Protein AF-0000000078281951 (afdb_homodimer)

Nearest PDB structures (foldseek):
  5mh4-assembly1_A  TM=5.947E-01  e=9.214E-27  Lactococcus cremoris
  3f8r-assembly1_A  TM=5.775E-01  e=1.162E-25  Saccharolobus solfataricus
  4gcm-assembly1_A  TM=5.839E-01  e=4.489E-25  Staphylococcus aureus subsp. aureus MW2
  7aaw-assembly1_B  TM=5.810E-01  e=5.024E-25  Bacillus cereus ATCC 14579
  3f8d-assembly1_A  TM=5.779E-01  e=1.835E-24  Saccharolobus solfataricus

Foldseek 3Di:
DAAEEEEAQELLRLLLQVLLVVLPHAYEYEYADLPPQQPFQWDDPDPDDPGTDGSVVVSVVSVVVSVVSVHHYHYWFWQEWDDDCWIWTDTPVDIDIYNAYEFEHAADPLDDPAPCVVLADVQFEAAACLVCLQVAFQWFEEEEEQEPNSQSSQVSNVVGYVAYEYEPQQDHHPYDPVSQVRYHYDRFHWHHWDDPPHTAWTAGPVRDTHGGRHYYYRYDGDHSLSRCVNHVADADPQAGDADPLQHTPDQNYGYAANNRPDDNDSVRRSVSSNSSSNVSSVSQVVPVVSD/DAAEEEEAQELLRLLLQVLLVVLPHAYEYEYQDLPPQQPFQWDDPDPDDPGTDGSVVVSVVSVVVSVVSVHHYHNWFWQEWDDDCWIWTDTPVDIDIYNAYEFEHAADPLDDPAPCVVLADVQFEAAACLVCLQVAFQWFEEEEEQEPNSQSSQVSNVVGYVAYEYEPQQDHHPYDPVSQVRYHYDRFHWHHWDDPPHTAWTAGPVRDTHGGRHYYYRYDGDHSLSRCVNHVADDDPQAGDADPLQHTPDQNYGYAANNHPDDNDSVRRSVSSNSSSNVSSVSQVVPVVSD

pLDDT: mean 94.98, std 6.46, range [44.0, 98.94]

Solvent-accessible surface area (backbone atoms only — not comparable to full-atom values): 29870 Å² total; per-residue (Å²): 120,43,64,28,38,27,34,16,60,34,56,12,22,40,21,14,44,42,37,19,41,75,70,72,42,70,40,41,32,39,18,82,59,64,62,78,38,63,74,35,72,70,48,74,78,57,78,48,41,76,58,71,39,31,24,57,55,41,46,50,18,33,52,51,46,42,49,75,71,68,42,53,74,43,83,45,48,56,64,49,65,48,78,84,91,42,36,40,39,33,35,80,87,48,74,46,38,24,60,24,40,34,36,14,54,29,68,74,88,62,66,77,95,44,93,56,48,71,76,19,55,81,30,30,33,42,74,42,48,88,76,50,36,74,84,37,54,68,28,41,33,34,25,35,21,29,26,58,37,18,53,51,46,44,58,68,34,48,86,43,28,63,38,42,31,35,33,25,51,58,40,75,71,68,45,66,73,89,71,42,78,87,46,42,81,42,49,61,31,66,72,48,63,45,59,83,89,34,40,39,32,34,28,30,72,86,68,47,73,46,76,33,58,34,39,32,58,29,44,60,66,57,39,34,44,54,45,37,48,72,66,68,47,60,69,55,94,82,10,38,60,56,47,98,63,20,39,43,96,51,87,49,34,28,46,18,22,43,21,49,40,81,70,81,41,67,42,41,11,27,24,35,5,34,41,29,16,44,46,50,48,54,51,42,70,70,36,72,93,63,104,120,43,61,29,37,29,36,15,60,33,57,11,21,40,19,14,45,42,37,19,42,75,72,72,41,72,40,40,34,39,17,81,59,65,63,79,39,61,74,37,70,69,47,73,79,54,78,48,40,77,58,73,40,30,22,57,55,41,48,51,19,33,52,50,47,42,51,75,70,69,42,54,73,43,85,44,49,57,64,48,63,47,78,83,90,41,36,40,41,33,35,79,87,48,74,49,40,23,58,24,40,34,36,14,54,28,67,74,87,64,65,79,94,43,94,57,47,72,76,20,56,81,31,29,34,43,74,41,48,88,77,51,37,73,85,37,54,66,28,40,33,34,25,35,21,31,27,58,36,16,52,50,45,43,58,69,33,47,86,44,28,65,38,42,32,35,34,24,52,57,40,76,70,68,46,66,73,87,71,43,78,88,46,42,78,42,48,60,31,67,73,48,61,45,58,82,88,33,40,40,32,35,27,30,71,88,67,47,73,46,74,34,58,32,40,32,60,29,45,60,66,58,39,36,43,52,47,37,49,72,68,69,46,62,68,55,96,83,10,38,60,54,49,98,62,20,40,42,96,50,86,48,34,27,46,17,24,42,22,48,42,82,71,81,42,67,44,40,12,28,23,35,5,35,40,31,16,46,46,48,48,53,50,42,69,71,37,74,90,62,104

Secondary structure (DSSP, 8-state):
-EEEEEE--SHHHHHHHHHHHHTT-PPEEEESS-GGGGG-S-B-SSTT-SS-B-HHHHHHHHHHHHHHTT--EEE--EEEEEESSSEEEEESS-EEEEEEEEE-----------TTHHHHBTTTEES-HHHHGGGGTTSEEEEE-SSHHHHHHHHHHTTTSSEEEEE-TTPPP-S-GGG-TT-EEE-SPEEEEE-SSS--EEEETTS-EEE-SEEEE--SS--HHHHHHHTT--EETTEE---TTSB-SSTTEEE-SGGG-SS-SHHHHHHHHHHHHHHHHHHHHHSGGG-/-EEEEEE--SHHHHHHHHHHHHTT-PPEEEESS-GGGGG-S-B-SSTT-SS-B-HHHHHHHHHHHHHTTT--EEE--EEEEEESSSEEEEESS-EEEEEEEEE-----------TTHHHHBTTTEES-HHHHGGGGTTSEEEEE-SSHHHHHHHHHHTTTSSEEEEE-TTPPP-S-GGG-TT-EEE-SPEEEEE-SSS--EEEETTS-EEE-SEEEE--SS--HHHHHHHTT--EETTEE---TTSB-SSTTEEE-SGGG-SS-SHHHHHHHHHHHHHHHHHHHHHSGGG-

Sequence (582 aa):
MEKLIIAGAGPAGISAALYAVRSGITPLIIHKGIGALEKAVKIENYYGLPEPVSGQELYENGLKQIESLGVPVVEDEMLSVEYDGDYTVHTISSTYQTKALILATGTKRNTLALKEARRYEGSGISYCAICDGFFYRQKDVAVIGNGEYALHEAKVLEPMAAKVTILTNGMEPTFEKDALGTIQVETKKIISAGGDPTLKWLELEDHEKFLLDGLFVALGTAGSTDIARKLGLMIENNHIMVETDTSTALPGLFAAGDCTGGLLQVSKAVYEGALAGTRAVNYLKKTPNAVMEKLIIAGAGPAGISAALYAVRSGITPLIIHKGIGALEKAVKIENYYGLPEPVSGQELYENGLKQIESLGVPVVEDEMLSVEYDGDYTVHTISSTYQTKALILATGTKRNTLALKEARRYEGSGISYCAICDGFFYRQKDVAVIGNGEYALHEAKVLEPMAAKVTILTNGMEPTFEKDALGTIQVETKKIISAGGDPTLKWLELEDHEKFLLDGLFVALGTAGSTDIARKLGLMIENNHIMVETDTSTALPGLFAAGDCTGGLLQVSKAVYEGALAGTRAVNYLKKTPNAV

InterPro domains:
  IPR023753 FAD/NAD(P)-binding domain [PF07992] (3-273)
  IPR036188 FAD/NAD(P)-binding domain superfamily [G3DSA:3.50.50.60] (4-284)
  IPR036188 FAD/NAD(P)-binding domain superfamily [G3DSA:3.50.50.60] (110-220)
  IPR036188 FAD/NAD(P)-binding domain superfamily [SSF51905] (1-286)
  IPR050097 Ferredoxin--NADP reductase type 2 [PTHR48105] (3-286)

Structure (mmCIF, N/CA/C/O backbone):
data_AF-0000000078281951-model_v1
#
loop_
_entity.id
_entity.type
_entity.pdbx_description
1 polymer 'Thioredoxin reductase'
#
loop_
_atom_site.group_PDB
_atom_site.id
_atom_site.type_symbol
_atom_site.label_atom_id
_atom_site.label_alt_id
_atom_site.label_comp_id
_atom_site.label_asym_id
_atom_site.label_entity_id
_atom_site.label_seq_id
_atom_site.pdbx_PDB_ins_code
_atom_site.Cartn_x
_atom_site.Cartn_y
_atom_site.Cartn_z
_atom_site.occupancy
_atom_site.B_iso_or_equiv
_atom_site.auth_seq_id
_atom_site.auth_comp_id
_atom_site.auth_asym_id
_atom_site.auth_atom_id
_atom_site.pdbx_PDB_model_num
ATOM 1 N N . MET A 1 1 ? -21.672 -22.953 -0.931 1 92.19 1 MET A N 1
ATOM 2 C CA . MET A 1 1 ? -21.141 -21.781 -1.634 1 92.19 1 MET A CA 1
ATOM 3 C C . MET A 1 1 ? -20.453 -20.828 -0.662 1 92.19 1 MET A C 1
ATOM 5 O O . MET A 1 1 ? -21.062 -20.406 0.328 1 92.19 1 MET A O 1
ATOM 9 N N . GLU A 1 2 ? -19.156 -20.609 -0.861 1 96 2 GLU A N 1
ATOM 10 C CA . GLU A 1 2 ? -18.406 -19.688 -0.022 1 96 2 GLU A CA 1
ATOM 11 C C . GLU A 1 2 ? -18.703 -18.234 -0.418 1 96 2 GLU A C 1
ATOM 13 O O . GLU A 1 2 ? -18.812 -17.922 -1.605 1 96 2 GLU A O 1
ATOM 18 N N . LYS A 1 3 ? -18.844 -17.359 0.496 1 95.81 3 LYS A N 1
ATOM 19 C CA . LYS A 1 3 ? -19.062 -15.945 0.16 1 95.81 3 LYS A CA 1
ATOM 20 C C . LYS A 1 3 ? -17.844 -15.352 -0.53 1 95.81 3 LYS A C 1
ATOM 22 O O . LYS A 1 3 ? -17.969 -14.641 -1.528 1 95.81 3 LYS A O 1
ATOM 27 N N . LEU A 1 4 ? -16.75 -15.68 0.03 1 98.62 4 LEU A N 1
ATOM 28 C CA . LEU A 1 4 ? -15.477 -15.172 -0.455 1 98.62 4 LEU A CA 1
ATOM 29 C C . LEU A 1 4 ? -14.375 -16.219 -0.311 1 98.62 4 LEU A C 1
ATOM 31 O O . LEU A 1 4 ? -14.258 -16.859 0.738 1 98.62 4 LEU A O 1
ATOM 35 N N . ILE A 1 5 ? -13.656 -16.469 -1.357 1 98.88 5 ILE A N 1
ATOM 36 C CA . ILE A 1 5 ? -12.477 -17.328 -1.298 1 98.88 5 ILE A CA 1
ATOM 37 C C . ILE A 1 5 ? -11.219 -16.484 -1.529 1 98.88 5 ILE A C 1
ATOM 39 O O . ILE A 1 5 ? -11.195 -15.625 -2.402 1 98.88 5 ILE A O 1
ATOM 43 N N . ILE A 1 6 ? -10.211 -16.672 -0.733 1 98.94 6 ILE A N 1
ATOM 44 C CA . ILE A 1 6 ? -8.898 -16.047 -0.881 1 98.94 6 ILE A CA 1
ATOM 45 C C . ILE A 1 6 ? -7.852 -17.125 -1.162 1 98.94 6 ILE A C 1
ATOM 47 O O . ILE A 1 6 ? -7.691 -18.062 -0.379 1 98.94 6 ILE A O 1
ATOM 51 N N . ALA A 1 7 ? -7.219 -17.016 -2.312 1 98.62 7 ALA A N 1
ATOM 52 C CA . ALA A 1 7 ? -6.145 -17.938 -2.668 1 98.62 7 ALA A CA 1
ATOM 53 C C . ALA A 1 7 ? -4.793 -17.406 -2.186 1 98.62 7 ALA A C 1
ATOM 55 O O . ALA A 1 7 ? -4.23 -16.484 -2.777 1 98.62 7 ALA A O 1
ATOM 56 N N . GLY A 1 8 ? -4.215 -18.062 -1.221 1 98.06 8 GLY A N 1
ATOM 57 C CA . GLY A 1 8 ? -2.938 -17.656 -0.661 1 98.06 8 GLY A CA 1
ATOM 58 C C . GLY A 1 8 ? -3.043 -17.172 0.775 1 98.06 8 GLY A C 1
ATOM 59 O O . GLY A 1 8 ? -3.959 -16.422 1.12 1 98.06 8 GLY A O 1
ATOM 60 N N . ALA A 1 9 ? -2.09 -17.562 1.562 1 98.12 9 ALA A N 1
ATOM 61 C CA . ALA A 1 9 ? -2.086 -17.203 2.977 1 98.12 9 ALA A CA 1
ATOM 62 C C . ALA A 1 9 ? -0.862 -16.359 3.322 1 98.12 9 ALA A C 1
ATOM 64 O O . ALA A 1 9 ? -0.417 -16.344 4.473 1 98.12 9 ALA A O 1
ATOM 65 N N . GLY A 1 10 ? -0.253 -15.758 2.342 1 97.94 10 GLY A N 1
ATOM 66 C CA . GLY A 1 10 ? 0.803 -14.781 2.576 1 97.94 10 GLY A CA 1
ATOM 67 C C . GLY A 1 10 ? 0.285 -13.445 3.066 1 97.94 10 GLY A C 1
ATOM 68 O O . GLY A 1 10 ? -0.88 -13.328 3.453 1 97.94 10 GLY A O 1
ATOM 69 N N . PRO A 1 11 ? 1.164 -12.406 3.041 1 98.62 11 PRO A N 1
ATOM 70 C CA . PRO A 1 11 ? 0.788 -11.094 3.562 1 98.62 11 PRO A CA 1
ATOM 71 C C . PRO A 1 11 ? -0.469 -10.531 2.9 1 98.62 11 PRO A C 1
ATOM 73 O O . PRO A 1 11 ? -1.372 -10.047 3.59 1 98.62 11 PRO A O 1
ATOM 76 N N . ALA A 1 12 ? -0.572 -10.625 1.629 1 98.75 12 ALA A N 1
ATOM 77 C CA . ALA A 1 12 ? -1.714 -10.078 0.904 1 98.75 12 ALA A CA 1
ATOM 78 C C . ALA A 1 12 ? -2.998 -10.82 1.254 1 98.75 12 ALA A C 1
ATOM 80 O O . ALA A 1 12 ? -4.023 -10.203 1.551 1 98.75 12 ALA A O 1
ATOM 81 N N . GLY A 1 13 ? -2.938 -12.141 1.246 1 98.81 13 GLY A N 1
ATOM 82 C CA . GLY A 1 13 ? -4.117 -12.945 1.514 1 98.81 13 GLY A CA 1
ATOM 83 C C . GLY A 1 13 ? -4.656 -12.766 2.922 1 98.81 13 GLY A C 1
ATOM 84 O O . GLY A 1 13 ? -5.859 -12.578 3.113 1 98.81 13 GLY A O 1
ATOM 85 N N . ILE A 1 14 ? -3.76 -12.805 3.871 1 98.75 14 ILE A N 1
ATOM 86 C CA . ILE A 1 14 ? -4.168 -12.664 5.266 1 98.75 14 ILE A CA 1
ATOM 87 C C . ILE A 1 14 ? -4.707 -11.258 5.512 1 98.75 14 ILE A C 1
ATOM 89 O O . ILE A 1 14 ? -5.711 -11.078 6.203 1 98.75 14 ILE A O 1
ATOM 93 N N . SER A 1 15 ? -4.023 -10.242 4.977 1 98.81 15 SER A N 1
ATOM 94 C CA . SER A 1 15 ? -4.523 -8.883 5.113 1 98.81 15 SER A CA 1
ATOM 95 C C . SER A 1 15 ? -5.93 -8.75 4.535 1 98.81 15 SER A C 1
ATOM 97 O O . SER A 1 15 ? -6.801 -8.125 5.145 1 98.81 15 SER A O 1
ATOM 99 N N . ALA A 1 16 ? -6.176 -9.312 3.363 1 98.88 16 ALA A N 1
ATOM 100 C CA . ALA A 1 16 ? -7.504 -9.297 2.76 1 98.88 16 ALA A CA 1
ATOM 101 C C . ALA A 1 16 ? -8.539 -9.922 3.689 1 98.88 16 ALA A C 1
ATOM 103 O O . ALA A 1 16 ? -9.633 -9.375 3.867 1 98.88 16 ALA A O 1
ATOM 104 N N . ALA A 1 17 ? -8.148 -11.031 4.277 1 98.75 17 ALA A N 1
ATOM 105 C CA . ALA A 1 17 ? -9.047 -11.734 5.184 1 98.75 17 ALA A CA 1
ATOM 106 C C . ALA A 1 17 ? -9.391 -10.875 6.398 1 98.75 17 ALA A C 1
ATOM 108 O O . ALA A 1 17 ? -10.547 -10.836 6.828 1 98.75 17 ALA A O 1
ATOM 109 N N . LEU A 1 18 ? -8.391 -10.211 6.961 1 98.19 18 LEU A N 1
ATOM 110 C CA . LEU A 1 18 ? -8.602 -9.344 8.117 1 98.19 18 LEU A CA 1
ATOM 111 C C . LEU A 1 18 ? -9.664 -8.289 7.82 1 98.19 18 LEU A C 1
ATOM 113 O O . LEU A 1 18 ? -10.555 -8.055 8.633 1 98.19 18 LEU A O 1
ATOM 117 N N . TYR A 1 19 ? -9.609 -7.703 6.668 1 98.25 19 TYR A N 1
ATOM 118 C CA . TYR A 1 19 ? -10.523 -6.625 6.312 1 98.25 19 TYR A CA 1
ATOM 119 C C . TYR A 1 19 ? -11.898 -7.172 5.953 1 98.25 19 TYR A C 1
ATOM 121 O O . TYR A 1 19 ? -12.922 -6.531 6.227 1 98.25 19 TYR A O 1
ATOM 129 N N . ALA A 1 20 ? -11.922 -8.336 5.355 1 98.12 20 ALA A N 1
ATOM 130 C CA . ALA A 1 20 ? -13.203 -8.969 5.062 1 98.12 20 ALA A CA 1
ATOM 131 C C . ALA A 1 20 ? -13.969 -9.281 6.348 1 98.12 20 ALA A C 1
ATOM 133 O O . ALA A 1 20 ? -15.141 -8.938 6.48 1 98.12 20 ALA A O 1
ATOM 134 N N . VAL A 1 21 ? -13.25 -9.891 7.312 1 97.5 21 VAL A N 1
ATOM 135 C CA . VAL A 1 21 ? -13.867 -10.273 8.578 1 97.5 21 VAL A CA 1
ATOM 136 C C . VAL A 1 21 ? -14.367 -9.031 9.312 1 97.5 21 VAL A C 1
ATOM 138 O O . VAL A 1 21 ? -15.484 -9.023 9.828 1 97.5 21 VAL A O 1
ATOM 141 N N . ARG A 1 22 ? -13.578 -7.996 9.336 1 94.31 22 ARG A N 1
ATOM 142 C CA . ARG A 1 22 ? -13.945 -6.75 10 1 94.31 22 ARG A CA 1
ATOM 143 C C . ARG A 1 22 ? -15.219 -6.16 9.398 1 94.31 22 ARG A C 1
ATOM 145 O O . ARG A 1 22 ? -15.992 -5.496 10.086 1 94.31 22 ARG A O 1
ATOM 152 N N . SER A 1 23 ? -15.422 -6.484 8.141 1 95 23 SER A N 1
ATOM 153 C CA . SER A 1 23 ? -16.578 -5.957 7.426 1 95 23 SER A CA 1
ATOM 154 C C . SER A 1 23 ? -17.75 -6.938 7.465 1 95 23 SER A C 1
ATOM 156 O O . SER A 1 23 ? -18.766 -6.734 6.789 1 95 23 SER A O 1
ATOM 158 N N . GLY A 1 24 ? -17.578 -8.023 8.141 1 93.56 24 GLY A N 1
ATOM 159 C CA . GLY A 1 24 ? -18.688 -8.922 8.43 1 93.56 24 GLY A CA 1
ATOM 160 C C . GLY A 1 24 ? -18.766 -10.102 7.48 1 93.56 24 GLY A C 1
ATOM 161 O O . GLY A 1 24 ? -19.781 -10.797 7.422 1 93.56 24 GLY A O 1
ATOM 162 N N . ILE A 1 25 ? -17.766 -10.328 6.668 1 97 25 ILE A N 1
ATOM 163 C CA . ILE A 1 25 ? -17.734 -11.469 5.754 1 97 25 ILE A CA 1
ATOM 164 C C . ILE A 1 25 ? -16.562 -12.383 6.113 1 97 25 ILE A C 1
ATOM 166 O O . ILE A 1 25 ? -15.406 -11.953 6.121 1 97 25 ILE A O 1
ATOM 170 N N . THR A 1 26 ? -16.797 -13.57 6.465 1 97.81 26 THR A N 1
ATOM 171 C CA . THR A 1 26 ? -15.773 -14.562 6.766 1 97.81 26 THR A CA 1
ATOM 172 C C . THR A 1 26 ? -15.344 -15.289 5.496 1 97.81 26 THR A C 1
ATOM 174 O O . THR A 1 26 ? -16.125 -16.031 4.902 1 97.81 26 THR A O 1
ATOM 177 N N . PRO A 1 27 ? -14.125 -15.156 5.102 1 98.69 27 PRO A N 1
ATOM 178 C CA . PRO A 1 27 ? -13.648 -15.836 3.896 1 98.69 27 PRO A CA 1
ATOM 179 C C . PRO A 1 27 ? -13.125 -17.25 4.18 1 98.69 27 PRO A C 1
ATOM 181 O O . PRO A 1 27 ? -12.953 -17.625 5.344 1 98.69 27 PRO A O 1
ATOM 184 N N . LEU A 1 28 ? -13.016 -18 3.123 1 98.75 28 LEU A N 1
ATOM 185 C CA . LEU A 1 28 ? -12.211 -19.219 3.129 1 98.75 28 LEU A CA 1
ATOM 186 C C . LEU A 1 28 ? -10.844 -18.969 2.508 1 98.75 28 LEU A C 1
ATOM 188 O O . LEU A 1 28 ? -10.75 -18.469 1.388 1 98.75 28 LEU A O 1
ATOM 192 N N . ILE A 1 29 ? -9.758 -19.297 3.244 1 98.75 29 ILE A N 1
ATOM 193 C CA . ILE A 1 29 ? -8.406 -19.156 2.709 1 98.75 29 ILE A CA 1
ATOM 194 C C . ILE A 1 29 ? -7.891 -20.531 2.254 1 98.75 29 ILE A C 1
ATOM 196 O O . ILE A 1 29 ? -7.934 -21.5 3.012 1 98.75 29 ILE A O 1
ATOM 200 N N . ILE A 1 30 ? -7.5 -20.625 0.977 1 98.5 30 ILE A N 1
ATOM 201 C CA . ILE A 1 30 ? -6.859 -21.812 0.426 1 98.5 30 ILE A CA 1
ATOM 202 C C . ILE A 1 30 ? -5.395 -21.516 0.12 1 98.5 30 ILE A C 1
ATOM 204 O O . ILE A 1 30 ? -5.082 -20.531 -0.571 1 98.5 30 ILE A O 1
ATOM 208 N N . HIS A 1 31 ? -4.508 -22.312 0.695 1 97.25 31 HIS A N 1
ATOM 209 C CA . HIS A 1 31 ? -3.094 -22.016 0.473 1 97.25 31 HIS A CA 1
ATOM 210 C C . HIS A 1 31 ? -2.275 -23.297 0.366 1 97.25 31 HIS A C 1
ATOM 212 O O . HIS A 1 31 ? -2.758 -24.375 0.715 1 97.25 31 HIS A O 1
ATOM 218 N N . LYS A 1 32 ? -1.051 -23.141 -0.243 1 94.12 32 LYS A N 1
ATOM 219 C CA . LYS A 1 32 ? -0.125 -24.266 -0.334 1 94.12 32 LYS A CA 1
ATOM 220 C C . LYS A 1 32 ? 1.193 -23.953 0.367 1 94.12 32 LYS A C 1
ATOM 222 O O . LYS A 1 32 ? 2.268 -24.281 -0.142 1 94.12 32 LYS A O 1
ATOM 227 N N . GLY A 1 33 ? 1.114 -23.141 1.443 1 91.75 33 GLY A N 1
ATOM 228 C CA . GLY A 1 33 ? 2.301 -22.906 2.252 1 91.75 33 GLY A CA 1
ATOM 229 C C . GLY A 1 33 ? 2.756 -21.453 2.238 1 91.75 33 GLY A C 1
ATOM 230 O O . GLY A 1 33 ? 2.004 -20.562 1.838 1 91.75 33 GLY A O 1
ATOM 231 N N . ILE A 1 34 ? 4.008 -21.172 2.711 1 89.81 34 ILE A N 1
ATOM 232 C CA . ILE A 1 34 ? 4.527 -19.875 3.15 1 89.81 34 ILE A CA 1
ATOM 233 C C . ILE A 1 34 ? 4.898 -19.031 1.938 1 89.81 34 ILE A C 1
ATOM 235 O O . ILE A 1 34 ? 4.895 -17.797 2.008 1 89.81 34 ILE A O 1
ATOM 239 N N . GLY A 1 35 ? 5.184 -19.625 0.833 1 90 35 GLY A N 1
ATOM 240 C CA . GLY A 1 35 ? 5.527 -18.891 -0.37 1 90 35 GLY A CA 1
ATOM 241 C C . GLY A 1 35 ? 6.844 -18.141 -0.257 1 90 35 GLY A C 1
ATOM 242 O O . GLY A 1 35 ? 7.812 -18.672 0.303 1 90 35 GLY A O 1
ATOM 243 N N . ALA A 1 36 ? 6.887 -16.938 -0.831 1 89.5 36 ALA A N 1
ATOM 244 C CA . ALA A 1 36 ? 8.125 -16.188 -0.995 1 89.5 36 ALA A CA 1
ATOM 245 C C . ALA A 1 36 ? 8.703 -15.781 0.358 1 89.5 36 ALA A C 1
ATOM 247 O O . ALA A 1 36 ? 9.914 -15.578 0.485 1 89.5 36 ALA A O 1
ATOM 248 N N . LEU A 1 37 ? 7.91 -15.703 1.393 1 92.81 37 LEU A N 1
ATOM 249 C CA . LEU A 1 37 ? 8.375 -15.289 2.713 1 92.81 37 LEU A CA 1
ATOM 250 C C . LEU A 1 37 ? 9.383 -16.297 3.271 1 92.81 37 LEU A C 1
ATOM 252 O O . LEU A 1 37 ? 10.156 -15.961 4.168 1 92.81 37 LEU A O 1
ATOM 256 N N . GLU A 1 38 ? 9.305 -17.5 2.797 1 91.69 38 GLU A N 1
ATOM 257 C CA . GLU A 1 38 ? 10.164 -18.562 3.299 1 91.69 38 GLU A CA 1
ATOM 258 C C . GLU A 1 38 ? 11.641 -18.188 3.16 1 91.69 38 GLU A C 1
ATOM 260 O O . GLU A 1 38 ? 12.461 -18.578 3.998 1 91.69 38 GLU A O 1
ATOM 265 N N . LYS A 1 39 ? 11.938 -17.406 2.184 1 91.12 39 LYS A N 1
ATOM 266 C CA . LYS A 1 39 ? 13.328 -17.109 1.851 1 91.12 39 LYS A CA 1
ATOM 267 C C . LYS A 1 39 ? 13.844 -15.922 2.672 1 91.12 39 LYS A C 1
ATOM 269 O O . LYS A 1 39 ? 15.047 -15.672 2.721 1 91.12 39 LYS A O 1
ATOM 274 N N . ALA A 1 40 ? 12.984 -15.188 3.277 1 92 40 ALA A N 1
ATOM 275 C CA . ALA A 1 40 ? 13.391 -14.016 4.051 1 92 40 ALA A CA 1
ATOM 276 C C . ALA A 1 40 ? 13.922 -14.414 5.422 1 92 40 ALA A C 1
ATOM 278 O O . ALA A 1 40 ? 13.156 -14.867 6.281 1 92 40 ALA A O 1
ATOM 279 N N . VAL A 1 41 ? 15.219 -14.281 5.594 1 92.69 41 VAL A N 1
ATOM 280 C CA . VAL A 1 41 ? 15.859 -14.695 6.836 1 92.69 41 VAL A CA 1
ATOM 281 C C . VAL A 1 41 ? 15.617 -13.641 7.914 1 92.69 41 VAL A C 1
ATOM 283 O O . VAL A 1 41 ? 15.398 -13.984 9.078 1 92.69 41 VAL A O 1
ATOM 286 N N . LYS A 1 42 ? 15.703 -12.398 7.48 1 94.25 42 LYS A N 1
ATOM 287 C CA . LYS A 1 42 ? 15.539 -11.281 8.406 1 94.25 42 LYS A CA 1
ATOM 288 C C . LYS A 1 42 ? 14.781 -10.133 7.754 1 94.25 42 LYS A C 1
ATOM 290 O O . LYS A 1 42 ? 15.219 -9.594 6.73 1 94.25 42 LYS A O 1
ATOM 295 N N . ILE A 1 43 ? 13.633 -9.844 8.312 1 94.44 43 ILE A N 1
ATOM 296 C CA . ILE A 1 43 ? 12.805 -8.742 7.824 1 94.44 43 ILE A CA 1
ATOM 297 C C . ILE A 1 43 ? 12.969 -7.527 8.734 1 94.44 43 ILE A C 1
ATOM 299 O O . ILE A 1 43 ? 12.57 -7.562 9.906 1 94.44 43 ILE A O 1
ATOM 303 N N . GLU A 1 44 ? 13.555 -6.461 8.211 1 93.5 44 GLU A N 1
ATOM 304 C CA . GLU A 1 44 ? 13.836 -5.258 8.984 1 93.5 44 GLU A CA 1
ATOM 305 C C . GLU A 1 44 ? 13.094 -4.047 8.43 1 93.5 44 GLU A C 1
ATOM 307 O O . GLU A 1 44 ? 12.945 -3.035 9.109 1 93.5 44 GLU A O 1
ATOM 312 N N . ASN A 1 45 ? 12.594 -4.145 7.258 1 95.25 45 ASN A N 1
ATOM 313 C CA . ASN A 1 45 ? 12.047 -2.988 6.559 1 95.25 45 ASN A CA 1
ATOM 314 C C . ASN A 1 45 ? 10.523 -3.033 6.508 1 95.25 45 ASN A C 1
ATOM 316 O O . ASN A 1 45 ? 9.914 -2.654 5.504 1 95.25 45 ASN A O 1
ATOM 320 N N . TYR A 1 46 ? 9.906 -3.588 7.477 1 97.69 46 TYR A N 1
ATOM 321 C CA . TYR A 1 46 ? 8.461 -3.598 7.66 1 97.69 46 TYR A CA 1
ATOM 322 C C . TYR A 1 46 ? 8.07 -2.908 8.961 1 97.69 46 TYR A C 1
ATOM 324 O O . TYR A 1 46 ? 8.523 -3.303 10.039 1 97.69 46 TYR A O 1
ATOM 332 N N . TYR A 1 47 ? 7.25 -1.901 8.875 1 98.06 47 TYR A N 1
ATOM 333 C CA . TYR A 1 47 ? 6.938 -1 9.977 1 98.06 47 TYR A CA 1
ATOM 334 C C . TYR A 1 47 ? 6.266 -1.75 11.117 1 98.06 47 TYR A C 1
ATOM 336 O O . TYR A 1 47 ? 5.359 -2.557 10.891 1 98.06 47 TYR A O 1
ATOM 344 N N . GLY A 1 48 ? 6.656 -1.424 12.297 1 95.44 48 GLY A N 1
ATOM 345 C CA . GLY A 1 48 ? 5.891 -1.789 13.477 1 95.44 48 GLY A CA 1
ATOM 346 C C . GLY A 1 48 ? 6.43 -3.018 14.18 1 95.44 48 GLY A C 1
ATOM 347 O O . GLY A 1 48 ? 5.883 -3.443 15.203 1 95.44 48 GLY A O 1
ATOM 348 N N . LEU A 1 49 ? 7.559 -3.566 13.656 1 91.25 49 LEU A N 1
ATOM 349 C CA . LEU A 1 49 ? 8.18 -4.727 14.289 1 91.25 49 LEU A CA 1
ATOM 350 C C . LEU A 1 49 ? 9.117 -4.297 15.414 1 91.25 49 LEU A C 1
ATOM 352 O O . LEU A 1 49 ? 10.102 -3.586 15.172 1 91.25 49 LEU A O 1
ATOM 356 N N . PRO A 1 50 ? 8.852 -4.691 16.625 1 85.69 50 PRO A N 1
ATOM 357 C CA . PRO A 1 50 ? 9.758 -4.297 17.703 1 85.69 50 PRO A CA 1
ATOM 358 C C . PRO A 1 50 ? 11.18 -4.809 17.5 1 85.69 50 PRO A C 1
ATOM 360 O O . PRO A 1 50 ? 12.141 -4.16 17.922 1 85.69 50 PRO A O 1
ATOM 363 N N . GLU A 1 51 ? 11.344 -5.949 16.922 1 91.31 51 GLU A N 1
ATOM 364 C CA . GLU A 1 51 ? 12.594 -6.582 16.5 1 91.31 51 GLU A CA 1
ATOM 365 C C . GLU A 1 51 ? 12.445 -7.258 15.141 1 91.31 51 GLU A C 1
ATOM 367 O O . GLU A 1 51 ? 11.344 -7.652 14.75 1 91.31 51 GLU A O 1
ATOM 372 N N . PRO A 1 52 ? 13.609 -7.336 14.477 1 92.62 52 PRO A N 1
ATOM 373 C CA . PRO A 1 52 ? 13.523 -8.055 13.211 1 92.62 52 PRO A CA 1
ATOM 374 C C . PRO A 1 52 ? 13.008 -9.484 13.375 1 92.62 52 PRO A C 1
ATOM 376 O O . PRO A 1 52 ? 13.289 -10.133 14.383 1 92.62 52 PRO A O 1
ATOM 379 N N . VAL A 1 53 ? 12.219 -9.922 12.453 1 94.94 53 VAL A N 1
ATOM 380 C CA . VAL A 1 53 ? 11.711 -11.289 12.477 1 94.94 53 VAL A CA 1
ATOM 381 C C . VAL A 1 53 ? 12.047 -11.984 11.156 1 94.94 53 VAL A C 1
ATOM 383 O O . VAL A 1 53 ? 12.32 -11.328 10.156 1 94.94 53 VAL A O 1
ATOM 386 N N . SER A 1 54 ? 12.078 -13.297 11.203 1 96.69 54 SER A N 1
ATOM 387 C CA . SER A 1 54 ? 12.234 -14.062 9.969 1 96.69 54 SER A CA 1
ATOM 388 C C . SER A 1 54 ? 10.938 -14.078 9.164 1 96.69 54 SER A C 1
ATOM 390 O O . SER A 1 54 ? 9.867 -13.781 9.688 1 96.69 54 SER A O 1
ATOM 392 N N . GLY A 1 55 ? 11.078 -14.375 7.887 1 97 55 GLY A N 1
ATOM 393 C CA . GLY A 1 55 ? 9.898 -14.586 7.07 1 97 55 GLY A CA 1
ATOM 394 C C . GLY A 1 55 ? 8.953 -15.625 7.641 1 97 55 GLY A C 1
ATOM 395 O O . GLY A 1 55 ? 7.734 -15.461 7.605 1 97 55 GLY A O 1
ATOM 396 N N . GLN A 1 56 ? 9.484 -16.688 8.148 1 97.38 56 GLN A N 1
ATOM 397 C CA . GLN A 1 56 ? 8.711 -17.766 8.75 1 97.38 56 GLN A CA 1
ATOM 398 C C . GLN A 1 56 ? 7.914 -17.266 9.953 1 97.38 56 GLN A C 1
ATOM 400 O O . GLN A 1 56 ? 6.723 -17.547 10.078 1 97.38 56 GLN A O 1
ATOM 405 N N . GLU A 1 57 ? 8.57 -16.531 10.781 1 97 57 GLU A N 1
ATOM 406 C CA . GLU A 1 57 ? 7.91 -15.984 11.961 1 97 57 GLU A CA 1
ATOM 407 C C . GLU A 1 57 ? 6.777 -15.039 11.57 1 97 57 GLU A C 1
ATOM 409 O O . GLU A 1 57 ? 5.695 -15.086 12.156 1 97 57 GLU A O 1
ATOM 414 N N . LEU A 1 58 ? 7.066 -14.164 10.648 1 97.62 58 LEU A N 1
ATOM 415 C CA . LEU A 1 58 ? 6.043 -13.227 10.188 1 97.62 58 LEU A CA 1
ATOM 416 C C . LEU A 1 58 ? 4.848 -13.977 9.609 1 97.62 58 LEU A C 1
ATOM 418 O O . LEU A 1 58 ? 3.699 -13.602 9.852 1 97.62 58 LEU A O 1
ATOM 422 N N . TYR A 1 59 ? 5.102 -15.016 8.836 1 97.75 59 TYR A N 1
ATOM 423 C CA . TYR A 1 59 ? 4.059 -15.859 8.266 1 97.75 59 TYR A CA 1
ATOM 424 C C . TYR A 1 59 ? 3.199 -16.484 9.359 1 97.75 59 TYR A C 1
ATOM 426 O O . TYR A 1 59 ? 1.968 -16.438 9.297 1 97.75 59 TYR A O 1
ATOM 434 N N . GLU A 1 60 ? 3.812 -17.031 10.336 1 97.31 60 GLU A N 1
ATOM 435 C CA . GLU A 1 60 ? 3.117 -17.672 11.438 1 97.31 60 GLU A CA 1
ATOM 436 C C . GLU A 1 60 ? 2.27 -16.688 12.219 1 97.31 60 GLU A C 1
ATOM 438 O O . GLU A 1 60 ? 1.163 -17 12.656 1 97.31 60 GLU A O 1
ATOM 443 N N . ASN A 1 61 ? 2.801 -15.477 12.461 1 96.88 61 ASN A N 1
ATOM 444 C CA . ASN A 1 61 ? 2.025 -14.43 13.109 1 96.88 61 ASN A CA 1
ATOM 445 C C . ASN A 1 61 ? 0.744 -14.117 12.344 1 96.88 61 ASN A C 1
ATOM 447 O O . ASN A 1 61 ? -0.317 -13.938 12.938 1 96.88 61 ASN A O 1
ATOM 451 N N . GLY A 1 62 ? 0.87 -14.039 11 1 97.19 62 GLY A N 1
ATOM 452 C CA . GLY A 1 62 ? -0.302 -13.805 10.172 1 97.19 62 GLY A CA 1
ATOM 453 C C . GLY A 1 62 ? -1.35 -14.891 10.297 1 97.19 62 GLY A C 1
ATOM 454 O O . GLY A 1 62 ? -2.541 -14.609 10.422 1 97.19 62 GLY A O 1
ATOM 455 N N . LEU A 1 63 ? -0.905 -16.125 10.266 1 96.94 63 LEU A N 1
ATOM 456 C CA . LEU A 1 63 ? -1.826 -17.25 10.398 1 96.94 63 LEU A CA 1
ATOM 457 C C . LEU A 1 63 ? -2.521 -17.219 11.758 1 96.94 63 LEU A C 1
ATOM 459 O O . LEU A 1 63 ? -3.729 -17.453 11.844 1 96.94 63 LEU A O 1
ATOM 463 N N . LYS A 1 64 ? -1.775 -16.938 12.758 1 96.31 64 LYS A N 1
ATOM 464 C CA . LYS A 1 64 ? -2.338 -16.859 14.102 1 96.31 64 LYS A CA 1
ATOM 465 C C . LYS A 1 64 ? -3.42 -15.781 14.188 1 96.31 64 LYS A C 1
ATOM 467 O O . LYS A 1 64 ? -4.453 -15.984 14.828 1 96.31 64 LYS A O 1
ATOM 472 N N . GLN A 1 65 ? -3.217 -14.617 13.57 1 96 65 GLN A N 1
ATOM 473 C CA . GLN A 1 65 ? -4.176 -13.523 13.57 1 96 65 GLN A CA 1
ATOM 474 C C . GLN A 1 65 ? -5.531 -13.977 13.031 1 96 65 GLN A C 1
ATOM 476 O O . GLN A 1 65 ? -6.566 -13.719 13.641 1 96 65 GLN A O 1
ATOM 481 N N . ILE A 1 66 ? -5.473 -14.719 11.867 1 95.62 66 ILE A N 1
ATOM 482 C CA . ILE A 1 66 ? -6.734 -15.055 11.219 1 95.62 66 ILE A CA 1
ATOM 483 C C . ILE A 1 66 ? -7.383 -16.234 11.93 1 95.62 66 ILE A C 1
ATOM 485 O O . ILE A 1 66 ? -8.609 -16.344 11.992 1 95.62 66 ILE A O 1
ATOM 489 N N . GLU A 1 67 ? -6.562 -17.094 12.461 1 94.69 67 GLU A N 1
ATOM 490 C CA . GLU A 1 67 ? -7.094 -18.203 13.25 1 94.69 67 GLU A CA 1
ATOM 491 C C . GLU A 1 67 ? -7.863 -17.703 14.461 1 94.69 67 GLU A C 1
ATOM 493 O O . GLU A 1 67 ? -8.922 -18.219 14.797 1 94.69 67 GLU A O 1
ATOM 498 N N . SER A 1 68 ? -7.332 -16.672 15.086 1 94.62 68 SER A N 1
ATOM 499 C CA . SER A 1 68 ? -7.961 -16.109 16.266 1 94.62 68 SER A CA 1
ATOM 500 C C . SER A 1 68 ? -9.312 -15.484 15.93 1 94.62 68 SER A C 1
ATOM 502 O O . SER A 1 68 ? -10.156 -15.289 16.812 1 94.62 68 SER A O 1
ATOM 504 N N . LEU A 1 69 ? -9.562 -15.203 14.695 1 94.56 69 LEU A N 1
ATOM 505 C CA . LEU A 1 69 ? -10.812 -14.586 14.25 1 94.56 69 LEU A CA 1
ATOM 506 C C . LEU A 1 69 ? -11.781 -15.641 13.727 1 94.56 69 LEU A C 1
ATOM 508 O O . LEU A 1 69 ? -12.867 -15.305 13.25 1 94.56 69 LEU A O 1
ATOM 512 N N . GLY A 1 70 ? -11.312 -16.906 13.742 1 95.69 70 GLY A N 1
ATOM 513 C CA . GLY A 1 70 ? -12.172 -18.016 13.352 1 95.69 70 GLY A CA 1
ATOM 514 C C . GLY A 1 70 ? -12.273 -18.188 11.852 1 95.69 70 GLY A C 1
ATOM 515 O O . GLY A 1 70 ? -13.242 -18.766 11.352 1 95.69 70 GLY A O 1
ATOM 516 N N . VAL A 1 71 ? -11.367 -17.656 11.086 1 97.5 71 VAL A N 1
ATOM 517 C CA . VAL A 1 71 ? -11.383 -17.766 9.633 1 97.5 71 VAL A CA 1
ATOM 518 C C . VAL A 1 71 ? -10.914 -19.156 9.219 1 97.5 71 VAL A C 1
ATOM 520 O O . VAL A 1 71 ? -9.836 -19.609 9.633 1 97.5 71 VAL A O 1
ATOM 523 N N . PRO A 1 72 ? -11.703 -19.875 8.445 1 98.12 72 PRO A N 1
ATOM 524 C CA . PRO A 1 72 ? -11.242 -21.188 7.965 1 98.12 72 PRO A CA 1
ATOM 525 C C . PRO A 1 72 ? -10.055 -21.078 7.012 1 98.12 72 PRO A C 1
ATOM 527 O O . PRO A 1 72 ? -10.062 -20.25 6.098 1 98.12 72 PRO A O 1
ATOM 530 N N . VAL A 1 73 ? -9.031 -21.906 7.27 1 97.94 73 VAL A N 1
ATOM 531 C CA . VAL A 1 73 ? -7.82 -21.984 6.449 1 97.94 73 VAL A CA 1
ATOM 532 C C . VAL A 1 73 ? -7.574 -23.438 6.039 1 97.94 73 VAL A C 1
ATOM 534 O O . VAL A 1 73 ? -7.512 -24.328 6.887 1 97.94 73 VAL A O 1
ATOM 537 N N . VAL A 1 74 ? -7.477 -23.641 4.707 1 97.81 74 VAL A N 1
ATOM 538 C CA . VAL A 1 74 ? -7.27 -25 4.207 1 97.81 74 VAL A CA 1
ATOM 539 C C . VAL A 1 74 ? -5.961 -25.062 3.426 1 97.81 74 VAL A C 1
ATOM 541 O O . VAL A 1 74 ? -5.695 -24.219 2.57 1 97.81 74 VAL A O 1
ATOM 544 N N . GLU A 1 75 ? -5.102 -26 3.799 1 97.56 75 GLU A N 1
ATOM 545 C CA . GLU A 1 75 ? -3.92 -26.297 2.992 1 97.56 75 GLU A CA 1
ATOM 546 C C . GLU A 1 75 ? -4.27 -27.219 1.817 1 97.56 75 GLU A C 1
ATOM 548 O O . GLU A 1 75 ? -4.598 -28.391 2.01 1 97.56 75 GLU A O 1
ATOM 553 N N . ASP A 1 76 ? -4.281 -26.672 0.674 1 97.44 76 ASP A N 1
ATOM 554 C CA . ASP A 1 76 ? -4.629 -27.359 -0.569 1 97.44 76 ASP A CA 1
ATOM 555 C C . ASP A 1 76 ? -4.02 -26.641 -1.774 1 97.44 76 ASP A C 1
ATOM 557 O O . ASP A 1 76 ? -3.465 -25.547 -1.642 1 97.44 76 ASP A O 1
ATOM 561 N N . GLU A 1 77 ? -3.971 -27.344 -2.879 1 95.69 77 GLU A N 1
ATOM 562 C CA . GLU A 1 77 ? -3.408 -26.797 -4.105 1 95.69 77 GLU A CA 1
ATOM 563 C C . GLU A 1 77 ? -4.5 -26.5 -5.129 1 95.69 77 GLU A C 1
ATOM 565 O O . GLU A 1 77 ? -5.277 -27.391 -5.488 1 95.69 77 GLU A O 1
ATOM 570 N N . MET A 1 78 ? -4.598 -25.219 -5.492 1 95.88 78 MET A N 1
ATOM 571 C CA . MET A 1 78 ? -5.539 -24.844 -6.547 1 95.88 78 MET A CA 1
ATOM 572 C C . MET A 1 78 ? -5.055 -25.328 -7.906 1 95.88 78 MET A C 1
ATOM 574 O O . MET A 1 78 ? -3.873 -25.188 -8.234 1 95.88 78 MET A O 1
ATOM 578 N N . LEU A 1 79 ? -6.008 -25.906 -8.711 1 95.5 79 LEU A N 1
ATOM 579 C CA . LEU A 1 79 ? -5.648 -26.453 -10.016 1 95.5 79 LEU A CA 1
ATOM 580 C C . LEU A 1 79 ? -6.211 -25.578 -11.141 1 95.5 79 LEU A C 1
ATOM 582 O O . LEU A 1 79 ? -5.555 -25.391 -12.164 1 95.5 79 LEU A O 1
ATOM 586 N N . SER A 1 80 ? -7.398 -25.109 -10.977 1 95.56 80 SER A N 1
ATOM 587 C CA . SER A 1 80 ? -8.062 -24.297 -11.992 1 95.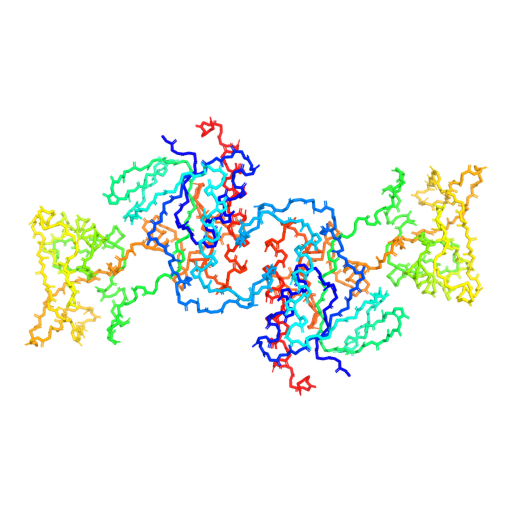56 80 SER A CA 1
ATOM 588 C C . SER A 1 80 ? -9.242 -23.531 -11.398 1 95.56 80 SER A C 1
ATOM 590 O O . SER A 1 80 ? -9.703 -23.844 -10.297 1 95.56 80 SER A O 1
ATOM 592 N N . VAL A 1 81 ? -9.656 -22.453 -12.086 1 97.81 81 VAL A N 1
ATOM 593 C CA . VAL A 1 81 ? -10.852 -21.688 -11.766 1 97.81 81 VAL A CA 1
ATOM 594 C C . VAL A 1 81 ? -11.695 -21.5 -13.023 1 97.81 81 VAL A C 1
ATOM 596 O O . VAL A 1 81 ? -11.164 -21.203 -14.094 1 97.81 81 VAL A O 1
ATOM 599 N N . GLU A 1 82 ? -12.977 -21.75 -12.891 1 96.81 82 GLU A N 1
ATOM 600 C CA . GLU A 1 82 ? -13.938 -21.484 -13.953 1 96.81 82 GLU A CA 1
ATOM 601 C C . GLU A 1 82 ? -14.898 -20.359 -13.555 1 96.81 82 GLU A C 1
ATOM 603 O O . GLU A 1 82 ? -15.141 -20.125 -12.367 1 96.81 82 GLU A O 1
ATOM 608 N N . TYR A 1 83 ? -15.367 -19.656 -14.562 1 97.06 83 TYR A N 1
ATOM 609 C CA . TYR A 1 83 ? -16.312 -18.562 -14.32 1 97.06 83 TYR A CA 1
ATOM 610 C C . TYR A 1 83 ? -17.531 -18.688 -15.234 1 97.06 83 TYR A C 1
ATOM 612 O O . TYR A 1 83 ? -17.391 -18.734 -16.453 1 97.06 83 TYR A O 1
ATOM 620 N N . ASP A 1 84 ? -18.766 -18.812 -14.68 1 95.62 84 ASP A N 1
ATOM 621 C CA . ASP A 1 84 ? -20.031 -18.812 -15.406 1 95.62 84 ASP A CA 1
ATOM 622 C C . ASP A 1 84 ? -21.078 -17.938 -14.711 1 95.62 84 ASP A C 1
ATOM 624 O O . ASP A 1 84 ? -22.266 -18.281 -14.695 1 95.62 84 ASP A O 1
ATOM 628 N N . GLY A 1 85 ? -20.641 -16.891 -14.109 1 93.81 85 GLY A N 1
ATOM 629 C CA . GLY A 1 85 ? -21.453 -16.047 -13.242 1 93.81 85 GLY A CA 1
ATOM 630 C C . GLY A 1 85 ? -21.031 -16.125 -11.789 1 93.81 85 GLY A C 1
ATOM 631 O O . GLY A 1 85 ? -21.141 -15.133 -11.055 1 93.81 85 GLY A O 1
ATOM 632 N N . ASP A 1 86 ? -20.547 -17.344 -11.492 1 96.69 86 ASP A N 1
ATOM 633 C CA . ASP A 1 86 ? -19.875 -17.641 -10.227 1 96.69 86 ASP A CA 1
ATOM 634 C C . ASP A 1 86 ? -18.516 -18.297 -10.469 1 96.69 86 ASP A C 1
ATOM 636 O O . ASP A 1 86 ? -18.234 -18.75 -11.57 1 96.69 86 ASP A O 1
ATOM 640 N N . TYR A 1 87 ? -17.719 -18.266 -9.461 1 98.38 87 TYR A N 1
ATOM 641 C CA . TYR A 1 87 ? -16.422 -18.906 -9.578 1 98.38 87 TYR A CA 1
ATOM 642 C C . TYR A 1 87 ? -16.469 -20.328 -9.031 1 98.38 87 TYR A C 1
ATOM 644 O O . TYR A 1 87 ? -16.938 -20.547 -7.914 1 98.38 87 TYR A O 1
ATOM 652 N N . THR A 1 88 ? -16.062 -21.234 -9.828 1 98.62 88 THR A N 1
ATOM 653 C CA . THR A 1 88 ? -15.812 -22.609 -9.383 1 98.62 88 THR A CA 1
ATOM 654 C C . THR A 1 88 ? -14.312 -22.875 -9.242 1 98.62 88 THR A C 1
ATOM 656 O O . THR A 1 88 ? -13.578 -22.844 -10.234 1 98.62 88 THR A O 1
ATOM 659 N N . VAL A 1 89 ? -13.844 -23.078 -7.988 1 98.44 89 VAL A N 1
ATOM 660 C CA . VAL A 1 89 ? -12.43 -23.281 -7.68 1 98.44 89 VAL A CA 1
ATOM 661 C C . VAL A 1 89 ? -12.141 -24.766 -7.488 1 98.44 89 VAL A C 1
ATOM 663 O O . VAL A 1 89 ? -12.672 -25.391 -6.57 1 98.44 89 VAL A O 1
ATOM 666 N N . HIS A 1 90 ? -11.312 -25.297 -8.391 1 97.5 90 HIS A N 1
ATOM 667 C CA . HIS A 1 90 ? -10.914 -26.703 -8.289 1 97.5 90 HIS A CA 1
ATOM 668 C C . HIS A 1 90 ? -9.57 -26.844 -7.582 1 97.5 90 HIS A C 1
ATOM 670 O O . HIS A 1 90 ? -8.586 -26.203 -7.98 1 97.5 90 HIS A O 1
ATOM 676 N N . THR A 1 91 ? -9.539 -27.578 -6.488 1 97.38 91 THR A N 1
ATOM 677 C CA . THR A 1 91 ? -8.297 -27.953 -5.812 1 97.38 91 THR A CA 1
ATOM 678 C C . THR A 1 91 ? -8.047 -29.453 -5.938 1 97.38 91 THR A C 1
ATOM 680 O O . THR A 1 91 ? -8.844 -30.172 -6.547 1 97.38 91 THR A O 1
ATOM 683 N N . ILE A 1 92 ? -6.871 -29.875 -5.43 1 95.19 92 ILE A N 1
ATOM 684 C CA . ILE A 1 92 ? -6.559 -31.297 -5.461 1 95.19 92 ILE A CA 1
ATOM 685 C C . ILE A 1 92 ? -7.621 -32.094 -4.691 1 95.19 92 ILE A C 1
ATOM 687 O O . ILE A 1 92 ? -8.086 -33.125 -5.148 1 95.19 92 ILE A O 1
ATOM 691 N N . SER A 1 93 ? -8.109 -31.484 -3.607 1 95.62 93 SER A N 1
ATOM 692 C CA . SER A 1 93 ? -8.906 -32.25 -2.662 1 95.62 93 SER A CA 1
ATOM 693 C C . SER A 1 93 ? -10.391 -31.922 -2.809 1 95.62 93 SER A C 1
ATOM 695 O O . SER A 1 93 ? -11.25 -32.719 -2.416 1 95.62 93 SER A O 1
ATOM 697 N N . SER A 1 94 ? -10.711 -30.766 -3.314 1 96.94 94 SER A N 1
ATOM 698 C CA . SER A 1 94 ? -12.102 -30.328 -3.266 1 96.94 94 SER A CA 1
ATOM 699 C C . SER A 1 94 ? -12.414 -29.359 -4.395 1 96.94 94 SER A C 1
ATOM 701 O O . SER A 1 94 ? -11.516 -28.938 -5.137 1 96.94 94 SER A O 1
ATOM 703 N N . THR A 1 95 ? -13.68 -29.156 -4.594 1 98.12 95 THR A N 1
ATOM 704 C CA . THR A 1 95 ? -14.203 -28.109 -5.453 1 98.12 95 THR A CA 1
ATOM 705 C C . THR A 1 95 ? -15.055 -27.125 -4.652 1 98.12 95 THR A C 1
ATOM 707 O O . THR A 1 95 ? -15.898 -27.547 -3.852 1 98.12 95 THR A O 1
ATOM 710 N N . TYR A 1 96 ? -14.797 -25.812 -4.812 1 98.31 96 TYR A N 1
ATOM 711 C CA . TYR A 1 96 ? -15.523 -24.766 -4.098 1 98.31 96 TYR A CA 1
ATOM 712 C C . TYR A 1 96 ? -16.219 -23.828 -5.07 1 98.31 96 TYR A C 1
ATOM 714 O O . TYR A 1 96 ? -15.75 -23.625 -6.199 1 98.31 96 TYR A O 1
ATOM 722 N N . GLN A 1 97 ? -17.297 -23.297 -4.691 1 98.25 97 GLN A N 1
ATOM 723 C CA . GLN A 1 97 ? -17.969 -22.234 -5.43 1 98.25 97 GLN A CA 1
ATOM 724 C C . GLN A 1 97 ? -18.047 -20.953 -4.613 1 98.25 97 GLN A C 1
ATOM 726 O O . GLN A 1 97 ? -18.219 -21 -3.393 1 98.25 97 GLN A O 1
ATOM 731 N N . THR A 1 98 ? -17.891 -19.828 -5.305 1 98.19 98 THR A N 1
ATOM 732 C CA . THR A 1 98 ? -17.953 -18.531 -4.625 1 98.19 98 THR A CA 1
ATOM 733 C C . THR A 1 98 ? -18.391 -17.438 -5.59 1 98.19 98 THR A C 1
ATOM 735 O O . THR A 1 98 ? -18.234 -17.578 -6.805 1 98.19 98 THR A O 1
ATOM 738 N N . LYS A 1 99 ? -18.875 -16.359 -5.07 1 96.38 99 LYS A N 1
ATOM 739 C CA . LYS A 1 99 ? -19.25 -15.195 -5.867 1 96.38 99 LYS A CA 1
ATOM 740 C C . LYS A 1 99 ? -18.078 -14.219 -5.988 1 96.38 99 LYS A C 1
ATOM 742 O O . LYS A 1 99 ? -18.047 -13.383 -6.895 1 96.38 99 LYS A O 1
ATOM 747 N N . ALA A 1 100 ? -17.141 -14.328 -5.066 1 98.56 100 ALA A N 1
ATOM 748 C CA . ALA A 1 100 ? -15.977 -13.438 -5.07 1 98.56 100 ALA A CA 1
ATOM 749 C C . ALA A 1 100 ? -14.695 -14.211 -4.758 1 98.56 100 ALA A C 1
ATOM 751 O O . ALA A 1 100 ? -14.695 -15.094 -3.898 1 98.56 100 ALA A O 1
ATOM 752 N N . LEU A 1 101 ? -13.68 -13.898 -5.48 1 98.88 101 LEU A N 1
ATOM 753 C CA . LEU A 1 101 ? -12.391 -14.578 -5.387 1 98.88 101 LEU A CA 1
ATOM 754 C C . LEU A 1 101 ? -11.242 -13.578 -5.371 1 98.88 101 LEU A C 1
ATOM 756 O O . LEU A 1 101 ? -11.242 -12.617 -6.141 1 98.88 101 LEU A O 1
ATOM 760 N N . ILE A 1 102 ? -10.312 -13.711 -4.414 1 98.94 102 ILE A N 1
ATOM 761 C CA . ILE A 1 102 ? -9.086 -12.914 -4.383 1 98.94 102 ILE A CA 1
ATOM 762 C C . ILE A 1 102 ? -7.883 -13.805 -4.676 1 98.94 102 ILE A C 1
ATOM 764 O O . ILE A 1 102 ? -7.625 -14.766 -3.947 1 98.94 102 ILE A O 1
ATOM 768 N N . LEU A 1 103 ? -7.191 -13.523 -5.742 1 98.88 103 LEU A N 1
ATOM 769 C CA . LEU A 1 103 ? -5.941 -14.195 -6.078 1 98.88 103 LEU A CA 1
ATOM 770 C C . LEU A 1 103 ? -4.758 -13.531 -5.379 1 98.88 103 LEU A C 1
ATOM 772 O O . LEU A 1 103 ? -4.457 -12.367 -5.633 1 98.88 103 LEU A O 1
ATOM 776 N N . ALA A 1 104 ? -4.078 -14.242 -4.473 1 98.56 104 ALA A N 1
ATOM 777 C CA . ALA A 1 104 ? -3.002 -13.68 -3.656 1 98.56 104 ALA A CA 1
ATOM 778 C C . ALA A 1 104 ? -1.938 -14.734 -3.361 1 98.56 104 ALA A C 1
ATOM 780 O O . ALA A 1 104 ? -1.504 -14.883 -2.217 1 98.56 104 ALA A O 1
ATOM 781 N N . THR A 1 105 ? -1.488 -15.445 -4.402 1 96.69 105 THR A N 1
ATOM 782 C CA . THR A 1 105 ? -0.546 -16.547 -4.191 1 96.69 105 THR A CA 1
ATOM 783 C C . THR A 1 105 ? 0.886 -16.078 -4.449 1 96.69 105 THR A C 1
ATOM 785 O O . THR A 1 105 ? 1.813 -16.891 -4.465 1 96.69 105 THR A O 1
ATOM 788 N N . GLY A 1 106 ? 1.106 -14.773 -4.648 1 94.25 106 GLY A N 1
ATOM 789 C CA . GLY A 1 106 ? 2.436 -14.258 -4.938 1 94.25 106 GLY A CA 1
ATOM 790 C C . GLY A 1 106 ? 2.885 -14.539 -6.359 1 94.25 106 GLY A C 1
ATOM 791 O O . GLY A 1 106 ? 2.059 -14.648 -7.27 1 94.25 106 GLY A O 1
ATOM 792 N N . THR A 1 107 ? 4.211 -14.312 -6.52 1 88 107 THR A N 1
ATOM 793 C CA . THR A 1 107 ? 4.793 -14.57 -7.832 1 88 107 THR A CA 1
ATOM 794 C C . THR A 1 107 ? 5.734 -15.766 -7.781 1 88 107 THR A C 1
ATOM 796 O O . THR A 1 107 ? 6.492 -15.93 -6.824 1 88 107 THR A O 1
ATOM 799 N N . LYS A 1 108 ? 5.355 -16.812 -8.5 1 76.75 108 LYS A N 1
ATOM 800 C CA . LYS A 1 108 ? 6.277 -17.938 -8.633 1 76.75 108 LYS A CA 1
ATOM 801 C C . LYS A 1 108 ? 7.004 -17.891 -9.969 1 76.75 108 LYS A C 1
ATOM 803 O O . LYS A 1 108 ? 6.43 -17.484 -10.984 1 76.75 108 LYS A O 1
ATOM 808 N N . ARG A 1 109 ? 8.367 -17.797 -9.875 1 64.12 109 ARG A N 1
ATOM 809 C CA . ARG A 1 109 ? 9.156 -17.875 -11.094 1 64.12 109 ARG A CA 1
ATOM 810 C C . ARG A 1 109 ? 9.172 -19.312 -11.641 1 64.12 109 ARG A C 1
ATOM 812 O O . ARG A 1 109 ? 10.039 -20.109 -11.281 1 64.12 109 ARG A O 1
ATOM 819 N N . ASN A 1 110 ? 8.086 -19.703 -12.164 1 68.75 110 ASN A N 1
ATOM 820 C CA . ASN A 1 110 ? 8.039 -21.047 -12.75 1 68.75 110 ASN A CA 1
ATOM 821 C C . ASN A 1 110 ? 8.523 -21.047 -14.195 1 68.75 110 ASN A C 1
ATOM 823 O O . ASN A 1 110 ? 7.809 -21.484 -15.094 1 68.75 110 ASN A O 1
ATOM 827 N N . THR A 1 111 ? 9.664 -20.406 -14.297 1 70 111 THR A N 1
ATOM 828 C CA . THR A 1 111 ? 10.156 -20.312 -15.664 1 70 111 THR A CA 1
ATOM 829 C C . THR A 1 111 ? 11.023 -21.531 -16 1 70 111 THR A C 1
ATOM 831 O O . THR A 1 111 ? 11.648 -22.125 -15.125 1 70 111 THR A O 1
ATOM 834 N N . LEU A 1 112 ? 10.852 -21.891 -17.25 1 81.56 112 LEU A N 1
ATOM 835 C CA . LEU A 1 112 ? 11.656 -22.984 -17.781 1 81.56 112 LEU A CA 1
ATOM 836 C C . LEU A 1 112 ? 13.125 -22.594 -17.859 1 81.56 112 LEU A C 1
ATOM 838 O O . LEU A 1 112 ? 13.469 -21.609 -18.531 1 81.56 112 LEU A O 1
ATOM 842 N N . ALA A 1 113 ? 13.906 -23.297 -17.016 1 80.81 113 ALA A N 1
ATOM 843 C CA . ALA A 1 113 ? 15.344 -23.031 -17 1 80.81 113 ALA A CA 1
ATOM 844 C C . ALA A 1 113 ? 16.031 -23.656 -18.203 1 80.81 113 ALA A C 1
ATOM 846 O O . ALA A 1 113 ? 16.812 -24.594 -18.047 1 80.81 113 ALA A O 1
ATOM 847 N N . LEU A 1 114 ? 15.609 -23.406 -19.438 1 88.12 114 LEU A N 1
ATOM 848 C CA . LEU A 1 114 ? 16.203 -23.844 -20.703 1 88.12 114 LEU A CA 1
ATOM 849 C C . LEU A 1 114 ? 16.656 -22.641 -21.531 1 88.12 114 LEU A C 1
ATOM 851 O O . LEU A 1 114 ? 15.836 -21.781 -21.875 1 88.12 114 LEU A O 1
ATOM 855 N N . LYS A 1 115 ? 17.938 -22.5 -21.734 1 86.75 115 LYS A N 1
ATOM 856 C CA . LYS A 1 115 ? 18.547 -21.328 -22.359 1 86.75 115 LYS A CA 1
ATOM 857 C C . LYS A 1 115 ? 17.844 -20.969 -23.656 1 86.75 115 LYS A C 1
ATOM 859 O O . LYS A 1 115 ? 17.641 -19.781 -23.953 1 86.75 115 LYS A O 1
ATOM 864 N N . GLU A 1 116 ? 17.406 -22.031 -24.391 1 90.62 116 GLU A N 1
ATOM 865 C CA . GLU A 1 116 ? 16.844 -21.828 -25.719 1 90.62 116 GLU A CA 1
ATOM 866 C C . GLU A 1 116 ? 15.336 -21.562 -25.641 1 90.62 116 GLU A C 1
ATOM 868 O O . GLU A 1 116 ? 14.719 -21.203 -26.656 1 90.62 116 GLU A O 1
ATOM 873 N N . ALA A 1 117 ? 14.836 -21.688 -24.5 1 87.81 117 ALA A N 1
ATOM 874 C CA . ALA A 1 117 ? 13.383 -21.719 -24.359 1 87.81 117 ALA A CA 1
ATOM 875 C C . ALA A 1 117 ? 12.766 -20.391 -24.797 1 87.81 117 ALA A C 1
ATOM 877 O O . ALA A 1 117 ? 11.688 -20.375 -25.391 1 87.81 117 ALA A O 1
ATOM 878 N N . ARG A 1 118 ? 13.406 -19.266 -24.531 1 87.56 118 ARG A N 1
ATOM 879 C CA . ARG A 1 118 ? 12.867 -17.938 -24.797 1 87.56 118 ARG A CA 1
ATOM 880 C C . ARG A 1 118 ? 12.516 -17.766 -26.266 1 87.56 118 ARG A C 1
ATOM 882 O O . ARG A 1 118 ? 11.5 -17.156 -26.594 1 87.56 118 ARG A O 1
ATOM 889 N N . ARG A 1 119 ? 13.281 -18.406 -27.125 1 92 119 ARG A N 1
ATOM 890 C CA . ARG A 1 119 ? 13.117 -18.281 -28.578 1 92 119 ARG A CA 1
ATOM 891 C C . ARG A 1 119 ? 11.805 -18.906 -29.031 1 92 119 ARG A C 1
ATOM 893 O O . ARG A 1 119 ? 11.242 -18.516 -30.047 1 92 119 ARG A O 1
ATOM 900 N N . TYR A 1 120 ? 11.297 -19.828 -28.266 1 94.56 120 TYR A N 1
ATOM 901 C CA . TYR A 1 120 ? 10.164 -20.609 -28.734 1 94.56 120 TYR A CA 1
ATOM 902 C C . TYR A 1 120 ? 8.891 -20.25 -27.984 1 94.56 120 TYR A C 1
ATOM 904 O O . TYR A 1 120 ? 7.84 -20.844 -28.188 1 94.56 120 TYR A O 1
ATOM 912 N N . GLU A 1 121 ? 9.016 -19.281 -27.094 1 90.81 121 GLU A N 1
ATOM 913 C CA . GLU A 1 121 ? 7.801 -18.797 -26.438 1 90.81 121 GLU A CA 1
ATOM 914 C C . GLU A 1 121 ? 6.82 -18.219 -27.453 1 90.81 121 GLU A C 1
ATOM 916 O O . GLU A 1 121 ? 7.18 -17.359 -28.25 1 90.81 121 GLU A O 1
ATOM 921 N N . GLY A 1 122 ? 5.68 -18.781 -27.5 1 90.88 122 GLY A N 1
ATOM 922 C CA . GLY A 1 122 ? 4.703 -18.391 -28.5 1 90.88 122 GLY A CA 1
ATOM 923 C C . GLY A 1 122 ? 4.898 -19.078 -29.844 1 90.88 122 GLY A C 1
ATOM 924 O O . GLY A 1 122 ? 4.098 -18.906 -30.766 1 90.88 122 GLY A O 1
ATOM 925 N N . SER A 1 123 ? 5.984 -19.828 -29.984 1 95.06 123 SER A N 1
ATOM 926 C CA . SER A 1 123 ? 6.305 -20.578 -31.203 1 95.06 123 SER A CA 1
ATOM 927 C C . SER A 1 123 ? 6.66 -22.031 -30.859 1 95.06 123 SER A C 1
ATOM 929 O O . SER A 1 123 ? 7.684 -22.531 -31.312 1 95.06 123 SER A O 1
ATOM 931 N N . GLY A 1 124 ? 5.758 -22.562 -30 1 96.06 124 GLY A N 1
ATOM 932 C CA . GLY A 1 124 ? 5.949 -23.953 -29.594 1 96.06 124 GLY A CA 1
ATOM 933 C C . GLY A 1 124 ? 5.91 -24.141 -28.094 1 96.06 124 GLY A C 1
ATOM 934 O O . GLY A 1 124 ? 5.664 -25.266 -27.625 1 96.06 124 GLY A O 1
ATOM 935 N N . ILE A 1 125 ? 6.195 -23.094 -27.375 1 95.56 125 ILE A N 1
ATOM 936 C CA . ILE A 1 125 ? 6.07 -23.141 -25.922 1 95.56 125 ILE A CA 1
ATOM 937 C C . ILE A 1 125 ? 4.879 -22.297 -25.484 1 95.56 125 ILE A C 1
ATOM 939 O O . ILE A 1 125 ? 4.75 -21.141 -25.875 1 95.56 125 ILE A O 1
ATOM 943 N N . SER A 1 126 ? 4.023 -22.969 -24.719 1 93.88 126 SER A N 1
ATOM 944 C CA . SER A 1 126 ? 2.807 -22.312 -24.234 1 93.88 126 SER A CA 1
ATOM 945 C C . SER A 1 126 ? 2.668 -22.453 -22.719 1 93.88 126 SER A C 1
ATOM 947 O O . SER A 1 126 ? 3.191 -23.391 -22.125 1 93.88 126 SER A O 1
ATOM 949 N N . TYR A 1 127 ? 1.931 -21.5 -22.141 1 91.5 127 TYR A N 1
ATOM 950 C CA . TYR A 1 127 ? 1.743 -21.5 -20.688 1 91.5 127 TYR A CA 1
ATOM 951 C C . TYR A 1 127 ? 0.276 -21.703 -20.328 1 91.5 127 TYR A C 1
ATOM 953 O O . TYR A 1 127 ? -0.088 -21.672 -19.141 1 91.5 127 TYR A O 1
ATOM 961 N N . CYS A 1 128 ? -0.546 -21.969 -21.312 1 92.62 128 CYS A N 1
ATOM 962 C CA . CYS A 1 128 ? -1.974 -22.109 -21.047 1 92.62 128 CYS A CA 1
ATOM 963 C C . CYS A 1 128 ? -2.592 -23.172 -21.938 1 92.62 128 CYS A C 1
ATOM 965 O O . CYS A 1 128 ? -2.895 -22.906 -23.109 1 92.62 128 CYS A O 1
ATOM 967 N N . ALA A 1 129 ? -2.877 -24.312 -21.375 1 94.94 129 ALA A N 1
ATOM 968 C CA . ALA A 1 129 ? -3.408 -25.438 -22.141 1 94.94 129 ALA A CA 1
ATOM 969 C C . ALA A 1 129 ? -4.812 -25.125 -22.656 1 94.94 129 ALA A C 1
ATOM 971 O O . ALA A 1 129 ? -5.133 -25.422 -23.812 1 94.94 129 ALA A O 1
ATOM 972 N N . ILE A 1 130 ? -5.586 -24.5 -21.797 1 92.12 130 ILE A N 1
ATOM 973 C CA . ILE A 1 130 ? -6.961 -24.219 -22.188 1 92.12 130 ILE A CA 1
ATOM 974 C C . ILE A 1 130 ? -6.988 -23.125 -23.25 1 92.12 130 ILE A C 1
ATOM 976 O O . ILE A 1 130 ? -7.867 -23.109 -24.109 1 92.12 130 ILE A O 1
ATOM 980 N N . CYS A 1 131 ? -6.008 -22.266 -23.234 1 90.44 131 CYS A N 1
ATOM 981 C CA . CYS A 1 131 ? -5.949 -21.125 -24.156 1 90.44 131 CYS A CA 1
ATOM 982 C C . CYS A 1 131 ? -5.406 -21.547 -25.516 1 90.44 131 CYS A C 1
ATOM 984 O O . CYS A 1 131 ? -5.973 -21.188 -26.547 1 90.44 131 CYS A O 1
ATOM 986 N N . ASP A 1 132 ? -4.344 -22.375 -25.453 1 93.88 132 ASP A N 1
ATOM 987 C CA . ASP A 1 132 ? -3.592 -22.641 -26.688 1 93.88 132 ASP A CA 1
ATOM 988 C C . ASP A 1 132 ? -3.803 -24.062 -27.172 1 93.88 132 ASP A C 1
ATOM 990 O O . ASP A 1 132 ? -3.342 -24.438 -28.25 1 93.88 132 ASP A O 1
ATOM 994 N N . GLY A 1 133 ? -4.457 -24.875 -26.391 1 93.69 133 GLY A N 1
ATOM 995 C CA . GLY A 1 133 ? -4.621 -26.281 -26.719 1 93.69 133 GLY A CA 1
ATOM 996 C C . GLY A 1 133 ? -5.203 -26.516 -28.094 1 93.69 133 GLY A C 1
ATOM 997 O O . GLY A 1 133 ? -4.824 -27.469 -28.781 1 93.69 133 GLY A O 1
ATOM 998 N N . PHE A 1 134 ? -6.043 -25.609 -28.484 1 91.44 134 PHE A N 1
ATOM 999 C CA . PHE A 1 134 ? -6.742 -25.75 -29.75 1 91.44 134 PHE A CA 1
ATOM 1000 C C . PHE A 1 134 ? -5.758 -25.766 -30.922 1 91.44 134 PHE A C 1
ATOM 1002 O O . PHE A 1 134 ? -5.973 -26.469 -31.906 1 91.44 134 PHE A O 1
ATOM 1009 N N . PHE A 1 135 ? -4.676 -25.062 -30.812 1 94.19 135 PHE A N 1
ATOM 1010 C CA . PHE A 1 135 ? -3.695 -24.938 -31.875 1 94.19 135 PHE A CA 1
ATOM 1011 C C . PHE A 1 135 ? -2.91 -26.234 -32.031 1 94.19 135 PHE A C 1
ATOM 1013 O O . PHE A 1 135 ? -2.146 -26.391 -33 1 94.19 135 PHE A O 1
ATOM 1020 N N . TYR A 1 136 ? -3.182 -27.188 -31.141 1 96.44 136 TYR A N 1
ATOM 1021 C CA . TYR A 1 136 ? -2.383 -28.406 -31.156 1 96.44 136 TYR A CA 1
ATOM 1022 C C . TYR A 1 136 ? -3.271 -29.641 -31.281 1 96.44 136 TYR A C 1
ATOM 1024 O O . TYR A 1 136 ? -2.91 -30.719 -30.797 1 96.44 136 TYR A O 1
ATOM 1032 N N . ARG A 1 137 ? -4.387 -29.469 -31.875 1 96.69 137 ARG A N 1
ATOM 1033 C CA . ARG A 1 137 ? -5.281 -30.578 -32.156 1 96.69 137 ARG A CA 1
ATOM 1034 C C . ARG A 1 137 ? -4.59 -31.625 -33.031 1 96.69 137 ARG A C 1
ATOM 1036 O O . ARG A 1 137 ? -3.982 -31.281 -34.062 1 96.69 137 ARG A O 1
ATOM 1043 N N . GLN A 1 138 ? -4.699 -32.844 -32.594 1 98 138 GLN A N 1
ATOM 1044 C CA . GLN A 1 138 ? -4.156 -34 -33.312 1 98 138 GLN A CA 1
ATOM 1045 C C . GLN A 1 138 ? -2.643 -33.875 -33.438 1 98 138 GLN A C 1
ATOM 1047 O O . GLN A 1 138 ? -2.064 -34.406 -34.406 1 98 138 GLN A O 1
ATOM 1052 N N . LYS A 1 139 ? -2.057 -33.156 -32.625 1 98.25 139 LYS A N 1
ATOM 1053 C CA . LYS A 1 139 ? -0.603 -33.031 -32.594 1 98.25 139 LYS A CA 1
ATOM 1054 C C . LYS A 1 139 ? -0.01 -33.688 -31.359 1 98.25 139 LYS A C 1
ATOM 1056 O O . LYS A 1 139 ? -0.734 -34 -30.406 1 98.25 139 LYS A O 1
ATOM 1061 N N . ASP A 1 140 ? 1.308 -33.938 -31.406 1 98.56 140 ASP A N 1
ATOM 1062 C CA . ASP A 1 140 ? 2.035 -34.469 -30.266 1 98.56 140 ASP A CA 1
ATOM 1063 C C . ASP A 1 140 ? 2.531 -33.344 -29.359 1 98.56 140 ASP A C 1
ATOM 1065 O O . ASP A 1 140 ? 3.371 -32.531 -29.75 1 98.56 140 ASP A O 1
ATOM 1069 N N . VAL A 1 141 ? 2.018 -33.344 -28.109 1 98.62 141 VAL A N 1
ATOM 1070 C CA . VAL A 1 141 ? 2.383 -32.25 -27.203 1 98.62 141 VAL A CA 1
ATOM 1071 C C . VAL A 1 141 ? 2.955 -32.812 -25.906 1 98.62 141 VAL A C 1
ATOM 1073 O O . VAL A 1 141 ? 2.783 -34 -25.625 1 98.62 141 VAL A O 1
ATOM 1076 N N . ALA A 1 142 ? 3.668 -31.969 -25.203 1 98.69 142 ALA A N 1
ATOM 1077 C CA . ALA A 1 142 ? 4.191 -32.344 -23.891 1 98.69 142 ALA A CA 1
ATOM 1078 C C . ALA A 1 142 ? 3.871 -31.266 -22.844 1 98.69 142 ALA A C 1
ATOM 1080 O O . ALA A 1 142 ? 3.635 -30.109 -23.188 1 98.69 142 ALA A O 1
ATOM 1081 N N . VAL A 1 143 ? 3.76 -31.703 -21.625 1 98.25 143 VAL A N 1
ATOM 1082 C CA . VAL A 1 143 ? 3.648 -30.828 -20.469 1 98.25 143 VAL A CA 1
ATOM 1083 C C . VAL A 1 143 ? 4.859 -31.016 -19.547 1 98.25 143 VAL A C 1
ATOM 1085 O O . VAL A 1 143 ? 5.16 -32.125 -19.141 1 98.25 143 VAL A O 1
ATOM 1088 N N . ILE A 1 144 ? 5.527 -29.938 -19.312 1 97.69 144 ILE A N 1
ATOM 1089 C CA . ILE A 1 144 ? 6.676 -30.062 -18.422 1 97.69 144 ILE A CA 1
ATOM 1090 C C . ILE A 1 144 ? 6.25 -29.766 -16.984 1 97.69 144 ILE A C 1
ATOM 1092 O O . ILE A 1 144 ? 5.648 -28.719 -16.719 1 97.69 144 ILE A O 1
ATOM 1096 N N . GLY A 1 145 ? 6.477 -30.609 -16.062 1 96.94 145 GLY A N 1
ATOM 1097 C CA . GLY A 1 145 ? 6.125 -30.578 -14.641 1 96.94 145 GLY A CA 1
ATOM 1098 C C . GLY A 1 145 ? 6.023 -31.953 -14.023 1 96.94 145 GLY A C 1
ATOM 1099 O O . GLY A 1 145 ? 6.012 -32.969 -14.734 1 96.94 145 GLY A O 1
ATOM 1100 N N . ASN A 1 146 ? 5.941 -32 -12.734 1 96.88 146 ASN A N 1
ATOM 1101 C CA . ASN A 1 146 ? 5.969 -33.312 -12.117 1 96.88 146 ASN A CA 1
ATOM 1102 C C . ASN A 1 146 ? 4.844 -33.5 -11.102 1 96.88 146 ASN A C 1
ATOM 1104 O O . ASN A 1 146 ? 4.762 -34.5 -10.422 1 96.88 146 ASN A O 1
ATOM 1108 N N . GLY A 1 147 ? 4.031 -32.469 -10.938 1 95.94 147 GLY A N 1
ATOM 1109 C CA . GLY A 1 147 ? 3.002 -32.5 -9.914 1 95.94 147 GLY A CA 1
ATOM 1110 C C . GLY A 1 147 ? 1.595 -32.5 -10.477 1 95.94 147 GLY A C 1
ATOM 1111 O O . GLY A 1 147 ? 1.401 -32.656 -11.68 1 95.94 147 GLY A O 1
ATOM 1112 N N . GLU A 1 148 ? 0.591 -32.375 -9.547 1 96.19 148 GLU A N 1
ATOM 1113 C CA . GLU A 1 148 ? -0.825 -32.406 -9.898 1 96.19 148 GLU A CA 1
ATOM 1114 C C . GLU A 1 148 ? -1.183 -31.328 -10.906 1 96.19 148 GLU A C 1
ATOM 1116 O O . GLU A 1 148 ? -2.053 -31.531 -11.758 1 96.19 148 GLU A O 1
ATOM 1121 N N . TYR A 1 149 ? -0.549 -30.234 -10.797 1 95.56 149 TYR A N 1
ATOM 1122 C CA . TYR A 1 149 ? -0.795 -29.156 -11.75 1 95.56 149 TYR A CA 1
ATOM 1123 C C . TYR A 1 149 ? -0.461 -29.609 -13.172 1 95.56 149 TYR A C 1
ATOM 1125 O O . TYR A 1 149 ? -1.245 -29.391 -14.094 1 95.56 149 TYR A O 1
ATOM 1133 N N . ALA A 1 150 ? 0.68 -30.25 -13.359 1 96.94 150 ALA A N 1
ATOM 1134 C CA . ALA A 1 150 ? 1.083 -30.766 -14.664 1 96.94 150 ALA A CA 1
ATOM 1135 C C . ALA A 1 150 ? 0.087 -31.797 -15.172 1 96.94 150 ALA A C 1
ATOM 1137 O O . ALA A 1 150 ? -0.284 -31.781 -16.344 1 96.94 150 ALA A O 1
ATOM 1138 N N . LEU A 1 151 ? -0.294 -32.688 -14.297 1 97.81 151 LEU A N 1
ATOM 1139 C CA . LEU A 1 151 ? -1.276 -33.688 -14.68 1 97.81 151 LEU A CA 1
ATOM 1140 C C . LEU A 1 151 ? -2.582 -33.031 -15.125 1 97.81 151 LEU A C 1
ATOM 1142 O O . LEU A 1 151 ? -3.172 -33.438 -16.125 1 97.81 151 LEU A O 1
ATOM 1146 N N . HIS A 1 152 ? -2.975 -32.062 -14.414 1 96.5 152 HIS A N 1
ATOM 1147 C CA . HIS A 1 152 ? -4.203 -31.344 -14.75 1 96.5 152 HIS A CA 1
ATOM 1148 C C . HIS A 1 152 ? -4.121 -30.734 -16.141 1 96.5 152 HIS A C 1
ATOM 1150 O O . HIS A 1 152 ? -5.043 -30.875 -16.953 1 96.5 152 HIS A O 1
ATOM 1156 N N . GLU A 1 153 ? -3.041 -30.047 -16.453 1 96.75 153 GLU A N 1
ATOM 1157 C CA . GLU A 1 153 ? -2.846 -29.453 -17.766 1 96.75 153 GLU A CA 1
ATOM 1158 C C . GLU A 1 153 ? -2.812 -30.516 -18.859 1 96.75 153 GLU A C 1
ATOM 1160 O O . GLU A 1 153 ? -3.373 -30.312 -19.938 1 96.75 153 GLU A O 1
ATOM 1165 N N . ALA A 1 154 ? -2.174 -31.594 -18.547 1 98.06 154 ALA A N 1
ATOM 1166 C CA . ALA A 1 154 ? -2.109 -32.688 -19.5 1 98.06 154 ALA A CA 1
ATOM 1167 C C . ALA A 1 154 ? -3.504 -33.25 -19.812 1 98.06 154 ALA A C 1
ATOM 1169 O O . ALA A 1 154 ? -3.816 -33.531 -20.969 1 98.06 154 ALA A O 1
ATOM 1170 N N . LYS A 1 155 ? -4.293 -33.344 -18.828 1 97.06 155 LYS A N 1
ATOM 1171 C CA . LYS A 1 155 ? -5.648 -33.844 -18.984 1 97.06 155 LYS A CA 1
ATOM 1172 C C . LYS A 1 155 ? -6.5 -32.906 -19.844 1 97.06 155 LYS A C 1
ATOM 1174 O O . LYS A 1 155 ? -7.379 -33.375 -20.578 1 97.06 155 LYS A O 1
ATOM 1179 N N . VAL A 1 156 ? -6.277 -31.641 -19.75 1 96.06 156 VAL A N 1
ATOM 1180 C CA . VAL A 1 156 ? -6.961 -30.656 -20.578 1 96.06 156 VAL A CA 1
ATOM 1181 C C . VAL A 1 156 ? -6.613 -30.906 -22.047 1 96.06 156 VAL A C 1
ATOM 1183 O O . VAL A 1 156 ? -7.469 -30.766 -22.922 1 96.06 156 VAL A O 1
ATOM 1186 N N . LEU A 1 157 ? -5.363 -31.312 -22.344 1 97.62 157 LEU A N 1
ATOM 1187 C CA . LEU A 1 157 ? -4.848 -31.469 -23.703 1 97.62 157 LEU A CA 1
ATOM 1188 C C . LEU A 1 157 ? -5.207 -32.844 -24.25 1 97.62 157 LEU A C 1
ATOM 1190 O O . LEU A 1 157 ? -5.305 -33.031 -25.469 1 97.62 157 LEU A O 1
ATOM 1194 N N . GLU A 1 158 ? -5.422 -33.781 -23.406 1 97.25 158 GLU A N 1
ATOM 1195 C CA . GLU A 1 158 ? -5.555 -35.188 -23.734 1 97.25 158 GLU A CA 1
ATOM 1196 C C . GLU A 1 158 ? -6.637 -35.438 -24.781 1 97.25 158 GLU A C 1
ATOM 1198 O O . GLU A 1 158 ? -6.41 -36.125 -25.781 1 97.25 158 GLU A O 1
ATOM 1203 N N . PRO A 1 159 ? -7.805 -34.781 -24.656 1 95.44 159 PRO A N 1
ATOM 1204 C CA . PRO A 1 159 ? -8.875 -35.031 -25.625 1 95.44 159 PRO A CA 1
ATOM 1205 C C . PRO A 1 159 ? -8.602 -34.438 -27 1 95.44 159 PRO A C 1
ATOM 1207 O O . PRO A 1 159 ? -9.258 -34.781 -27.984 1 95.44 159 PRO A O 1
ATOM 1210 N N . MET A 1 160 ? -7.68 -33.562 -27.078 1 95.19 160 MET A N 1
ATOM 1211 C CA . MET A 1 160 ? -7.496 -32.812 -28.312 1 95.19 160 MET A CA 1
ATOM 1212 C C . MET A 1 160 ? -6.215 -33.25 -29.016 1 95.19 160 MET A C 1
ATOM 1214 O O . MET A 1 160 ? -6.18 -33.312 -30.25 1 95.19 160 MET A O 1
ATOM 1218 N N . ALA A 1 161 ? -5.219 -33.562 -28.281 1 97.38 161 ALA A N 1
ATOM 1219 C CA . ALA A 1 161 ? -3.902 -33.844 -28.828 1 97.38 161 ALA A CA 1
ATOM 1220 C C . ALA A 1 161 ? -3.836 -35.281 -29.328 1 97.38 161 ALA A C 1
ATOM 1222 O O . ALA A 1 161 ? -4.645 -36.125 -28.922 1 97.38 161 ALA A O 1
ATOM 1223 N N . ALA A 1 162 ? -2.918 -35.562 -30.312 1 98.12 162 ALA A N 1
ATOM 1224 C CA . ALA A 1 162 ? -2.67 -36.938 -30.75 1 98.12 162 ALA A CA 1
ATOM 1225 C C . ALA A 1 162 ? -1.979 -37.719 -29.656 1 98.12 162 ALA A C 1
ATOM 1227 O O . ALA A 1 162 ? -2.346 -38.875 -29.391 1 98.12 162 ALA A O 1
ATOM 1228 N N . LYS A 1 163 ? -1.054 -37.125 -29.047 1 98.44 163 LYS A N 1
ATOM 1229 C CA . LYS A 1 163 ? -0.289 -37.719 -27.953 1 98.44 163 LYS A CA 1
ATOM 1230 C C . LYS A 1 163 ? 0.098 -36.656 -26.922 1 98.44 163 LYS A C 1
ATOM 1232 O O . LYS A 1 163 ? 0.479 -35.531 -27.281 1 98.44 163 LYS A O 1
ATOM 1237 N N . VAL A 1 164 ? -0.042 -36.969 -25.641 1 98.75 164 VAL A N 1
ATOM 1238 C CA . VAL A 1 164 ? 0.371 -36.062 -24.562 1 98.75 164 VAL A CA 1
ATOM 1239 C C . VAL A 1 164 ? 1.399 -36.781 -23.688 1 98.75 164 VAL A C 1
ATOM 1241 O O . VAL A 1 164 ? 1.186 -37.906 -23.25 1 98.75 164 VAL A O 1
ATOM 1244 N N . THR A 1 165 ? 2.516 -36.188 -23.453 1 98.81 165 THR A N 1
ATOM 1245 C CA . THR A 1 165 ? 3.543 -36.719 -22.562 1 98.81 165 THR A CA 1
ATOM 1246 C C . THR A 1 165 ? 3.889 -35.688 -21.469 1 98.81 165 THR A C 1
ATOM 1248 O O . THR A 1 165 ? 4.113 -34.531 -21.766 1 98.81 165 THR A O 1
ATOM 1251 N N . ILE A 1 166 ? 3.885 -36.125 -20.203 1 98.75 166 ILE A N 1
ATOM 1252 C CA . ILE A 1 166 ? 4.418 -35.281 -19.125 1 98.75 166 ILE A CA 1
ATOM 1253 C C . ILE A 1 166 ? 5.926 -35.5 -19.016 1 98.75 166 ILE A C 1
ATOM 1255 O O . ILE A 1 166 ? 6.398 -36.625 -18.891 1 98.75 166 ILE A O 1
ATOM 1259 N N . LEU A 1 167 ? 6.641 -34.438 -19.156 1 98.38 167 LEU A N 1
ATOM 1260 C CA . LEU A 1 167 ? 8.086 -34.406 -18.938 1 98.38 167 LEU A CA 1
ATOM 1261 C C . LEU A 1 167 ? 8.43 -33.906 -17.547 1 98.38 167 LEU A C 1
ATOM 1263 O O . LEU A 1 167 ? 8.242 -32.719 -17.266 1 98.38 167 LEU A O 1
ATOM 1267 N N . THR A 1 168 ? 9.086 -34.75 -16.703 1 97.75 168 THR A N 1
ATOM 1268 C CA . THR A 1 168 ? 9.281 -34.344 -15.312 1 97.75 168 THR A CA 1
ATOM 1269 C C . THR A 1 168 ? 10.648 -33.688 -15.133 1 97.75 168 THR A C 1
ATOM 1271 O O . THR A 1 168 ? 10.93 -33.125 -14.078 1 97.75 168 THR A O 1
ATOM 1274 N N . ASN A 1 169 ? 11.461 -33.812 -16.234 1 97 169 ASN A N 1
ATOM 1275 C CA . ASN A 1 169 ? 12.766 -33.156 -16.25 1 97 169 ASN A CA 1
ATOM 1276 C C . ASN A 1 169 ? 13.625 -33.594 -15.062 1 97 169 ASN A C 1
ATOM 1278 O O . ASN A 1 169 ? 14.234 -32.75 -14.398 1 97 169 ASN A O 1
ATOM 1282 N N . GLY A 1 170 ? 13.594 -34.812 -14.773 1 96.19 170 GLY A N 1
ATOM 1283 C CA . GLY A 1 170 ? 14.461 -35.375 -13.766 1 96.19 170 GLY A CA 1
ATOM 1284 C C . GLY A 1 170 ? 13.828 -35.438 -12.391 1 96.19 170 GLY A C 1
ATOM 1285 O O . GLY A 1 170 ? 14.422 -35.969 -11.445 1 96.19 170 GLY A O 1
ATOM 1286 N N . MET A 1 171 ? 12.648 -34.969 -12.211 1 96.62 171 MET A N 1
ATOM 1287 C CA . MET A 1 171 ? 11.984 -34.938 -10.906 1 96.62 171 MET A CA 1
ATOM 1288 C C . MET A 1 171 ? 11.055 -36.156 -10.766 1 96.62 171 MET A C 1
ATOM 1290 O O . MET A 1 171 ? 10.508 -36.656 -11.75 1 96.62 171 MET A O 1
ATOM 1294 N N . GLU A 1 172 ? 10.914 -36.562 -9.57 1 97.06 172 GLU A N 1
ATOM 1295 C CA . GLU A 1 172 ? 9.977 -37.656 -9.305 1 97.06 172 GLU A CA 1
ATOM 1296 C C . GLU A 1 172 ? 8.531 -37.156 -9.438 1 97.06 172 GLU A C 1
ATOM 1298 O O . GLU A 1 172 ? 8.156 -36.125 -8.859 1 97.06 172 GLU A O 1
ATOM 1303 N N . PRO A 1 173 ? 7.77 -37.938 -10.266 1 96.88 173 PRO A N 1
ATOM 1304 C CA . PRO A 1 173 ? 6.355 -37.562 -10.32 1 96.88 173 PRO A CA 1
ATOM 1305 C C . PRO A 1 173 ? 5.676 -37.625 -8.953 1 96.88 173 PRO A C 1
ATOM 1307 O O . PRO A 1 173 ? 5.922 -38.531 -8.18 1 96.88 173 PRO A O 1
ATOM 1310 N N . THR A 1 174 ? 4.863 -36.594 -8.68 1 95.62 174 THR A N 1
ATOM 1311 C CA . THR A 1 174 ? 4.152 -36.562 -7.402 1 95.62 174 THR A CA 1
ATOM 1312 C C . THR A 1 174 ? 2.656 -36.75 -7.617 1 95.62 174 THR A C 1
ATOM 1314 O O . THR A 1 174 ? 1.895 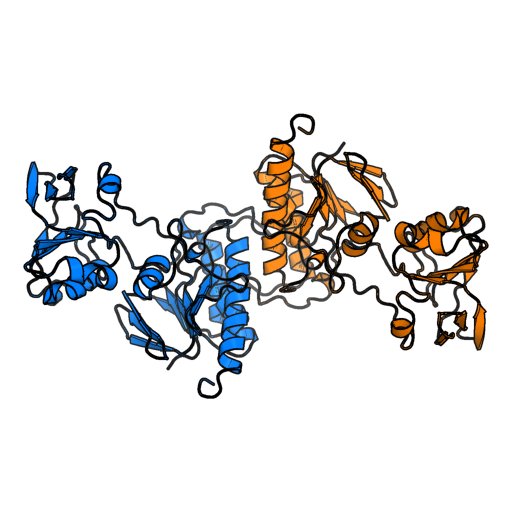-36.875 -6.652 1 95.62 174 THR A O 1
ATOM 1317 N N . PHE A 1 175 ? 2.209 -36.875 -8.906 1 94.94 175 PHE A N 1
ATOM 1318 C CA . PHE A 1 175 ? 0.801 -37.094 -9.203 1 94.94 175 PHE A CA 1
ATOM 1319 C C . PHE A 1 175 ? 0.478 -38.594 -9.164 1 94.94 175 PHE A C 1
ATOM 1321 O O . PHE A 1 175 ? 1.381 -39.438 -9.227 1 94.94 175 PHE A O 1
ATOM 1328 N N . GLU A 1 176 ? -0.807 -38.906 -9.062 1 89.38 176 GLU A N 1
ATOM 1329 C CA . GLU A 1 176 ? -1.264 -40.281 -9.016 1 89.38 176 GLU A CA 1
ATOM 1330 C C . GLU A 1 176 ? -1.135 -40.969 -10.375 1 89.38 176 GLU A C 1
ATOM 1332 O O . GLU A 1 176 ? -1.729 -40.5 -11.359 1 89.38 176 GLU A O 1
ATOM 1337 N N . LYS A 1 177 ? -0.496 -42.094 -10.352 1 90 177 LYS A N 1
ATOM 1338 C CA . LYS A 1 177 ? -0.223 -42.781 -11.602 1 90 177 LYS A CA 1
ATOM 1339 C C . LYS A 1 177 ? -1.511 -43.312 -12.227 1 90 177 LYS A C 1
ATOM 1341 O O . LYS A 1 177 ? -1.63 -43.375 -13.453 1 90 177 LYS A O 1
ATOM 1346 N N . ASP A 1 178 ? -2.457 -43.656 -11.383 1 91.5 178 ASP A N 1
ATOM 1347 C CA . ASP A 1 178 ? -3.713 -44.219 -11.859 1 91.5 178 ASP A CA 1
ATOM 1348 C C . ASP A 1 178 ? -4.527 -43.188 -12.633 1 91.5 178 ASP A C 1
ATOM 1350 O O . ASP A 1 178 ? -5.441 -43.531 -13.375 1 91.5 178 ASP A O 1
ATOM 1354 N N . ALA A 1 179 ? -4.109 -41.969 -12.523 1 91.31 179 ALA A N 1
ATOM 1355 C CA . ALA A 1 179 ? -4.875 -40.875 -13.141 1 91.31 179 ALA A CA 1
ATOM 1356 C C . ALA A 1 179 ? -4.344 -40.562 -14.539 1 91.31 179 ALA A C 1
ATOM 1358 O O . ALA A 1 179 ? -4.914 -39.75 -15.25 1 91.31 179 ALA A O 1
ATOM 1359 N N . LEU A 1 180 ? -3.312 -41.156 -15.062 1 95 180 LEU A N 1
ATOM 1360 C CA . LEU A 1 180 ? -2.607 -40.781 -16.281 1 95 180 LEU A CA 1
ATOM 1361 C C . LEU A 1 180 ? -3.443 -41.125 -17.516 1 95 180 LEU A C 1
ATOM 1363 O O . LEU A 1 180 ? -3.391 -40.406 -18.516 1 95 180 LEU A O 1
ATOM 1367 N N . GLY A 1 181 ? -4.262 -42.219 -17.5 1 93 181 GLY A N 1
ATOM 1368 C CA . GLY A 1 181 ? -4.938 -42.656 -18.703 1 93 181 GLY A CA 1
ATOM 1369 C C . GLY A 1 181 ? -3.986 -42.938 -19.859 1 93 181 GLY A C 1
ATOM 1370 O O . GLY A 1 181 ? -3.098 -43.781 -19.719 1 93 181 GLY A O 1
ATOM 1371 N N . THR A 1 182 ? -4.16 -42.219 -20.969 1 95.88 182 THR A N 1
ATOM 1372 C CA . THR A 1 182 ? -3.33 -42.438 -22.141 1 95.88 182 THR A CA 1
ATOM 1373 C C . THR A 1 182 ? -2.078 -41.562 -22.094 1 95.88 182 THR A C 1
ATOM 1375 O O . THR A 1 182 ? -1.219 -41.656 -22.969 1 95.88 182 THR A O 1
ATOM 1378 N N . ILE A 1 183 ? -1.987 -40.75 -21.094 1 98.25 183 ILE A N 1
ATOM 1379 C CA . ILE A 1 183 ? -0.886 -39.781 -20.969 1 98.25 183 ILE A CA 1
ATOM 1380 C C . ILE A 1 183 ? 0.4 -40.531 -20.609 1 98.25 183 ILE A C 1
ATOM 1382 O O . ILE A 1 183 ? 0.411 -41.375 -19.703 1 98.25 183 ILE A O 1
ATOM 1386 N N . GLN A 1 184 ? 1.429 -40.25 -21.312 1 98.38 184 GLN A N 1
ATOM 1387 C CA . GLN A 1 184 ? 2.732 -40.844 -21.047 1 98.38 184 GLN A CA 1
ATOM 1388 C C . GLN A 1 184 ? 3.564 -39.969 -20.109 1 98.38 184 GLN A C 1
ATOM 1390 O O . GLN A 1 184 ? 3.264 -38.812 -19.922 1 98.38 184 GLN A O 1
ATOM 1395 N N . VAL A 1 185 ? 4.605 -40.625 -19.484 1 98.44 185 VAL A N 1
ATOM 1396 C CA . VAL A 1 185 ? 5.496 -39.906 -18.578 1 98.44 185 VAL A CA 1
ATOM 1397 C C . VAL A 1 185 ? 6.949 -40.188 -18.953 1 98.44 185 VAL A C 1
ATOM 1399 O O . VAL A 1 185 ? 7.328 -41.344 -19.203 1 98.44 185 VAL A O 1
ATOM 1402 N N . GLU A 1 186 ? 7.641 -39.156 -19.172 1 98 186 GLU A N 1
ATOM 1403 C CA . GLU A 1 186 ? 9.086 -39.188 -19.391 1 98 186 GLU A CA 1
ATOM 1404 C C . GLU A 1 186 ? 9.828 -38.469 -18.281 1 98 186 GLU A C 1
ATOM 1406 O O . GLU A 1 186 ? 9.641 -37.25 -18.094 1 98 186 GLU A O 1
ATOM 1411 N N . THR A 1 187 ? 10.75 -39.156 -17.531 1 97.88 187 THR A N 1
ATOM 1412 C CA . THR A 1 187 ? 11.312 -38.594 -16.297 1 97.88 187 THR A CA 1
ATOM 1413 C C . THR A 1 187 ? 12.719 -38.062 -16.531 1 97.88 187 THR A C 1
ATOM 1415 O O . THR A 1 187 ? 13.281 -37.375 -15.672 1 97.88 187 THR A O 1
ATOM 1418 N N . LYS A 1 188 ? 13.258 -38.312 -17.734 1 97.88 188 LYS A N 1
ATOM 1419 C CA . LYS A 1 188 ? 14.633 -37.938 -18 1 97.88 188 LYS A CA 1
ATOM 1420 C C . LYS A 1 188 ? 14.781 -36.406 -17.984 1 97.88 188 LYS A C 1
ATOM 1422 O O . LYS A 1 188 ? 13.852 -35.688 -18.344 1 97.88 188 LYS A O 1
ATOM 1427 N N . LYS A 1 189 ? 15.953 -35.969 -17.672 1 97.38 189 LYS A N 1
ATOM 1428 C CA . LYS A 1 189 ? 16.266 -34.531 -17.688 1 97.38 189 LYS A CA 1
ATOM 1429 C C . LYS A 1 189 ? 16.328 -34 -19.109 1 97.38 189 LYS A C 1
ATOM 1431 O O . LYS A 1 189 ? 16.766 -34.688 -20.031 1 97.38 189 LYS A O 1
ATOM 1436 N N . ILE A 1 190 ? 15.922 -32.812 -19.281 1 97.19 190 ILE A N 1
ATOM 1437 C CA . ILE A 1 190 ? 16 -32.094 -20.547 1 97.19 190 ILE A CA 1
ATOM 1438 C C . ILE A 1 190 ? 17.266 -31.25 -20.594 1 97.19 190 ILE A C 1
ATOM 1440 O O . ILE A 1 190 ? 17.531 -30.469 -19.688 1 97.19 190 ILE A O 1
ATOM 1444 N N . ILE A 1 191 ? 18 -31.297 -21.625 1 95.94 191 ILE A N 1
ATOM 1445 C CA . ILE A 1 191 ? 19.297 -30.625 -21.594 1 95.94 191 ILE A CA 1
ATOM 1446 C C . ILE A 1 191 ? 19.312 -29.531 -22.672 1 95.94 191 ILE A C 1
ATOM 1448 O O . ILE A 1 191 ? 20.141 -28.625 -22.609 1 95.94 191 ILE A O 1
ATOM 1452 N N . SER A 1 192 ? 18.469 -29.656 -23.656 1 96.19 192 SER A N 1
ATOM 1453 C CA . SER A 1 192 ? 18.422 -28.625 -24.688 1 96.19 192 SER A CA 1
ATOM 1454 C C . SER A 1 192 ? 17.109 -28.688 -25.484 1 96.19 192 SER A C 1
ATOM 1456 O O . SER A 1 192 ? 16.328 -29.609 -25.297 1 96.19 192 SER A O 1
ATOM 1458 N N . ALA A 1 193 ? 16.828 -27.656 -26.281 1 96.5 193 ALA A N 1
ATOM 1459 C CA . ALA A 1 193 ? 15.656 -27.562 -27.141 1 96.5 193 ALA A CA 1
ATOM 1460 C C . ALA A 1 193 ? 16.031 -27 -28.5 1 96.5 193 ALA A C 1
ATOM 1462 O O . ALA A 1 193 ? 17 -26.25 -28.641 1 96.5 193 ALA A O 1
ATOM 1463 N N . GLY A 1 194 ? 15.258 -27.391 -29.5 1 96.19 194 GLY A N 1
ATOM 1464 C CA . GLY A 1 194 ? 15.547 -26.875 -30.828 1 96.19 194 GLY A CA 1
ATOM 1465 C C . GLY A 1 194 ? 14.398 -27.078 -31.812 1 96.19 194 GLY A C 1
ATOM 1466 O O . GLY A 1 194 ? 13.438 -27.797 -31.516 1 96.19 194 GLY A O 1
ATOM 1467 N N . GLY A 1 195 ? 14.508 -26.328 -33 1 95.25 195 GLY A N 1
ATOM 1468 C CA . GLY A 1 195 ? 13.539 -26.312 -34.094 1 95.25 195 GLY A CA 1
ATOM 1469 C C . GLY A 1 195 ? 13.562 -25.031 -34.875 1 95.25 195 GLY A C 1
ATOM 1470 O O . GLY A 1 195 ? 14.172 -24.031 -34.469 1 95.25 195 GLY A O 1
ATOM 1471 N N . ASP A 1 196 ? 13.031 -25.094 -36.125 1 92.56 196 ASP A N 1
ATOM 1472 C CA . ASP A 1 196 ? 12.953 -23.922 -37.031 1 92.56 196 ASP A CA 1
ATOM 1473 C C . ASP A 1 196 ? 11.742 -24.016 -37.938 1 92.56 196 ASP A C 1
ATOM 1475 O O . ASP A 1 196 ? 11.594 -24.969 -38.688 1 92.56 196 ASP A O 1
ATOM 1479 N N . PRO A 1 197 ? 10.875 -22.953 -37.75 1 94.25 197 PRO A N 1
ATOM 1480 C CA . PRO A 1 197 ? 10.93 -21.75 -36.938 1 94.25 197 PRO A CA 1
ATOM 1481 C C . PRO A 1 197 ? 10.312 -21.969 -35.531 1 94.25 197 PRO A C 1
ATOM 1483 O O . PRO A 1 197 ? 10.492 -21.125 -34.656 1 94.25 197 PRO A O 1
ATOM 1486 N N . THR A 1 198 ? 9.672 -23.094 -35.375 1 96.44 198 THR A N 1
ATOM 1487 C CA . THR A 1 198 ? 9.016 -23.391 -34.125 1 96.44 198 THR A CA 1
ATOM 1488 C C . THR A 1 198 ? 9.734 -24.531 -33.406 1 96.44 198 THR A C 1
ATOM 1490 O O . THR A 1 198 ? 10.609 -25.188 -33.969 1 96.44 198 THR A O 1
ATOM 1493 N N . LEU A 1 199 ? 9.43 -24.641 -32.125 1 97.38 199 LEU A N 1
ATOM 1494 C CA . LEU A 1 199 ? 9.977 -25.766 -31.359 1 97.38 199 LEU A CA 1
ATOM 1495 C C . LEU A 1 199 ? 9.625 -27.094 -32 1 97.38 199 LEU A C 1
ATOM 1497 O O . LEU A 1 199 ? 8.477 -27.328 -32.375 1 97.38 199 LEU A O 1
ATOM 1501 N N . LYS A 1 200 ? 10.695 -28.047 -32.188 1 97.81 200 LYS A N 1
ATOM 1502 C CA . LYS A 1 200 ? 10.43 -29.328 -32.844 1 97.81 200 LYS A CA 1
ATOM 1503 C C . LYS A 1 200 ? 10.938 -30.5 -32 1 97.81 200 LYS A C 1
ATOM 1505 O O . LYS A 1 200 ? 10.523 -31.641 -32.188 1 97.81 200 LYS A O 1
ATOM 1510 N N . TRP A 1 201 ? 11.852 -30.172 -31.094 1 97.75 201 TRP A N 1
ATOM 1511 C CA . TRP A 1 201 ? 12.383 -31.281 -30.312 1 97.75 201 TRP A CA 1
ATOM 1512 C C . TRP A 1 201 ? 13.031 -30.781 -29.031 1 97.75 201 TRP A C 1
ATOM 1514 O O . TRP A 1 201 ? 13.398 -29.609 -28.922 1 97.75 201 TRP A O 1
ATOM 1524 N N . LEU A 1 202 ? 13.078 -31.641 -28 1 97.75 202 LEU A N 1
ATOM 1525 C CA . LEU A 1 202 ? 13.852 -31.516 -26.781 1 97.75 202 LEU A CA 1
ATOM 1526 C C . LEU A 1 202 ? 14.922 -32.594 -26.688 1 97.75 202 LEU A C 1
ATOM 1528 O O . LEU A 1 202 ? 14.68 -33.75 -27.078 1 97.75 202 LEU A O 1
ATOM 1532 N N . GLU A 1 203 ? 16.047 -32.188 -26.281 1 97.75 203 GLU A N 1
ATOM 1533 C CA . GLU A 1 203 ? 17.094 -33.188 -26.047 1 97.75 203 GLU A CA 1
ATOM 1534 C C . GLU A 1 203 ? 17.109 -33.656 -24.594 1 97.75 203 GLU A C 1
ATOM 1536 O O . GLU A 1 203 ? 17.125 -32.844 -23.672 1 97.75 203 GLU A O 1
ATOM 1541 N N . LEU A 1 204 ? 17.125 -34.938 -24.422 1 97.81 204 LEU A N 1
ATOM 1542 C CA . LEU A 1 204 ? 17.125 -35.531 -23.094 1 97.81 204 LEU A CA 1
ATOM 1543 C C . LEU A 1 204 ? 18.547 -35.844 -22.641 1 97.81 204 LEU A C 1
ATOM 1545 O O . LEU A 1 204 ? 19.5 -35.688 -23.406 1 97.81 204 LEU A O 1
ATOM 1549 N N . GLU A 1 205 ? 18.703 -36.125 -21.391 1 96.81 205 GLU A N 1
ATOM 1550 C CA . GLU A 1 205 ? 20.016 -36.312 -20.797 1 96.81 205 GLU A CA 1
ATOM 1551 C 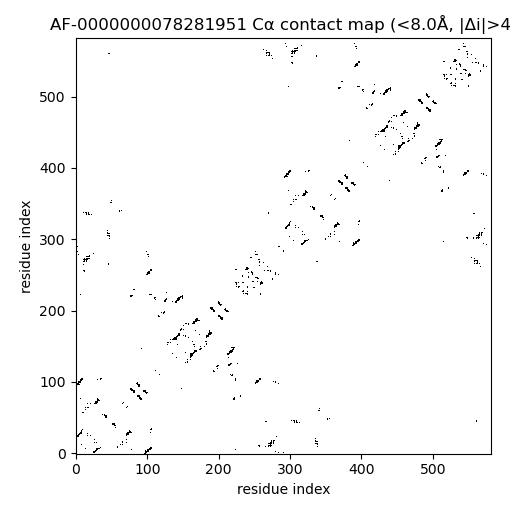C . GLU A 1 205 ? 20.766 -37.438 -21.484 1 96.81 205 GLU A C 1
ATOM 1553 O O . GLU A 1 205 ? 22 -37.5 -21.438 1 96.81 205 GLU A O 1
ATOM 1558 N N . ASP A 1 206 ? 20.109 -38.438 -22.141 1 97.31 206 ASP A N 1
ATOM 1559 C CA . ASP A 1 206 ? 20.75 -39.531 -22.875 1 97.31 206 ASP A CA 1
ATOM 1560 C C . ASP A 1 206 ? 21 -39.156 -24.328 1 97.31 206 ASP A C 1
ATOM 1562 O O . ASP A 1 206 ? 21.359 -40 -25.141 1 97.31 206 ASP A O 1
ATOM 1566 N N . HIS A 1 207 ? 20.688 -38 -24.656 1 96.62 207 HIS A N 1
ATOM 1567 C CA . HIS A 1 207 ? 20.969 -37.406 -25.953 1 96.62 207 HIS A CA 1
ATOM 1568 C C . HIS A 1 207 ? 19.938 -37.812 -26.984 1 96.62 207 HIS A C 1
ATOM 1570 O O . HIS A 1 207 ? 20.125 -37.594 -28.188 1 96.62 207 HIS A O 1
ATOM 1576 N N . GLU A 1 208 ? 18.938 -38.438 -26.516 1 97.06 208 GLU A N 1
ATOM 1577 C CA . GLU A 1 208 ? 17.812 -38.719 -27.406 1 97.06 208 GLU A CA 1
ATOM 1578 C C . GLU A 1 208 ? 16.969 -37.469 -27.625 1 97.06 208 GLU A C 1
ATOM 1580 O O . GLU A 1 208 ? 16.734 -36.688 -26.703 1 97.06 208 GLU A O 1
ATOM 1585 N N . LYS A 1 209 ? 16.547 -37.375 -28.859 1 97.31 209 LYS A N 1
ATOM 1586 C CA . LYS A 1 209 ? 15.648 -36.25 -29.172 1 97.31 209 LYS A CA 1
ATOM 1587 C C . LYS A 1 209 ? 14.188 -36.656 -28.953 1 97.31 209 LYS A C 1
ATOM 1589 O O . LYS A 1 209 ? 13.727 -37.656 -29.5 1 97.31 209 LYS A O 1
ATOM 1594 N N . PHE A 1 210 ? 13.578 -35.938 -28.156 1 97.88 210 PHE A N 1
ATOM 1595 C CA . PHE A 1 210 ? 12.141 -36.062 -27.969 1 97.88 210 PHE A CA 1
ATOM 1596 C C . PHE A 1 210 ? 11.391 -35.125 -28.891 1 97.88 210 PHE A C 1
ATOM 1598 O O . PHE A 1 210 ? 11.438 -33.906 -28.703 1 97.88 210 PHE A O 1
ATOM 1605 N N . LEU A 1 211 ? 10.75 -35.719 -29.844 1 98.19 211 LEU A N 1
ATOM 1606 C CA . LEU A 1 211 ? 10.047 -34.906 -30.828 1 98.19 211 LEU A CA 1
ATOM 1607 C C . LEU A 1 211 ? 8.68 -34.5 -30.297 1 98.19 211 LEU A C 1
ATOM 1609 O O . LEU A 1 211 ? 7.988 -35.281 -29.656 1 98.19 211 LEU A O 1
ATOM 1613 N N . LEU A 1 212 ? 8.297 -33.219 -30.594 1 98.31 212 LEU A N 1
ATOM 1614 C CA . LEU A 1 212 ? 7.004 -32.688 -30.172 1 98.31 212 LEU A CA 1
ATOM 1615 C C . LEU A 1 212 ? 6.598 -31.5 -31.047 1 98.31 212 LEU A C 1
ATOM 1617 O O . LEU A 1 212 ? 7.445 -30.844 -31.656 1 98.31 212 LEU A O 1
ATOM 1621 N N . ASP A 1 213 ? 5.262 -31.25 -31.031 1 97.88 213 ASP A N 1
ATOM 1622 C CA . ASP A 1 213 ? 4.734 -30.109 -31.766 1 97.88 213 ASP A CA 1
ATOM 1623 C C . ASP A 1 213 ? 4.574 -28.906 -30.844 1 97.88 213 ASP A C 1
ATOM 1625 O O . ASP A 1 213 ? 4.539 -27.75 -31.297 1 97.88 213 ASP A O 1
ATOM 1629 N N . GLY A 1 214 ? 4.492 -29.125 -29.547 1 97.69 214 GLY A N 1
ATOM 1630 C CA . GLY A 1 214 ? 4.289 -28.078 -28.578 1 97.69 214 GLY A CA 1
ATOM 1631 C C . GLY A 1 214 ? 4.629 -28.5 -27.156 1 97.69 214 GLY A C 1
ATOM 1632 O O . GLY A 1 214 ? 4.422 -29.656 -26.781 1 97.69 214 GLY A O 1
ATOM 1633 N N . LEU A 1 215 ? 5.172 -27.531 -26.391 1 97.81 215 LEU A N 1
ATOM 1634 C CA . LEU A 1 215 ? 5.508 -27.734 -24.984 1 97.81 215 LEU A CA 1
ATOM 1635 C C . LEU A 1 215 ? 4.715 -26.781 -24.094 1 97.81 215 LEU A C 1
ATOM 1637 O O . LEU A 1 215 ? 4.754 -25.562 -24.281 1 97.81 215 LEU A O 1
ATOM 1641 N N . PHE A 1 216 ? 3.998 -27.375 -23.188 1 96.62 216 PHE A N 1
ATOM 1642 C CA . PHE A 1 216 ? 3.252 -26.578 -22.219 1 96.62 216 PHE A CA 1
ATOM 1643 C C . PHE A 1 216 ? 3.955 -26.594 -20.859 1 96.62 216 PHE A C 1
ATOM 1645 O O . PHE A 1 216 ? 4.379 -27.641 -20.375 1 96.62 216 PHE A O 1
ATOM 1652 N N . VAL A 1 217 ? 4.051 -25.391 -20.281 1 95.38 217 VAL A N 1
ATOM 1653 C CA . VAL A 1 217 ? 4.812 -25.25 -19.031 1 95.38 217 VAL A CA 1
ATOM 1654 C C . VAL A 1 217 ? 3.865 -25.297 -17.844 1 95.38 217 VAL A C 1
ATOM 1656 O O . VAL A 1 217 ? 2.959 -24.469 -17.734 1 95.38 217 VAL A O 1
ATOM 1659 N N . ALA A 1 218 ? 4.004 -26.234 -16.938 1 95.38 218 ALA A N 1
ATOM 1660 C CA . ALA A 1 218 ? 3.238 -26.391 -15.703 1 95.38 218 ALA A CA 1
ATOM 1661 C C . ALA A 1 218 ? 4.141 -26.828 -14.555 1 95.38 218 ALA A C 1
ATOM 1663 O O . ALA A 1 218 ? 3.885 -27.844 -13.906 1 95.38 218 ALA A O 1
ATOM 1664 N N . LEU A 1 219 ? 5.137 -25.984 -14.289 1 94 219 LEU A N 1
ATOM 1665 C CA . LEU A 1 219 ? 6.125 -26.266 -13.258 1 94 219 LEU A CA 1
ATOM 1666 C C . LEU A 1 219 ? 5.59 -25.891 -11.875 1 94 219 LEU A C 1
ATOM 1668 O O . LEU A 1 219 ? 5.023 -24.812 -11.695 1 94 219 LEU A O 1
ATOM 1672 N N . GLY A 1 220 ? 5.742 -26.797 -10.945 1 91.69 220 GLY A N 1
ATOM 1673 C CA . GLY A 1 220 ? 5.293 -26.531 -9.586 1 91.69 220 GLY A CA 1
ATOM 1674 C C . GLY A 1 220 ? 3.781 -26.531 -9.453 1 91.69 220 GLY A C 1
ATOM 1675 O O . GLY A 1 220 ? 3.113 -27.484 -9.859 1 91.69 220 GLY A O 1
ATOM 1676 N N . THR A 1 221 ? 3.258 -25.5 -8.758 1 93.06 221 THR A N 1
ATOM 1677 C CA . THR A 1 221 ? 1.818 -25.344 -8.578 1 93.06 221 THR A CA 1
ATOM 1678 C C . THR A 1 221 ? 1.304 -24.156 -9.391 1 93.06 221 THR A C 1
ATOM 1680 O O . THR A 1 221 ? 2.061 -23.234 -9.703 1 93.06 221 THR A O 1
ATOM 1683 N N . ALA A 1 222 ? 0.025 -24.297 -9.727 1 92.62 222 ALA A N 1
ATOM 1684 C CA . ALA A 1 222 ? -0.584 -23.156 -10.406 1 92.62 222 ALA A CA 1
ATOM 1685 C C . ALA A 1 222 ? -0.604 -21.938 -9.5 1 92.62 222 ALA A C 1
ATOM 1687 O O . ALA A 1 222 ? -1.086 -22 -8.367 1 92.62 222 ALA A O 1
ATOM 1688 N N . GLY A 1 223 ? -0.038 -20.844 -10 1 93.88 223 GLY A N 1
ATOM 1689 C CA . GLY A 1 223 ? -0.079 -19.594 -9.258 1 93.88 223 GLY A CA 1
ATOM 1690 C C . GLY A 1 223 ? -1.204 -18.672 -9.695 1 93.88 223 GLY A C 1
ATOM 1691 O O . GLY A 1 223 ? -1.99 -19.016 -10.578 1 93.88 223 GLY A O 1
ATOM 1692 N N . SER A 1 224 ? -1.293 -17.484 -9.047 1 96 224 SER A N 1
ATOM 1693 C CA . SER A 1 224 ? -2.299 -16.469 -9.375 1 96 224 SER A CA 1
ATOM 1694 C C . SER A 1 224 ? -2.236 -16.094 -10.852 1 96 224 SER A C 1
ATOM 1696 O O . SER A 1 224 ? -3.271 -15.969 -11.508 1 96 224 SER A O 1
ATOM 1698 N N . THR A 1 225 ? -1.054 -16 -11.367 1 94.81 225 THR A N 1
ATOM 1699 C CA . THR A 1 225 ? -0.883 -15.57 -12.742 1 94.81 225 THR A CA 1
ATOM 1700 C C . THR A 1 225 ? -1.358 -16.656 -13.711 1 94.81 225 THR A C 1
ATOM 1702 O O . THR A 1 225 ? -1.972 -16.344 -14.742 1 94.81 225 THR A O 1
ATOM 1705 N N . ASP A 1 226 ? -1.055 -17.922 -13.414 1 94 226 ASP A N 1
ATOM 1706 C CA . ASP A 1 226 ? -1.534 -19.031 -14.227 1 94 226 ASP A CA 1
ATOM 1707 C C . ASP A 1 226 ? -3.061 -19.047 -14.281 1 94 226 ASP A C 1
ATOM 1709 O O . ASP A 1 226 ? -3.646 -19.172 -15.359 1 94 226 ASP A O 1
ATOM 1713 N N . ILE A 1 227 ? -3.65 -18.875 -13.141 1 95.88 227 ILE A N 1
ATOM 1714 C CA . ILE A 1 227 ? -5.105 -18.891 -13.016 1 95.88 227 ILE A CA 1
ATOM 1715 C C . ILE A 1 227 ? -5.699 -17.719 -13.789 1 95.88 227 ILE A C 1
ATOM 1717 O O . ILE A 1 227 ? -6.656 -17.891 -14.547 1 95.88 227 ILE A O 1
ATOM 1721 N N . ALA A 1 228 ? -5.121 -16.578 -13.594 1 96.75 228 ALA A N 1
ATOM 1722 C CA . ALA A 1 228 ? -5.602 -15.367 -14.258 1 96.75 228 ALA A CA 1
ATOM 1723 C C . ALA A 1 228 ? -5.527 -15.508 -15.773 1 96.75 228 ALA A C 1
ATOM 1725 O O . ALA A 1 228 ? -6.453 -15.117 -16.484 1 96.75 228 ALA A O 1
ATOM 1726 N N . ARG A 1 229 ? -4.453 -16.062 -16.25 1 93.69 229 ARG A N 1
ATOM 1727 C CA . ARG A 1 229 ? -4.281 -16.297 -17.688 1 93.69 229 ARG A CA 1
ATOM 1728 C C . ARG A 1 229 ? -5.398 -17.172 -18.234 1 93.69 229 ARG A C 1
ATOM 1730 O O . ARG A 1 229 ? -5.98 -16.875 -19.281 1 93.69 229 ARG A O 1
ATOM 1737 N N . LYS A 1 230 ? -5.719 -18.203 -17.578 1 94.44 230 LYS A N 1
ATOM 1738 C CA . LYS A 1 230 ? -6.742 -19.172 -18 1 94.44 230 LYS A CA 1
ATOM 1739 C C . LYS A 1 230 ? -8.125 -18.531 -18 1 94.44 230 LYS A C 1
ATOM 1741 O O . LYS A 1 230 ? -9 -18.922 -18.766 1 94.44 230 LYS A O 1
ATOM 1746 N N . LEU A 1 231 ? -8.312 -17.516 -17.156 1 96.69 231 LEU A N 1
ATOM 1747 C CA . LEU A 1 231 ? -9.586 -16.812 -17.047 1 96.69 231 LEU A CA 1
ATOM 1748 C C . LEU A 1 231 ? -9.672 -15.68 -18.078 1 96.69 231 LEU A C 1
ATOM 1750 O O . LEU A 1 231 ? -10.672 -14.969 -18.141 1 96.69 231 LEU A O 1
ATOM 1754 N N . GLY A 1 232 ? -8.617 -15.508 -18.828 1 94.94 232 GLY A N 1
ATOM 1755 C CA . GLY A 1 232 ? -8.625 -14.539 -19.906 1 94.94 232 GLY A CA 1
ATOM 1756 C C . GLY A 1 232 ? -8.234 -13.141 -19.469 1 94.94 232 GLY A C 1
ATOM 1757 O O . GLY A 1 232 ? -8.469 -12.172 -20.188 1 94.94 232 GLY A O 1
ATOM 1758 N N . LEU A 1 233 ? -7.629 -13.039 -18.25 1 96.81 233 LEU A N 1
ATOM 1759 C CA . LEU A 1 233 ? -7.203 -11.727 -17.766 1 96.81 233 LEU A CA 1
ATOM 1760 C C . LEU A 1 233 ? -5.914 -11.289 -18.453 1 96.81 233 LEU A C 1
ATOM 1762 O O . LEU A 1 233 ? -5.105 -12.133 -18.859 1 96.81 233 LEU A O 1
ATOM 1766 N N . MET A 1 234 ? -5.73 -10 -18.547 1 95.38 234 MET A N 1
ATOM 1767 C CA . MET A 1 234 ? -4.512 -9.438 -19.125 1 95.38 234 MET A CA 1
ATOM 1768 C C . MET A 1 234 ? -3.328 -9.633 -18.172 1 95.38 234 MET A C 1
ATOM 1770 O O . MET A 1 234 ? -3.428 -9.344 -16.984 1 95.38 234 MET A O 1
ATOM 1774 N N . ILE A 1 235 ? -2.252 -10.164 -18.75 1 93.75 235 ILE A N 1
ATOM 1775 C CA . ILE A 1 235 ? -0.999 -10.375 -18.031 1 93.75 235 ILE A CA 1
ATOM 1776 C C . ILE A 1 235 ? 0.108 -9.547 -18.672 1 93.75 235 ILE A C 1
ATOM 1778 O O . ILE A 1 235 ? 0.266 -9.555 -19.906 1 93.75 235 ILE A O 1
ATOM 1782 N N . GLU A 1 236 ? 0.781 -8.758 -17.859 1 93.62 236 GLU A N 1
ATOM 1783 C CA . GLU A 1 236 ? 1.926 -7.988 -18.328 1 93.62 236 GLU A CA 1
ATOM 1784 C C . GLU A 1 236 ? 3.166 -8.273 -17.484 1 93.62 236 GLU A C 1
ATOM 1786 O O . GLU A 1 236 ? 3.141 -8.125 -16.25 1 93.62 236 GLU A O 1
ATOM 1791 N N . ASN A 1 237 ? 4.266 -8.711 -18.109 1 89.69 237 ASN A N 1
ATOM 1792 C CA . ASN A 1 237 ? 5.516 -9.031 -17.438 1 89.69 237 ASN A CA 1
ATOM 1793 C C . ASN A 1 237 ? 5.293 -10.016 -16.297 1 89.69 237 ASN A C 1
ATOM 1795 O O . ASN A 1 237 ? 5.758 -9.797 -15.172 1 89.69 237 ASN A O 1
ATOM 1799 N N . ASN A 1 238 ? 4.391 -11.008 -16.578 1 89.5 238 ASN A N 1
ATOM 1800 C CA . ASN A 1 238 ? 4.082 -12.102 -15.664 1 89.5 238 ASN A CA 1
ATOM 1801 C C . ASN A 1 238 ? 3.318 -11.617 -14.438 1 89.5 238 ASN A C 1
ATOM 1803 O O . ASN A 1 238 ? 3.375 -12.242 -13.375 1 89.5 238 ASN A O 1
ATOM 1807 N N . HIS A 1 239 ? 2.693 -10.414 -14.57 1 96.12 239 HIS A N 1
ATOM 1808 C CA . HIS A 1 239 ? 1.86 -9.875 -13.5 1 96.12 239 HIS A CA 1
ATOM 1809 C C . HIS A 1 239 ? 0.434 -9.633 -13.977 1 96.12 239 HIS A C 1
ATOM 1811 O O . HIS A 1 239 ? 0.22 -9.211 -15.117 1 96.12 239 HIS A O 1
ATOM 1817 N N . ILE A 1 240 ? -0.469 -9.891 -13.078 1 97.75 240 ILE A N 1
ATOM 1818 C CA . ILE A 1 240 ? -1.875 -9.656 -13.391 1 97.75 240 ILE A CA 1
ATOM 1819 C C . ILE A 1 240 ? -2.148 -8.156 -13.445 1 97.75 240 ILE A C 1
ATOM 1821 O O . ILE A 1 240 ? -1.812 -7.422 -12.516 1 97.75 240 ILE A O 1
ATOM 1825 N N . MET A 1 241 ? -2.734 -7.715 -14.516 1 97.75 241 MET A N 1
ATOM 1826 C CA . MET A 1 241 ? -3.119 -6.309 -14.586 1 97.75 241 MET A CA 1
ATOM 1827 C C . MET A 1 241 ? -4.391 -6.047 -13.789 1 97.75 241 MET A C 1
ATOM 1829 O O . MET A 1 241 ? -5.41 -6.703 -14 1 97.75 241 MET A O 1
ATOM 1833 N N . VAL A 1 242 ? -4.32 -5.156 -12.867 1 98.06 242 VAL A N 1
ATOM 1834 C CA . VAL A 1 242 ? -5.461 -4.832 -12.016 1 98.06 242 VAL A CA 1
ATOM 1835 C C . VAL A 1 242 ? -5.688 -3.322 -12.008 1 98.06 242 VAL A C 1
ATOM 1837 O O . VAL A 1 242 ? -4.809 -2.553 -12.398 1 98.06 242 VAL A O 1
ATOM 1840 N N . GLU A 1 243 ? -6.895 -2.926 -11.625 1 97 243 GLU A N 1
ATOM 1841 C CA . GLU A 1 243 ? -7.18 -1.521 -11.352 1 97 243 GLU A CA 1
ATOM 1842 C C . GLU A 1 243 ? -6.562 -1.08 -10.031 1 97 243 GLU A C 1
ATOM 1844 O O . GLU A 1 243 ? -6.074 -1.91 -9.258 1 97 243 GLU A O 1
ATOM 1849 N N . THR A 1 244 ? -6.598 0.209 -9.703 1 94.12 244 THR A N 1
ATOM 1850 C CA . THR A 1 244 ? -6.016 0.775 -8.492 1 94.12 244 THR A CA 1
ATOM 1851 C C . THR A 1 244 ? -6.68 0.19 -7.25 1 94.12 244 THR A C 1
ATOM 1853 O O . THR A 1 244 ? -6.07 0.139 -6.18 1 94.12 244 THR A O 1
ATOM 1856 N N . ASP A 1 245 ? -7.902 -0.248 -7.402 1 95.25 245 ASP A N 1
ATOM 1857 C CA . ASP A 1 245 ? -8.625 -0.811 -6.266 1 95.25 245 ASP A CA 1
ATOM 1858 C C . ASP A 1 245 ? -8.477 -2.33 -6.219 1 95.25 245 ASP A C 1
ATOM 1860 O O . ASP A 1 245 ? -9.203 -3.008 -5.492 1 95.25 245 ASP A O 1
ATOM 1864 N N . THR A 1 246 ? -7.637 -2.941 -7.09 1 98.19 246 THR A N 1
ATOM 1865 C CA . THR A 1 246 ? -7.219 -4.336 -7.121 1 98.19 246 THR A CA 1
ATOM 1866 C C . THR A 1 246 ? -8.211 -5.18 -7.918 1 98.19 246 THR A C 1
ATOM 1868 O O . THR A 1 246 ? -8.023 -6.391 -8.062 1 98.19 246 THR A O 1
ATOM 1871 N N . SER A 1 247 ? -9.305 -4.555 -8.422 1 98.5 247 SER A N 1
ATOM 1872 C CA . SER A 1 247 ? -10.281 -5.297 -9.211 1 98.5 247 SER A CA 1
ATOM 1873 C C . SER A 1 247 ? -9.703 -5.684 -10.57 1 98.5 247 SER A C 1
ATOM 1875 O O . SER A 1 247 ? -8.812 -5.008 -11.094 1 98.5 247 SER A O 1
ATOM 1877 N N . THR A 1 248 ? -10.156 -6.777 -11.117 1 98.31 248 THR A N 1
ATOM 1878 C CA . THR A 1 248 ? -9.82 -7.211 -12.469 1 98.31 248 THR A CA 1
ATOM 1879 C C . THR A 1 248 ? -10.977 -6.949 -13.43 1 98.31 248 THR A C 1
ATOM 1881 O O . THR A 1 248 ? -11.969 -6.328 -13.055 1 98.31 248 THR A O 1
ATOM 1884 N N . ALA A 1 249 ? -10.82 -7.406 -14.688 1 97.31 249 ALA A N 1
ATOM 1885 C CA . ALA A 1 249 ? -11.859 -7.219 -15.695 1 97.31 249 ALA A CA 1
ATOM 1886 C C . ALA A 1 249 ? -13.055 -8.117 -15.43 1 97.31 249 ALA A C 1
ATOM 1888 O O . ALA A 1 249 ? -14.141 -7.91 -15.984 1 97.31 249 ALA A O 1
ATOM 1889 N N . LEU A 1 250 ? -12.914 -9.211 -14.617 1 97.75 250 LEU A N 1
ATOM 1890 C CA . LEU A 1 250 ? -14.016 -10.109 -14.273 1 97.75 250 LEU A CA 1
ATOM 1891 C C . LEU A 1 250 ? -14.695 -9.672 -12.977 1 97.75 250 LEU A C 1
ATOM 1893 O O . LEU A 1 250 ? -14.016 -9.391 -11.984 1 97.75 250 LEU A O 1
ATOM 1897 N N . PRO A 1 251 ? -16.031 -9.594 -12.945 1 97.44 251 PRO A N 1
ATOM 1898 C CA . PRO A 1 251 ? -16.75 -9.172 -11.742 1 97.44 251 PRO A CA 1
ATOM 1899 C C . PRO A 1 251 ? -16.469 -10.078 -10.547 1 97.44 251 PRO A C 1
ATOM 1901 O O . PRO A 1 251 ? -16.5 -11.305 -10.68 1 97.44 251 PRO A O 1
ATOM 1904 N N . GLY A 1 252 ? -16.109 -9.477 -9.422 1 98.12 252 GLY A N 1
ATOM 1905 C CA . GLY A 1 252 ? -15.945 -10.234 -8.188 1 98.12 252 GLY A CA 1
ATOM 1906 C C . GLY A 1 252 ? -14.586 -10.906 -8.078 1 98.12 252 GLY A C 1
ATOM 1907 O O . GLY A 1 252 ? -14.336 -11.664 -7.145 1 98.12 252 GLY A O 1
ATOM 1908 N N . LEU A 1 253 ? -13.734 -10.68 -9.094 1 98.81 253 LEU A N 1
ATOM 1909 C CA . LEU A 1 253 ? -12.383 -11.234 -9.07 1 98.81 253 LEU A CA 1
ATOM 1910 C C . LEU A 1 253 ? -11.352 -10.133 -8.797 1 98.81 253 LEU A C 1
ATOM 1912 O O . LEU A 1 253 ? -11.336 -9.109 -9.484 1 98.81 253 LEU A O 1
ATOM 1916 N N . PHE A 1 254 ? -10.516 -10.352 -7.766 1 98.88 254 PHE A N 1
ATOM 1917 C CA . PHE A 1 254 ? -9.484 -9.414 -7.355 1 98.88 254 PHE A CA 1
ATOM 1918 C C . PHE A 1 254 ? -8.125 -10.094 -7.277 1 98.88 254 PHE A C 1
ATOM 1920 O O . PHE A 1 254 ? -8.039 -11.328 -7.227 1 98.88 254 PHE A O 1
ATOM 1927 N N . ALA A 1 255 ? -7.098 -9.328 -7.32 1 98.88 255 ALA A N 1
ATOM 1928 C CA . ALA A 1 255 ? -5.742 -9.836 -7.137 1 98.88 255 ALA A CA 1
ATOM 1929 C C . ALA A 1 255 ? -4.906 -8.883 -6.289 1 98.88 255 ALA A C 1
ATOM 1931 O O . ALA A 1 255 ? -5.078 -7.664 -6.359 1 98.88 255 ALA A O 1
ATOM 1932 N N . ALA A 1 256 ? -4.02 -9.438 -5.492 1 98.75 256 ALA A N 1
ATOM 1933 C CA . ALA A 1 256 ? -3.25 -8.625 -4.551 1 98.75 256 ALA A CA 1
ATOM 1934 C C . ALA A 1 256 ? -1.901 -9.266 -4.246 1 98.75 256 ALA A C 1
ATOM 1936 O O . ALA A 1 256 ? -1.805 -10.492 -4.121 1 98.75 256 ALA A O 1
ATOM 1937 N N . GLY A 1 257 ? -0.938 -8.383 -3.992 1 98.06 257 GLY A N 1
ATOM 1938 C CA . GLY A 1 257 ? 0.389 -8.852 -3.629 1 98.06 257 GLY A CA 1
ATOM 1939 C C . GLY A 1 257 ? 1.335 -8.938 -4.812 1 98.06 257 GLY A C 1
ATOM 1940 O O . GLY A 1 257 ? 1.18 -8.211 -5.793 1 98.06 257 GLY A O 1
ATOM 1941 N N . ASP A 1 258 ? 2.314 -9.797 -4.738 1 97.25 258 ASP A N 1
ATOM 1942 C CA . ASP A 1 258 ? 3.4 -9.852 -5.711 1 97.25 258 ASP A CA 1
ATOM 1943 C C . ASP A 1 258 ? 2.881 -10.234 -7.094 1 97.25 258 ASP A C 1
ATOM 1945 O O . ASP A 1 258 ? 3.477 -9.867 -8.109 1 97.25 258 ASP A O 1
ATOM 1949 N N . CYS A 1 259 ? 1.73 -10.922 -7.195 1 97.56 259 CYS A N 1
ATOM 1950 C CA . CYS A 1 259 ? 1.211 -11.359 -8.484 1 97.56 259 CYS A CA 1
ATOM 1951 C C . CYS A 1 259 ? 0.769 -10.18 -9.328 1 97.56 259 CYS A C 1
ATOM 1953 O O . CYS A 1 259 ? 0.554 -10.312 -10.539 1 97.56 259 CYS A O 1
ATOM 1955 N N . THR A 1 260 ? 0.593 -8.992 -8.719 1 97.94 260 THR A N 1
ATOM 1956 C CA . THR A 1 260 ? 0.172 -7.812 -9.469 1 97.94 260 THR A CA 1
ATOM 1957 C C . THR A 1 260 ? 1.372 -6.938 -9.82 1 97.94 260 THR A C 1
ATOM 1959 O O . THR A 1 260 ? 1.218 -5.883 -10.438 1 97.94 260 THR A O 1
ATOM 1962 N N . GLY A 1 261 ? 2.572 -7.344 -9.43 1 96.25 261 GLY A N 1
ATOM 1963 C CA . GLY A 1 261 ? 3.779 -6.594 -9.734 1 96.25 261 GLY A CA 1
ATOM 1964 C C . GLY A 1 261 ? 3.992 -5.406 -8.82 1 96.25 261 GLY A C 1
ATOM 1965 O O . GLY A 1 261 ? 3.633 -5.449 -7.637 1 96.25 261 GLY A O 1
ATOM 1966 N N . GLY A 1 262 ? 4.832 -4.402 -9.281 1 93.31 262 GLY A N 1
ATOM 1967 C CA . GLY A 1 262 ? 5.152 -3.252 -8.453 1 93.31 262 GLY A CA 1
ATOM 1968 C C . GLY A 1 262 ? 6.23 -3.541 -7.426 1 93.31 262 GLY A C 1
ATOM 1969 O O . GLY A 1 262 ? 7.176 -4.281 -7.699 1 93.31 262 GLY A O 1
ATOM 1970 N N . LEU A 1 263 ? 6.125 -2.764 -6.27 1 93.62 263 LEU A N 1
ATOM 1971 C CA . LEU A 1 263 ? 7.07 -2.959 -5.176 1 93.62 263 LEU A CA 1
ATOM 1972 C C . LEU A 1 263 ? 6.871 -4.324 -4.527 1 93.62 263 LEU A C 1
ATOM 1974 O O . LEU A 1 263 ? 5.867 -4.555 -3.848 1 93.62 263 LEU A O 1
ATOM 1978 N N . LEU A 1 264 ? 7.77 -5.262 -4.805 1 94.88 264 LEU A N 1
ATOM 1979 C CA . LEU A 1 264 ? 7.668 -6.613 -4.273 1 94.88 264 LEU A CA 1
ATOM 1980 C C . LEU A 1 264 ? 8.094 -6.656 -2.811 1 94.88 264 LEU A C 1
ATOM 1982 O O . LEU A 1 264 ? 9.125 -7.246 -2.477 1 94.88 264 LEU A O 1
ATOM 1986 N N . GLN A 1 265 ? 7.348 -6.039 -1.961 1 96.94 265 GLN A N 1
ATOM 1987 C CA . GLN A 1 265 ? 7.609 -5.891 -0.533 1 96.94 265 GLN A CA 1
ATOM 1988 C C . GLN A 1 265 ? 6.371 -6.242 0.291 1 96.94 265 GLN A C 1
ATOM 1990 O O . GLN A 1 265 ? 5.242 -6.078 -0.176 1 96.94 265 GLN A O 1
ATOM 1995 N N . VAL A 1 266 ? 6.605 -6.695 1.514 1 98 266 VAL A N 1
ATOM 1996 C CA . VAL A 1 266 ? 5.535 -7.055 2.436 1 98 266 VAL A CA 1
ATOM 1997 C C . VAL A 1 266 ? 4.562 -5.891 2.58 1 98 266 VAL A C 1
ATOM 1999 O O . VAL A 1 266 ? 3.344 -6.082 2.562 1 98 266 VAL A O 1
ATOM 2002 N N . SER A 1 267 ? 5.043 -4.637 2.645 1 98.44 267 SER A N 1
ATOM 2003 C CA . SER A 1 267 ? 4.211 -3.451 2.838 1 98.44 267 SER A CA 1
ATOM 2004 C C . SER A 1 267 ? 3.201 -3.293 1.706 1 98.44 267 SER A C 1
ATOM 2006 O O . SER A 1 267 ? 2.023 -3.025 1.951 1 98.44 267 SER A O 1
ATOM 2008 N N . LYS A 1 268 ? 3.654 -3.492 0.492 1 98.19 268 LYS A N 1
ATOM 2009 C CA . LYS A 1 268 ? 2.777 -3.393 -0.671 1 98.19 268 LYS A CA 1
ATOM 2010 C C . LYS A 1 268 ? 1.727 -4.5 -0.665 1 98.19 268 LYS A C 1
ATOM 2012 O O . LYS A 1 268 ? 0.546 -4.242 -0.909 1 98.19 268 LYS A O 1
ATOM 2017 N N . ALA A 1 269 ? 2.184 -5.711 -0.395 1 98.56 269 ALA A N 1
ATOM 2018 C CA . ALA A 1 269 ? 1.272 -6.852 -0.363 1 98.56 269 ALA A CA 1
ATOM 2019 C C . ALA A 1 269 ? 0.171 -6.645 0.673 1 98.56 269 ALA A C 1
ATOM 2021 O O . ALA A 1 269 ? -1.004 -6.898 0.399 1 98.56 269 ALA A O 1
ATOM 2022 N N . VAL A 1 270 ? 0.535 -6.176 1.854 1 98.81 270 VAL A N 1
ATOM 2023 C CA . VAL A 1 270 ? -0.399 -5.969 2.955 1 98.81 270 VAL A CA 1
ATOM 2024 C C . VAL A 1 270 ? -1.423 -4.902 2.572 1 98.81 270 VAL A C 1
ATOM 2026 O O . VAL A 1 270 ? -2.623 -5.074 2.801 1 98.81 270 VAL A O 1
ATOM 2029 N N . TYR A 1 271 ? -1 -3.855 1.946 1 98.75 271 TYR A N 1
ATOM 2030 C CA . TYR A 1 271 ? -1.9 -2.781 1.54 1 98.75 271 TYR A CA 1
ATOM 2031 C C . TYR A 1 271 ? -2.871 -3.26 0.467 1 98.75 271 TYR A C 1
ATOM 2033 O O . TYR A 1 271 ? -4.082 -3.059 0.583 1 98.75 271 TYR A O 1
ATOM 2041 N N . GLU A 1 272 ? -2.322 -3.877 -0.572 1 98.69 272 GLU A N 1
ATOM 2042 C CA . GLU A 1 272 ? -3.184 -4.379 -1.638 1 98.69 272 GLU A CA 1
ATOM 2043 C C . GLU A 1 272 ? -4.188 -5.398 -1.104 1 98.69 272 GLU A C 1
ATOM 2045 O O . GLU A 1 272 ? -5.328 -5.453 -1.562 1 98.69 272 GLU A O 1
ATOM 2050 N N . GLY A 1 273 ? -3.723 -6.242 -0.159 1 98.88 273 GLY A N 1
ATOM 2051 C CA . GLY A 1 273 ? -4.645 -7.164 0.488 1 98.88 273 GLY A CA 1
ATOM 2052 C C . GLY A 1 273 ? -5.797 -6.465 1.184 1 98.88 273 GLY A C 1
ATOM 2053 O O . GLY A 1 273 ? -6.953 -6.863 1.034 1 98.88 273 GLY A O 1
ATOM 2054 N N . ALA A 1 274 ? -5.457 -5.414 1.99 1 98.62 274 ALA A N 1
ATOM 2055 C CA . ALA A 1 274 ? -6.484 -4.633 2.676 1 98.62 274 ALA A CA 1
ATOM 2056 C C . ALA A 1 274 ? -7.488 -4.059 1.685 1 98.62 274 ALA A C 1
ATOM 2058 O O . ALA A 1 274 ? -8.703 -4.121 1.912 1 98.62 274 ALA A O 1
ATOM 2059 N N . LEU A 1 275 ? -6.992 -3.561 0.58 1 98.25 275 LEU A N 1
ATOM 2060 C CA . LEU A 1 275 ? -7.84 -2.98 -0.456 1 98.25 275 LEU A CA 1
ATOM 2061 C C . LEU A 1 275 ? -8.719 -4.051 -1.1 1 98.25 275 LEU A C 1
ATOM 2063 O O . LEU A 1 275 ? -9.922 -3.852 -1.265 1 98.25 275 LEU A O 1
ATOM 2067 N N . ALA A 1 276 ? -8.109 -5.172 -1.428 1 98.81 276 ALA A N 1
ATOM 2068 C CA . ALA A 1 276 ? -8.836 -6.258 -2.082 1 98.81 276 ALA A CA 1
ATOM 2069 C C . ALA A 1 276 ? -9.953 -6.789 -1.187 1 98.81 276 ALA A C 1
ATOM 2071 O O . ALA A 1 276 ? -11.07 -7.027 -1.65 1 98.81 276 ALA A O 1
ATOM 2072 N N . GLY A 1 277 ? -9.617 -7.027 0.123 1 98.69 277 GLY A N 1
ATOM 2073 C CA . GLY A 1 277 ? -10.633 -7.469 1.063 1 98.69 277 GLY A CA 1
ATOM 2074 C C . GLY A 1 277 ? -11.805 -6.508 1.165 1 98.69 277 GLY A C 1
ATOM 2075 O O . GLY A 1 277 ? -12.969 -6.926 1.113 1 98.69 277 GLY A O 1
ATOM 2076 N N . THR A 1 278 ? -11.484 -5.238 1.246 1 97.75 278 THR A N 1
ATOM 2077 C CA . THR A 1 278 ? -12.5 -4.203 1.354 1 97.75 278 THR A CA 1
ATOM 2078 C C . THR A 1 278 ? -13.359 -4.152 0.095 1 97.75 278 THR A C 1
ATOM 2080 O O . THR A 1 278 ? -14.594 -4.098 0.178 1 97.75 278 THR A O 1
ATOM 2083 N N . ARG A 1 279 ? -12.742 -4.238 -1.062 1 97.81 279 ARG A N 1
ATOM 2084 C CA . ARG A 1 279 ? -13.445 -4.141 -2.336 1 97.81 279 ARG A CA 1
ATOM 2085 C C . ARG A 1 279 ? -14.32 -5.371 -2.574 1 97.81 279 ARG A C 1
ATOM 2087 O O . ARG A 1 279 ? -15.422 -5.262 -3.117 1 97.81 279 ARG A O 1
ATOM 2094 N N . ALA A 1 280 ? -13.789 -6.523 -2.221 1 98.44 280 ALA A N 1
ATOM 2095 C CA . ALA A 1 280 ? -14.57 -7.75 -2.361 1 98.44 280 ALA A CA 1
ATOM 2096 C C . ALA A 1 280 ? -15.859 -7.676 -1.549 1 98.44 280 ALA A C 1
ATOM 2098 O O . ALA A 1 280 ? -16.922 -8.062 -2.029 1 98.44 280 ALA A O 1
ATOM 2099 N N . VAL A 1 281 ? -15.781 -7.168 -0.339 1 97.5 281 VAL A N 1
ATOM 2100 C CA . VAL A 1 281 ? -16.953 -7.043 0.522 1 97.5 281 VAL A CA 1
ATOM 2101 C C . VAL A 1 281 ? -17.953 -6.066 -0.101 1 97.5 281 VAL A C 1
ATOM 2103 O O . VAL A 1 281 ? -19.156 -6.332 -0.129 1 97.5 281 VAL A O 1
ATOM 2106 N N . ASN A 1 282 ? -17.453 -4.922 -0.568 1 96.31 282 ASN A N 1
ATOM 2107 C CA . ASN A 1 282 ? -18.312 -3.951 -1.221 1 96.31 282 ASN A CA 1
ATOM 2108 C C . ASN A 1 282 ? -19.047 -4.562 -2.418 1 96.31 282 ASN A C 1
ATOM 2110 O O . ASN A 1 282 ? -20.219 -4.293 -2.641 1 96.31 282 ASN A O 1
ATOM 2114 N N . TYR A 1 283 ? -18.312 -5.383 -3.219 1 97.38 283 TYR A N 1
ATOM 2115 C CA . TYR A 1 283 ? -18.891 -6.082 -4.363 1 97.38 283 TYR A CA 1
ATOM 2116 C C . TYR A 1 283 ? -20.016 -7.012 -3.924 1 97.38 283 TYR A C 1
ATOM 2118 O O . TYR A 1 283 ? -21.094 -7.016 -4.52 1 97.38 283 TYR A O 1
ATOM 2126 N N . LEU A 1 284 ? -19.781 -7.75 -2.838 1 96.94 284 LEU A N 1
ATOM 2127 C CA . LEU A 1 284 ? -20.734 -8.734 -2.348 1 96.94 284 LEU A CA 1
ATOM 2128 C C . LEU A 1 284 ? -21.969 -8.062 -1.773 1 96.94 284 LEU A C 1
ATOM 2130 O O . LEU A 1 284 ? -23.078 -8.586 -1.881 1 96.94 284 LEU A O 1
ATOM 2134 N N . LYS A 1 285 ? -21.797 -6.875 -1.164 1 93.62 285 LYS A N 1
ATOM 2135 C CA . LYS A 1 285 ? -22.922 -6.137 -0.591 1 93.62 285 LYS A CA 1
ATOM 2136 C C . LYS A 1 285 ? -23.797 -5.535 -1.685 1 93.62 285 LYS A C 1
ATOM 2138 O O . LYS A 1 285 ? -25 -5.348 -1.49 1 93.62 285 LYS A O 1
ATOM 2143 N N . LYS A 1 286 ? -23.266 -5.191 -2.764 1 91 286 LYS A N 1
ATOM 2144 C CA . LYS A 1 286 ? -24 -4.602 -3.877 1 91 286 LYS A CA 1
ATOM 2145 C C . LYS A 1 286 ? -24.656 -5.68 -4.734 1 91 286 LYS A C 1
ATOM 2147 O O . LYS A 1 286 ? -25.484 -5.375 -5.594 1 91 286 LYS A O 1
ATOM 2152 N N . THR A 1 287 ? -24.25 -6.871 -4.605 1 80.06 287 THR A N 1
ATOM 2153 C CA . THR A 1 287 ? -24.797 -7.965 -5.398 1 80.06 287 THR A CA 1
ATOM 2154 C C . THR A 1 287 ? -25.859 -8.734 -4.602 1 80.06 287 THR A C 1
ATOM 2156 O O . THR A 1 287 ? -25.516 -9.508 -3.705 1 80.06 287 THR A O 1
ATOM 2159 N N . PRO A 1 288 ? -27.156 -8.352 -4.656 1 63.97 288 PRO A N 1
ATOM 2160 C CA . PRO A 1 288 ? -28.266 -8.852 -3.854 1 63.97 288 PRO A CA 1
ATOM 2161 C C . PRO A 1 288 ? -28.25 -10.367 -3.689 1 63.97 288 PRO A C 1
ATOM 2163 O O . PRO A 1 288 ? -28.547 -10.883 -2.607 1 63.97 288 PRO A O 1
ATOM 2166 N N . ASN A 1 289 ? -28.203 -11.305 -4.652 1 61.22 289 ASN A N 1
ATOM 2167 C CA . ASN A 1 289 ? -28.375 -12.742 -4.426 1 61.22 289 ASN A CA 1
ATOM 2168 C C . ASN A 1 289 ? -27.109 -13.375 -3.863 1 61.22 289 ASN A C 1
ATOM 2170 O O . ASN A 1 289 ? -27.016 -14.594 -3.756 1 61.22 289 ASN A O 1
ATOM 2174 N N . ALA A 1 290 ? -26.219 -12.539 -3.559 1 50.88 290 ALA A N 1
ATOM 2175 C CA . ALA A 1 290 ? -24.922 -13.055 -3.158 1 50.88 290 ALA A CA 1
ATOM 2176 C C . ALA A 1 290 ? -24.781 -13.102 -1.639 1 50.88 290 ALA A C 1
ATOM 2178 O O . ALA A 1 290 ? -23.953 -13.828 -1.104 1 50.88 290 ALA A O 1
ATOM 2179 N N . VAL A 1 291 ? -25.641 -12.242 -0.991 1 44 291 VAL A N 1
ATOM 2180 C CA . VAL A 1 291 ? -25.531 -12.227 0.464 1 44 291 VAL A CA 1
ATOM 2181 C C . VAL A 1 291 ? -26.625 -13.094 1.076 1 44 291 VAL A C 1
ATOM 2183 O O . VAL A 1 291 ? -27.781 -13.047 0.644 1 44 291 VAL A O 1
ATOM 2186 N N . MET B 1 1 ? 23.156 20.812 5.195 1 92.25 1 MET B N 1
ATOM 2187 C CA . MET B 1 1 ? 22.094 20.406 4.27 1 92.25 1 MET B CA 1
ATOM 2188 C C . MET B 1 1 ? 21.766 18.922 4.445 1 92.25 1 MET B C 1
ATOM 2190 O O . MET B 1 1 ? 22.656 18.078 4.395 1 92.25 1 MET B O 1
ATOM 2194 N N . GLU B 1 2 ? 20.531 18.641 4.805 1 96 2 GLU B N 1
ATOM 2195 C CA . GLU B 1 2 ? 20.094 17.25 4.953 1 96 2 GLU B CA 1
ATOM 2196 C C . GLU B 1 2 ? 19.828 16.609 3.596 1 96 2 GLU B C 1
ATOM 2198 O O . GLU B 1 2 ? 19.312 17.25 2.684 1 96 2 GLU B O 1
ATOM 2203 N N . LYS B 1 3 ? 20.203 15.391 3.404 1 95.81 3 LYS B N 1
ATOM 2204 C CA . LYS B 1 3 ? 19.938 14.711 2.141 1 95.81 3 LYS B CA 1
ATOM 2205 C C . LYS B 1 3 ? 18.438 14.516 1.926 1 95.81 3 LYS B C 1
ATOM 2207 O O . LYS B 1 3 ? 17.922 14.75 0.828 1 95.81 3 LYS B O 1
ATOM 2212 N N . LEU B 1 4 ? 17.828 14.133 2.967 1 98.62 4 LEU B N 1
ATOM 2213 C CA . LEU B 1 4 ? 16.406 13.844 2.947 1 98.62 4 LEU B CA 1
ATOM 2214 C C . LEU B 1 4 ? 15.75 14.219 4.277 1 98.62 4 LEU B C 1
ATOM 2216 O O . LEU B 1 4 ? 16.281 13.898 5.344 1 98.62 4 LEU B O 1
ATOM 2220 N N . ILE B 1 5 ? 14.695 14.977 4.227 1 98.88 5 ILE B N 1
ATOM 2221 C CA . ILE B 1 5 ? 13.898 15.258 5.414 1 98.88 5 ILE B CA 1
ATOM 2222 C C . ILE B 1 5 ? 12.539 14.578 5.297 1 98.88 5 ILE B C 1
ATOM 2224 O O . ILE B 1 5 ? 11.922 14.594 4.23 1 98.88 5 ILE B O 1
ATOM 2228 N N . ILE B 1 6 ? 12.094 13.922 6.324 1 98.94 6 ILE B N 1
ATOM 2229 C CA . ILE B 1 6 ? 10.766 13.32 6.43 1 98.94 6 ILE B CA 1
ATOM 2230 C C . ILE B 1 6 ? 9.969 14.023 7.523 1 98.94 6 ILE B C 1
ATOM 2232 O O . ILE B 1 6 ? 10.398 14.078 8.68 1 98.94 6 ILE B O 1
ATOM 2236 N N . ALA B 1 7 ? 8.852 14.609 7.121 1 98.62 7 ALA B N 1
ATOM 2237 C CA . ALA B 1 7 ? 7.965 15.266 8.078 1 98.62 7 ALA B CA 1
ATOM 2238 C C . ALA B 1 7 ? 6.922 14.281 8.617 1 98.62 7 ALA B C 1
ATOM 2240 O O . ALA B 1 7 ? 5.965 13.938 7.914 1 98.62 7 ALA B O 1
ATOM 2241 N N . GLY B 1 8 ? 7.023 13.93 9.859 1 98.06 8 GLY B N 1
ATOM 2242 C CA . GLY B 1 8 ? 6.109 12.984 10.477 1 98.06 8 GLY B CA 1
ATOM 2243 C C . GLY B 1 8 ? 6.777 11.672 10.867 1 98.06 8 GLY B C 1
ATOM 2244 O O . GLY B 1 8 ? 7.559 11.117 10.094 1 98.06 8 GLY B O 1
ATOM 2245 N N . ALA B 1 9 ? 6.418 11.195 12.016 1 98.12 9 ALA B N 1
ATOM 2246 C CA . ALA B 1 9 ? 7.004 9.953 12.516 1 98.12 9 ALA B CA 1
ATOM 2247 C C . ALA B 1 9 ? 5.938 8.875 12.688 1 98.12 9 ALA B C 1
ATOM 2249 O O . ALA B 1 9 ? 6.098 7.961 13.508 1 98.12 9 ALA B O 1
ATOM 2250 N N . GLY B 1 10 ? 4.824 9.023 12.047 1 97.94 10 GLY B N 1
ATOM 2251 C CA . GLY B 1 10 ? 3.824 7.969 11.984 1 97.94 10 GLY B CA 1
ATOM 2252 C C . GLY B 1 10 ? 4.211 6.824 11.07 1 97.94 10 GLY B C 1
ATOM 2253 O O . GLY B 1 10 ? 5.367 6.723 10.648 1 97.94 10 GLY B O 1
ATOM 2254 N N . PRO B 1 11 ? 3.227 5.945 10.734 1 98.62 11 PRO B N 1
ATOM 2255 C CA . PRO B 1 11 ? 3.514 4.766 9.922 1 98.62 11 PRO B CA 1
ATOM 2256 C C . PRO B 1 11 ? 4.156 5.113 8.578 1 98.62 11 PRO B C 1
ATOM 2258 O O . PRO B 1 11 ? 5.148 4.496 8.188 1 98.62 11 PRO B O 1
ATOM 2261 N N . ALA B 1 12 ? 3.668 6.086 7.914 1 98.75 12 ALA B N 1
ATOM 2262 C CA . ALA B 1 12 ? 4.184 6.465 6.602 1 98.75 12 ALA B CA 1
ATOM 2263 C C . ALA B 1 12 ? 5.609 7.004 6.707 1 98.75 12 ALA B C 1
ATOM 2265 O O . ALA B 1 12 ? 6.492 6.594 5.949 1 98.75 12 ALA B O 1
ATOM 2266 N N . GLY B 1 13 ? 5.844 7.895 7.648 1 98.81 13 GLY B N 1
ATOM 2267 C CA . GLY B 1 13 ? 7.152 8.508 7.793 1 98.81 13 GLY B CA 1
ATOM 2268 C C . GLY B 1 13 ? 8.234 7.523 8.172 1 98.81 13 GLY B C 1
ATOM 2269 O O . GLY B 1 13 ? 9.312 7.516 7.582 1 98.81 13 GLY B O 1
ATOM 2270 N N . ILE B 1 14 ? 7.922 6.691 9.133 1 98.75 14 ILE B N 1
ATOM 2271 C CA . ILE B 1 14 ? 8.898 5.711 9.602 1 98.75 14 ILE B CA 1
ATOM 2272 C C . ILE B 1 14 ? 9.172 4.695 8.492 1 98.75 14 ILE B C 1
ATOM 2274 O O . ILE B 1 14 ? 10.32 4.305 8.266 1 98.75 14 ILE B O 1
ATOM 2278 N N . SER B 1 15 ? 8.117 4.223 7.824 1 98.81 15 SER B N 1
ATOM 2279 C CA . SER B 1 15 ? 8.32 3.307 6.707 1 98.81 15 SER B CA 1
ATOM 2280 C C . SER B 1 15 ? 9.219 3.92 5.641 1 98.81 15 SER B C 1
ATOM 2282 O O . SER B 1 15 ? 10.125 3.256 5.125 1 98.81 15 SER B O 1
ATOM 2284 N N . ALA B 1 16 ? 9 5.18 5.289 1 98.88 16 ALA B N 1
ATOM 2285 C CA . ALA B 1 16 ? 9.852 5.875 4.324 1 98.88 16 ALA B CA 1
ATOM 2286 C C . ALA B 1 16 ? 11.305 5.875 4.773 1 98.88 16 ALA B C 1
ATOM 2288 O O . ALA B 1 16 ? 12.211 5.613 3.973 1 98.88 16 ALA B O 1
ATOM 2289 N N . ALA B 1 17 ? 11.484 6.137 6.055 1 98.75 17 ALA B N 1
ATOM 2290 C CA . ALA B 1 17 ? 12.836 6.184 6.605 1 98.75 17 ALA B CA 1
ATOM 2291 C C . ALA B 1 17 ? 13.516 4.824 6.5 1 98.75 17 ALA B C 1
ATOM 2293 O O . ALA B 1 17 ? 14.703 4.742 6.156 1 98.75 17 ALA B O 1
ATOM 2294 N N . LEU B 1 18 ? 12.789 3.756 6.805 1 98.19 18 LEU B N 1
ATOM 2295 C CA . LEU B 1 18 ? 13.328 2.404 6.727 1 98.19 18 LEU B CA 1
ATOM 2296 C C . LEU B 1 18 ? 13.867 2.115 5.328 1 98.19 18 LEU B C 1
ATOM 2298 O O . LEU B 1 18 ? 14.969 1.579 5.18 1 98.19 18 LEU B O 1
ATOM 2302 N N . TYR B 1 19 ? 13.156 2.51 4.332 1 98.25 19 TYR B N 1
ATOM 2303 C CA . TYR B 1 19 ? 13.539 2.213 2.955 1 98.25 19 TYR B CA 1
ATOM 2304 C C . TYR B 1 19 ? 14.664 3.131 2.492 1 98.25 19 TYR B C 1
ATOM 2306 O O . TYR B 1 19 ? 15.531 2.721 1.713 1 98.25 19 TYR B O 1
ATOM 2314 N N . ALA B 1 20 ? 14.648 4.359 2.963 1 98.12 20 ALA B N 1
ATOM 2315 C CA . ALA B 1 20 ? 15.742 5.27 2.639 1 98.12 20 ALA B CA 1
ATOM 2316 C C . ALA B 1 20 ? 17.062 4.746 3.189 1 98.12 20 ALA B C 1
ATOM 2318 O O . ALA B 1 20 ? 18.062 4.68 2.465 1 98.12 20 ALA B O 1
ATOM 2319 N N . VAL B 1 21 ? 17.047 4.328 4.477 1 97.5 21 VAL B N 1
ATOM 2320 C CA . VAL B 1 21 ? 18.25 3.842 5.133 1 97.5 21 VAL B CA 1
ATOM 2321 C C . VAL B 1 21 ? 18.766 2.592 4.422 1 97.5 21 VAL B C 1
ATOM 2323 O O . VAL B 1 21 ? 19.969 2.459 4.168 1 97.5 21 VAL B O 1
ATOM 2326 N N . ARG B 1 22 ? 17.875 1.695 4.078 1 94.38 22 ARG B N 1
ATOM 2327 C CA . ARG B 1 22 ? 18.234 0.46 3.389 1 94.38 22 ARG B CA 1
ATOM 2328 C C . ARG B 1 22 ? 18.906 0.755 2.053 1 94.38 22 ARG B C 1
ATOM 2330 O O . ARG B 1 22 ? 19.75 -0.016 1.594 1 94.38 22 ARG B O 1
ATOM 2337 N N . SER B 1 23 ? 18.562 1.896 1.508 1 95.06 23 SER B N 1
ATOM 2338 C CA . SER B 1 23 ? 19.094 2.283 0.209 1 95.06 23 SER B CA 1
ATOM 2339 C C . SER B 1 23 ? 20.328 3.176 0.363 1 95.06 23 SER B C 1
ATOM 2341 O O . SER B 1 23 ? 20.828 3.73 -0.619 1 95.06 23 SER B O 1
ATOM 2343 N N . GLY B 1 24 ? 20.734 3.412 1.567 1 93.56 24 GLY B N 1
ATOM 2344 C CA . GLY B 1 24 ? 22 4.062 1.825 1 93.56 24 GLY B CA 1
ATOM 2345 C C . GLY B 1 24 ? 21.875 5.547 2.115 1 93.56 24 GLY B C 1
ATOM 2346 O O . GLY B 1 24 ? 22.859 6.277 2.105 1 93.56 24 GLY B O 1
ATOM 2347 N N . ILE B 1 25 ? 20.688 6.055 2.311 1 97 25 ILE B N 1
ATOM 2348 C CA . ILE B 1 25 ? 20.469 7.461 2.629 1 97 25 ILE B CA 1
ATOM 2349 C C . ILE B 1 25 ? 19.828 7.586 4.012 1 97 25 ILE B C 1
ATOM 2351 O O . ILE B 1 25 ? 18.766 7.031 4.262 1 97 25 ILE B O 1
ATOM 2355 N N . THR B 1 26 ? 20.469 8.195 4.918 1 97.81 26 THR B N 1
ATOM 2356 C CA . THR B 1 26 ? 19.938 8.438 6.254 1 97.81 26 THR B CA 1
ATOM 2357 C C . THR B 1 26 ? 19.125 9.734 6.285 1 97.81 26 THR B C 1
ATOM 2359 O O . THR B 1 26 ? 19.672 10.82 6.113 1 97.81 26 THR B O 1
ATOM 2362 N N . PRO B 1 27 ? 17.859 9.648 6.555 1 98.69 27 PRO B N 1
ATOM 2363 C CA . PRO B 1 27 ? 17.031 10.859 6.605 1 98.69 27 PRO B CA 1
ATOM 2364 C C . PRO B 1 27 ? 17.016 11.508 7.988 1 98.69 27 PRO B C 1
ATOM 2366 O O . PRO B 1 27 ? 17.516 10.914 8.953 1 98.69 27 PRO B O 1
ATOM 2369 N N . LEU B 1 28 ? 16.594 12.75 8.008 1 98.75 28 LEU B N 1
ATOM 2370 C CA . LEU B 1 28 ? 16.172 13.406 9.234 1 98.75 28 LEU B CA 1
ATOM 2371 C C . LEU B 1 28 ? 14.656 13.375 9.375 1 98.75 28 LEU B C 1
ATOM 2373 O O . LEU B 1 28 ? 13.938 13.797 8.469 1 98.75 28 LEU B O 1
ATOM 2377 N N . ILE B 1 29 ? 14.148 12.852 10.516 1 98.75 29 ILE B N 1
ATOM 2378 C CA . ILE B 1 29 ? 12.711 12.836 10.766 1 98.75 29 ILE B CA 1
ATOM 2379 C C . ILE B 1 29 ? 12.344 13.977 11.719 1 98.75 29 ILE B C 1
ATOM 2381 O O . ILE B 1 29 ? 12.953 14.125 12.781 1 98.75 29 ILE B O 1
ATOM 2385 N N . ILE B 1 30 ? 11.43 14.844 11.289 1 98.5 30 ILE B N 1
ATOM 2386 C CA . ILE B 1 30 ? 10.875 15.906 12.125 1 98.5 30 ILE B CA 1
ATOM 2387 C C . ILE B 1 30 ? 9.414 15.602 12.445 1 98.5 30 ILE B C 1
ATOM 2389 O O . ILE B 1 30 ? 8.617 15.344 11.539 1 98.5 30 ILE B O 1
ATOM 2393 N N . HIS B 1 31 ? 9.094 15.547 13.719 1 97.38 31 HIS B N 1
ATOM 2394 C CA . HIS B 1 31 ? 7.723 15.195 14.062 1 97.38 31 HIS B CA 1
ATOM 2395 C C . HIS B 1 31 ? 7.246 15.969 15.289 1 97.38 31 HIS B C 1
ATOM 2397 O O . HIS B 1 31 ? 8.055 16.562 16 1 97.38 31 HIS B O 1
ATOM 2403 N N . LYS B 1 32 ? 5.883 16.016 15.453 1 94.19 32 LYS B N 1
ATOM 2404 C CA . LYS B 1 32 ? 5.293 16.656 16.625 1 94.19 32 LYS B CA 1
ATOM 2405 C C . LYS B 1 32 ? 4.449 15.656 17.422 1 94.19 32 LYS B C 1
ATOM 2407 O O . LYS B 1 32 ? 3.398 16.016 17.953 1 94.19 32 LYS B O 1
ATOM 2412 N N . GLY B 1 33 ? 4.836 14.375 17.344 1 92.06 33 GLY B N 1
ATOM 2413 C CA . GLY B 1 33 ? 4.168 13.383 18.172 1 92.06 33 GLY B CA 1
ATOM 2414 C C . GLY B 1 33 ? 3.455 12.312 17.375 1 92.06 33 GLY B C 1
ATOM 2415 O O . GLY B 1 33 ? 3.713 12.148 16.188 1 92.06 33 GLY B O 1
ATOM 2416 N N . ILE B 1 34 ? 2.545 11.531 18.031 1 90.19 34 ILE B N 1
ATOM 2417 C CA . ILE B 1 34 ? 2.027 10.227 17.609 1 90.19 34 ILE B CA 1
ATOM 2418 C C . ILE B 1 34 ? 0.953 10.414 16.547 1 90.19 34 ILE B C 1
ATOM 2420 O O . ILE B 1 34 ? 0.712 9.523 15.734 1 90.19 34 ILE B O 1
ATOM 2424 N N . GLY B 1 35 ? 0.333 11.539 16.484 1 90.19 35 GLY B N 1
ATOM 2425 C CA . GLY B 1 35 ? -0.689 11.797 15.492 1 90.19 35 GLY B CA 1
ATOM 2426 C C . GLY B 1 35 ? -1.922 10.93 15.656 1 90.19 35 GLY B C 1
ATOM 2427 O O . GLY B 1 35 ? -2.371 10.688 16.781 1 90.19 35 GLY B O 1
ATOM 2428 N N . ALA B 1 36 ? -2.492 10.5 14.523 1 89.56 36 ALA B N 1
ATOM 2429 C CA . ALA B 1 36 ? -3.791 9.836 14.492 1 89.56 36 ALA B CA 1
ATOM 2430 C C . ALA B 1 36 ? -3.738 8.5 15.219 1 89.56 36 ALA B C 1
ATOM 2432 O O . ALA B 1 36 ? -4.758 8.016 15.727 1 89.56 36 ALA B O 1
ATOM 2433 N N . LEU B 1 37 ? -2.592 7.891 15.352 1 92.94 37 LEU B N 1
ATOM 2434 C CA . LEU B 1 37 ? -2.455 6.59 16 1 92.94 37 LEU B CA 1
ATOM 2435 C C . LEU B 1 37 ? -2.838 6.676 17.484 1 92.94 37 LEU B C 1
ATOM 2437 O O . LEU B 1 37 ? -3.154 5.66 18.109 1 92.94 37 LEU B O 1
ATOM 2441 N N . GLU B 1 38 ? -2.73 7.852 18.031 1 91.81 38 GLU B N 1
ATOM 2442 C CA . GLU B 1 38 ? -3.002 8.055 19.438 1 91.81 38 GLU B CA 1
ATOM 2443 C C . GLU B 1 38 ? -4.406 7.578 19.812 1 91.81 38 GLU B C 1
ATOM 2445 O O . GLU B 1 38 ? -4.629 7.078 20.922 1 91.81 38 GLU B O 1
ATOM 2450 N N . LYS B 1 39 ? -5.297 7.652 18.875 1 91.06 39 LYS B N 1
ATOM 2451 C CA . LYS B 1 39 ? -6.707 7.375 19.141 1 91.06 39 LYS B CA 1
ATOM 2452 C C . LYS B 1 39 ? -7.012 5.887 19 1 91.06 39 LYS B C 1
ATOM 2454 O O . LYS B 1 39 ? -8.07 5.422 19.422 1 91.06 39 LYS B O 1
ATOM 2459 N N . ALA B 1 40 ? -6.156 5.133 18.406 1 92 40 ALA B N 1
ATOM 2460 C CA . ALA B 1 40 ? -6.387 3.709 18.188 1 92 40 ALA B CA 1
ATOM 2461 C C . ALA B 1 40 ? -6.105 2.908 19.453 1 92 40 ALA B C 1
ATOM 2463 O O . ALA B 1 40 ? -4.953 2.777 19.875 1 92 40 ALA B O 1
ATOM 2464 N N . VAL B 1 41 ? -7.16 2.42 20.062 1 92.56 41 VAL B N 1
ATOM 2465 C CA . VAL B 1 41 ? -7.035 1.695 21.328 1 92.56 41 VAL B CA 1
ATOM 2466 C C . VAL B 1 41 ? -6.551 0.273 21.062 1 92.56 41 VAL B C 1
ATOM 2468 O O . VAL B 1 41 ? -5.738 -0.266 21.812 1 92.56 41 VAL B O 1
ATOM 2471 N N . LYS B 1 42 ? -7.094 -0.293 20 1 94.25 42 LYS B N 1
ATOM 2472 C CA . LYS B 1 42 ? -6.754 -1.668 19.641 1 94.25 42 LYS B CA 1
ATOM 2473 C C . LYS B 1 42 ? -6.668 -1.835 18.125 1 94.25 42 LYS B C 1
ATOM 2475 O O . LYS B 1 42 ? -7.641 -1.592 17.406 1 94.25 42 LYS B O 1
ATOM 2480 N N . ILE B 1 43 ? -5.484 -2.158 17.672 1 94.44 43 ILE B N 1
ATOM 2481 C CA . ILE B 1 43 ? -5.238 -2.387 16.25 1 94.44 43 ILE B CA 1
ATOM 2482 C C . ILE B 1 43 ? -5.207 -3.887 15.969 1 94.44 43 ILE B C 1
ATOM 2484 O O . ILE B 1 43 ? -4.312 -4.594 16.438 1 94.44 43 ILE B O 1
ATOM 2488 N N . GLU B 1 44 ? -6.176 -4.375 15.203 1 93.5 44 GLU B N 1
ATOM 2489 C CA . GLU B 1 44 ? -6.312 -5.797 14.914 1 93.5 44 GLU B CA 1
ATOM 2490 C C . GLU B 1 44 ? -6.203 -6.07 13.414 1 93.5 44 GLU B C 1
ATOM 2492 O O . GLU B 1 44 ? -5.965 -7.207 13.008 1 93.5 44 GLU B O 1
ATOM 2497 N N . ASN B 1 45 ? -6.316 -5.086 12.625 1 95.31 45 ASN B N 1
ATOM 2498 C CA . ASN B 1 45 ? -6.426 -5.27 11.18 1 95.31 45 ASN B CA 1
ATOM 2499 C C . ASN B 1 45 ? -5.133 -4.875 10.469 1 95.31 45 ASN B C 1
ATOM 2501 O O . ASN B 1 45 ? -5.172 -4.293 9.383 1 95.31 45 ASN B O 1
ATOM 2505 N N . TYR B 1 46 ? -4.031 -5.051 11.086 1 97.69 46 TYR B N 1
ATOM 2506 C CA . TYR B 1 46 ? -2.703 -4.863 10.508 1 97.69 46 TYR B CA 1
ATOM 2507 C C . TYR B 1 46 ? -1.904 -6.16 10.547 1 97.69 46 TYR B C 1
ATOM 2509 O O . TYR B 1 46 ? -1.698 -6.742 11.617 1 97.69 46 TYR B O 1
ATOM 2517 N N . TYR B 1 47 ? -1.461 -6.609 9.406 1 98.06 47 TYR B N 1
ATOM 2518 C CA . TYR B 1 47 ? -0.866 -7.93 9.227 1 98.06 47 TYR B CA 1
ATOM 2519 C C . TYR B 1 47 ? 0.408 -8.07 10.047 1 98.06 47 TYR B C 1
ATOM 2521 O O . TYR B 1 47 ? 1.246 -7.164 10.062 1 98.06 47 TYR B O 1
ATOM 2529 N N . GLY B 1 48 ? 0.567 -9.195 10.641 1 95.5 48 GLY B N 1
ATOM 2530 C CA . GLY B 1 48 ? 1.86 -9.602 11.164 1 95.5 48 GLY B CA 1
ATOM 2531 C C . GLY B 1 48 ? 1.996 -9.367 12.664 1 95.5 48 GLY B C 1
ATOM 2532 O O . GLY B 1 48 ? 3.037 -9.672 13.25 1 95.5 48 GLY B O 1
ATOM 2533 N N . LEU B 1 49 ? 0.892 -8.883 13.289 1 91.38 49 LEU B N 1
ATOM 2534 C CA . LEU B 1 49 ? 0.905 -8.664 14.727 1 91.38 49 LEU B CA 1
ATOM 2535 C C . LEU B 1 49 ? 0.549 -9.945 15.477 1 91.38 49 LEU B C 1
ATOM 2537 O O . LEU B 1 49 ? -0.548 -10.484 15.305 1 91.38 49 LEU B O 1
ATOM 2541 N N . PRO B 1 50 ? 1.435 -10.469 16.297 1 85.88 50 PRO B N 1
ATOM 2542 C CA . PRO B 1 50 ? 1.092 -11.68 17.031 1 85.88 50 PRO B CA 1
ATOM 2543 C C . PRO B 1 50 ? -0.116 -11.5 17.938 1 85.88 50 PRO B C 1
ATOM 2545 O O . PRO B 1 50 ? -0.873 -12.445 18.172 1 85.88 50 PRO B O 1
ATOM 2548 N N . GLU B 1 51 ? -0.287 -10.344 18.5 1 91.38 51 GLU B N 1
ATOM 2549 C CA . GLU B 1 51 ? -1.42 -9.898 19.297 1 91.38 51 GLU B CA 1
ATOM 2550 C C . GLU B 1 51 ? -1.793 -8.453 18.969 1 91.38 51 GLU B C 1
ATOM 2552 O O . GLU B 1 51 ? -0.947 -7.676 18.516 1 91.38 51 GLU B O 1
ATOM 2557 N N . PRO B 1 52 ? -3.084 -8.195 19.219 1 92.69 52 PRO B N 1
ATOM 2558 C CA . PRO B 1 52 ? -3.455 -6.793 19 1 92.69 52 PRO B CA 1
ATOM 2559 C C . PRO B 1 52 ? -2.627 -5.828 19.844 1 92.69 52 PRO B C 1
ATOM 2561 O O . PRO B 1 52 ? -2.256 -6.148 20.969 1 92.69 52 PRO B O 1
ATOM 2564 N N . VAL B 1 53 ? -2.303 -4.707 19.281 1 95 53 VAL B N 1
ATOM 2565 C CA . VAL B 1 53 ? -1.561 -3.684 20.016 1 95 53 VAL B CA 1
ATOM 2566 C C . VAL B 1 53 ? -2.316 -2.357 19.953 1 95 53 VAL B C 1
ATOM 2568 O O . VAL B 1 53 ? -3.168 -2.16 19.078 1 95 53 VAL B O 1
ATOM 2571 N N . SER B 1 54 ? -2.043 -1.488 20.906 1 96.69 54 SER B N 1
ATOM 2572 C CA . SER B 1 54 ? -2.59 -0.137 20.859 1 96.69 54 SER B CA 1
ATOM 2573 C C . SER B 1 54 ? -1.865 0.711 19.812 1 96.69 54 SER B C 1
ATOM 2575 O O . SER B 1 54 ? -0.761 0.369 19.391 1 96.69 54 SER B O 1
ATOM 2577 N N . GLY B 1 55 ? -2.518 1.771 19.406 1 97 55 GLY B N 1
ATOM 2578 C CA . GLY B 1 55 ? -1.842 2.734 18.562 1 97 55 GLY B CA 1
ATOM 2579 C C . GLY B 1 55 ? -0.544 3.25 19.156 1 97 55 GLY B C 1
ATOM 2580 O O . GLY B 1 55 ? 0.447 3.416 18.438 1 97 55 GLY B O 1
ATOM 2581 N N . GLN B 1 56 ? -0.535 3.51 20.422 1 97.38 56 GLN B N 1
ATOM 2582 C CA . GLN B 1 56 ? 0.648 3.984 21.125 1 97.38 56 GLN B CA 1
ATOM 2583 C C . GLN B 1 56 ? 1.785 2.971 21.047 1 97.38 56 GLN B C 1
ATOM 2585 O O . GLN B 1 56 ? 2.928 3.332 20.75 1 97.38 56 GLN B O 1
ATOM 2590 N N . GLU B 1 57 ? 1.454 1.741 21.281 1 97 57 GLU B N 1
ATOM 2591 C CA . GLU B 1 57 ? 2.459 0.684 21.219 1 97 57 GLU B CA 1
ATOM 2592 C C . GLU B 1 57 ? 3.039 0.554 19.812 1 97 57 GLU B C 1
ATOM 2594 O O . GLU B 1 57 ? 4.254 0.408 19.641 1 97 57 GLU B O 1
ATOM 2599 N N . LEU B 1 58 ? 2.162 0.547 18.844 1 97.62 58 LEU B N 1
ATOM 2600 C CA . LEU B 1 58 ? 2.621 0.449 17.453 1 97.62 58 LEU B CA 1
ATOM 2601 C C . LEU B 1 58 ? 3.531 1.619 17.109 1 97.62 58 LEU B C 1
ATOM 2603 O O . LEU B 1 58 ? 4.551 1.437 16.438 1 97.62 58 LEU B O 1
ATOM 2607 N N . TYR B 1 59 ? 3.176 2.816 17.547 1 97.81 59 TYR B N 1
ATOM 2608 C CA . TYR B 1 59 ? 3.979 4.016 17.328 1 97.81 59 TYR B CA 1
ATOM 2609 C C . TYR B 1 59 ? 5.363 3.863 17.953 1 97.81 59 TYR B C 1
ATOM 2611 O O . TYR B 1 59 ? 6.375 4.141 17.297 1 97.81 59 TYR B O 1
ATOM 2619 N N . GLU B 1 60 ? 5.406 3.424 19.141 1 97.38 60 GLU B N 1
ATOM 2620 C CA . GLU B 1 60 ? 6.664 3.248 19.859 1 97.38 60 GLU B CA 1
ATOM 2621 C C . GLU B 1 60 ? 7.543 2.201 19.188 1 97.38 60 GLU B C 1
ATOM 2623 O O . GLU B 1 60 ? 8.766 2.355 19.125 1 97.38 60 GLU B O 1
ATOM 2628 N N . ASN B 1 61 ? 6.953 1.095 18.734 1 96.88 61 ASN B N 1
ATOM 2629 C CA . ASN B 1 61 ? 7.699 0.09 17.984 1 96.88 61 ASN B CA 1
ATOM 2630 C C . ASN B 1 61 ? 8.367 0.692 16.75 1 96.88 61 ASN B C 1
ATOM 2632 O O . ASN B 1 61 ? 9.516 0.38 16.438 1 96.88 61 ASN B O 1
ATOM 2636 N N . GLY B 1 62 ? 7.609 1.549 16.031 1 97.19 62 GLY B N 1
ATOM 2637 C CA . GLY B 1 62 ? 8.164 2.221 14.859 1 97.19 62 GLY B CA 1
ATOM 2638 C C . GLY B 1 62 ? 9.352 3.104 15.203 1 97.19 62 GLY B C 1
ATOM 2639 O O . GLY B 1 62 ? 10.375 3.078 14.5 1 97.19 62 GLY B O 1
ATOM 2640 N N . LEU B 1 63 ? 9.219 3.869 16.25 1 97 63 LEU B N 1
ATOM 2641 C CA . LEU B 1 63 ? 10.305 4.738 16.672 1 97 63 LEU B CA 1
ATOM 2642 C C . LEU B 1 63 ? 11.539 3.922 17.062 1 97 63 LEU B C 1
ATOM 2644 O O . LEU B 1 63 ? 12.664 4.281 16.703 1 97 63 LEU B O 1
ATOM 2648 N N . LYS B 1 64 ? 11.312 2.861 17.75 1 96.31 64 LYS B N 1
ATOM 2649 C CA . LYS B 1 64 ? 12.414 1.988 18.141 1 96.31 64 LYS B CA 1
ATOM 2650 C C . LYS B 1 64 ? 13.148 1.434 16.922 1 96.31 64 LYS B C 1
ATOM 2652 O O . LYS B 1 64 ? 14.375 1.346 16.922 1 96.31 64 LYS B O 1
ATOM 2657 N N . GLN B 1 65 ? 12.43 1.026 15.875 1 96 65 GLN B N 1
ATOM 2658 C CA . GLN B 1 65 ? 13.016 0.49 14.648 1 96 65 GLN B CA 1
ATOM 2659 C C . GLN B 1 65 ? 14.016 1.469 14.039 1 96 65 GLN B C 1
ATOM 2661 O O . GLN B 1 65 ? 15.141 1.086 13.695 1 96 65 GLN B O 1
ATOM 2666 N N . ILE B 1 66 ? 13.578 2.771 13.977 1 95.56 66 ILE B N 1
ATOM 2667 C CA . ILE B 1 66 ? 14.414 3.727 13.266 1 95.56 66 ILE B CA 1
ATOM 2668 C C . ILE B 1 66 ? 15.562 4.176 14.172 1 95.56 66 ILE B C 1
ATOM 2670 O O . ILE B 1 66 ? 16.656 4.465 13.695 1 95.56 66 ILE B O 1
ATOM 2674 N N . GLU B 1 67 ? 15.297 4.219 15.445 1 94.62 67 GLU B N 1
ATOM 2675 C CA . GLU B 1 67 ? 16.359 4.539 16.391 1 94.62 67 GLU B CA 1
ATOM 2676 C C . GLU B 1 67 ? 17.484 3.51 16.328 1 94.62 67 GLU B C 1
ATOM 2678 O O . GLU B 1 67 ? 18.656 3.865 16.375 1 94.62 67 GLU B O 1
ATOM 2683 N N . SER B 1 68 ? 17.109 2.266 16.188 1 94.5 68 SER B N 1
ATOM 2684 C CA . SER B 1 68 ? 18.078 1.184 16.125 1 94.5 68 SER B CA 1
ATOM 2685 C C . SER B 1 68 ? 18.953 1.292 14.867 1 94.5 68 SER B C 1
ATOM 2687 O O . SER B 1 68 ? 20.031 0.722 14.805 1 94.5 68 SER B O 1
ATOM 2689 N N . LEU B 1 69 ? 18.516 2.018 13.898 1 94.56 69 LEU B N 1
ATOM 2690 C CA . LEU B 1 69 ? 19.234 2.176 12.641 1 94.56 69 LEU B CA 1
ATOM 2691 C C . LEU B 1 69 ? 20.047 3.471 12.633 1 94.56 69 LEU B C 1
ATOM 2693 O O . LEU B 1 69 ? 20.672 3.811 11.633 1 94.56 69 LEU B O 1
ATOM 2697 N N . GLY B 1 70 ? 19.938 4.227 13.75 1 95.69 70 GLY B N 1
ATOM 2698 C CA . GLY B 1 70 ? 20.719 5.441 13.906 1 95.69 70 GLY B CA 1
ATOM 2699 C C . GLY B 1 70 ? 20.141 6.629 13.164 1 95.69 70 GLY B C 1
ATOM 2700 O O . GLY B 1 70 ? 20.844 7.586 12.852 1 95.69 70 GLY B O 1
ATOM 2701 N N . VAL B 1 71 ? 18.875 6.594 12.82 1 97.5 71 VAL B N 1
ATOM 2702 C CA . VAL B 1 71 ? 18.219 7.688 12.109 1 97.5 71 VAL B CA 1
ATOM 2703 C C . VAL B 1 71 ? 17.922 8.828 13.086 1 97.5 71 VAL B C 1
ATOM 2705 O O . VAL B 1 71 ? 17.297 8.617 14.125 1 97.5 71 VAL B O 1
ATOM 2708 N N . PRO B 1 72 ? 18.391 10.031 12.805 1 98.12 72 PRO B N 1
ATOM 2709 C CA . PRO B 1 72 ? 18.047 11.164 13.68 1 98.12 72 PRO B CA 1
ATOM 2710 C C . PRO B 1 72 ? 16.562 11.5 13.648 1 98.12 72 PRO B C 1
ATOM 2712 O O . PRO B 1 72 ? 15.961 11.57 12.578 1 98.12 72 PRO B O 1
ATOM 2715 N N . VAL B 1 73 ? 15.984 11.664 14.844 1 98 73 VAL B N 1
ATOM 2716 C CA . VAL B 1 73 ? 14.586 12.031 15.031 1 98 73 VAL B CA 1
ATOM 2717 C C . VAL B 1 73 ? 14.492 13.258 15.938 1 98 73 VAL B C 1
ATOM 2719 O O . VAL B 1 73 ? 15.023 13.258 17.047 1 98 73 VAL B O 1
ATOM 2722 N N . VAL B 1 74 ? 13.828 14.312 15.414 1 97.81 74 VAL B N 1
ATOM 2723 C CA . VAL B 1 74 ? 13.703 15.539 16.188 1 97.81 74 VAL B CA 1
ATOM 2724 C C . VAL B 1 74 ? 12.227 15.844 16.438 1 97.81 74 VAL B C 1
ATOM 2726 O O . VAL B 1 74 ? 11.414 15.812 15.508 1 97.81 74 VAL B O 1
ATOM 2729 N N . GLU B 1 75 ? 11.867 16.031 17.688 1 97.56 75 GLU B N 1
ATOM 2730 C CA . GLU B 1 75 ? 10.539 16.531 18.031 1 97.56 75 GLU B CA 1
ATOM 2731 C C . GLU B 1 75 ? 10.477 18.047 17.875 1 97.56 75 GLU B C 1
ATOM 2733 O O . GLU B 1 75 ? 11.109 18.781 18.625 1 97.56 75 GLU B O 1
ATOM 2738 N N . ASP B 1 76 ? 9.836 18.484 16.875 1 97.5 76 ASP B N 1
ATOM 2739 C CA . ASP B 1 76 ? 9.688 19.891 16.531 1 97.5 76 ASP B CA 1
ATOM 2740 C C . ASP B 1 76 ? 8.438 20.125 15.672 1 97.5 76 ASP B C 1
ATOM 2742 O O . ASP B 1 76 ? 7.793 19.172 15.242 1 97.5 76 ASP B O 1
ATOM 2746 N N . GLU B 1 77 ? 8.031 21.359 15.578 1 95.69 77 GLU B N 1
ATOM 2747 C CA . GLU B 1 77 ? 6.852 21.719 14.797 1 95.69 77 GLU B CA 1
ATOM 2748 C C . GLU B 1 77 ? 7.238 22.469 13.523 1 95.69 77 GLU B C 1
ATOM 2750 O O . GLU B 1 77 ? 7.93 23.484 13.586 1 95.69 77 GLU B O 1
ATOM 2755 N N . MET B 1 78 ? 6.871 21.875 12.383 1 95.94 78 MET B N 1
ATOM 2756 C CA . MET B 1 78 ? 7.102 22.562 11.117 1 95.94 78 MET B CA 1
ATOM 2757 C C . MET B 1 78 ? 6.148 23.75 10.961 1 95.94 78 MET B C 1
ATOM 2759 O O . MET B 1 78 ? 4.957 23.625 11.242 1 95.94 78 MET B O 1
ATOM 2763 N N . LEU B 1 79 ? 6.711 24.906 10.477 1 95.56 79 LEU B N 1
ATOM 2764 C CA . LEU B 1 79 ? 5.91 26.109 10.328 1 95.56 79 LEU B CA 1
ATOM 2765 C C . LEU B 1 79 ? 5.672 26.422 8.852 1 95.56 79 LEU B C 1
ATOM 2767 O O . LEU B 1 79 ? 4.582 26.859 8.477 1 95.56 79 LEU B O 1
ATOM 2771 N N . SER B 1 80 ? 6.664 26.25 8.039 1 95.69 80 SER B N 1
ATOM 2772 C CA . SER B 1 80 ? 6.578 26.531 6.613 1 95.69 80 SER B CA 1
ATOM 2773 C C . SER B 1 80 ? 7.699 25.844 5.844 1 95.69 80 SER B C 1
ATOM 2775 O O . SER B 1 80 ? 8.68 25.391 6.434 1 95.69 80 SER B O 1
ATOM 2777 N N . VAL B 1 81 ? 7.496 25.688 4.535 1 97.88 81 VAL B N 1
ATOM 2778 C CA . VAL B 1 81 ? 8.508 25.188 3.607 1 97.88 81 VAL B CA 1
ATOM 2779 C C . VAL B 1 81 ? 8.594 26.125 2.396 1 97.88 81 VAL B C 1
ATOM 2781 O O . VAL B 1 81 ? 7.562 26.562 1.871 1 97.88 81 VAL B O 1
ATOM 2784 N N . GLU B 1 82 ? 9.805 26.484 2.043 1 96.88 82 GLU B N 1
ATOM 2785 C CA . GLU B 1 82 ? 10.062 27.25 0.829 1 96.88 82 GLU B CA 1
ATOM 2786 C C . GLU B 1 82 ? 10.828 26.406 -0.195 1 96.88 82 GLU B C 1
ATOM 2788 O O . GLU B 1 82 ? 11.547 25.484 0.169 1 96.88 82 GLU B O 1
ATOM 2793 N N . TYR B 1 83 ? 10.602 26.719 -1.448 1 97.12 83 TYR B N 1
ATOM 2794 C CA . TYR B 1 83 ? 11.297 26.016 -2.521 1 97.12 83 TYR B CA 1
ATOM 2795 C C . TYR B 1 83 ? 11.922 27 -3.502 1 97.12 83 TYR B C 1
ATOM 2797 O O . TYR B 1 83 ? 11.234 27.859 -4.059 1 97.12 83 TYR B O 1
ATOM 2805 N N . ASP B 1 84 ? 13.266 26.969 -3.699 1 95.69 84 ASP B N 1
ATOM 2806 C CA . ASP B 1 84 ? 14 27.766 -4.68 1 95.69 84 ASP B CA 1
ATOM 2807 C C . ASP B 1 84 ? 15.031 26.906 -5.41 1 95.69 84 ASP B C 1
ATOM 2809 O O . ASP B 1 84 ? 16.125 27.391 -5.727 1 95.69 84 ASP B O 1
ATOM 2813 N N . GLY B 1 85 ? 14.727 25.688 -5.621 1 93.88 85 GLY B N 1
ATOM 2814 C CA . GLY B 1 85 ? 15.656 24.688 -6.125 1 93.88 85 GLY B CA 1
ATOM 2815 C C . GLY B 1 85 ? 15.992 23.625 -5.098 1 93.88 85 GLY B C 1
ATOM 2816 O O . GLY B 1 85 ? 16.219 22.453 -5.449 1 93.88 85 GLY B O 1
ATOM 2817 N N . ASP B 1 86 ? 15.992 24.141 -3.859 1 96.75 86 ASP B N 1
ATOM 2818 C CA . ASP B 1 86 ? 16.078 23.312 -2.66 1 96.75 86 ASP B CA 1
ATOM 2819 C C . ASP B 1 86 ? 14.945 23.625 -1.688 1 96.75 86 ASP B C 1
ATOM 2821 O O . ASP B 1 86 ? 14.281 24.656 -1.823 1 96.75 86 ASP B O 1
ATOM 2825 N N . TYR B 1 87 ? 14.734 22.734 -0.79 1 98.38 87 TYR B N 1
ATOM 2826 C CA . TYR B 1 87 ? 13.695 22.969 0.211 1 98.38 87 TYR B CA 1
ATOM 2827 C C . TYR B 1 87 ? 14.297 23.562 1.481 1 98.38 87 TYR B C 1
ATOM 2829 O O . TYR B 1 87 ? 15.281 23.047 2.012 1 98.38 87 TYR B O 1
ATOM 2837 N N . THR B 1 88 ? 13.773 24.656 1.877 1 98.62 88 THR B N 1
ATOM 2838 C CA . THR B 1 88 ? 14.062 25.219 3.188 1 98.62 88 THR B CA 1
ATOM 2839 C C . THR B 1 88 ? 12.906 24.984 4.152 1 98.62 88 THR B C 1
ATOM 2841 O O . THR B 1 88 ? 11.805 25.5 3.947 1 98.62 88 THR B O 1
ATOM 2844 N N . VAL B 1 89 ? 13.133 24.156 5.199 1 98.44 89 VAL B N 1
ATOM 2845 C CA . VAL B 1 89 ? 12.117 23.766 6.168 1 98.44 89 VAL B CA 1
ATOM 2846 C C . VAL B 1 89 ? 12.281 24.578 7.445 1 98.44 89 VAL B C 1
ATOM 2848 O O . VAL B 1 89 ? 13.305 24.484 8.125 1 98.44 89 VAL B O 1
ATOM 2851 N N . HIS B 1 90 ? 11.266 25.406 7.73 1 97.5 90 HIS B N 1
ATOM 2852 C CA . HIS B 1 90 ? 11.273 26.203 8.953 1 97.5 90 HIS B CA 1
ATOM 2853 C C . HIS B 1 90 ? 10.492 25.516 10.07 1 97.5 90 HIS B C 1
ATOM 2855 O O . HIS B 1 90 ? 9.328 25.141 9.875 1 97.5 90 HIS B O 1
ATOM 2861 N N . THR B 1 91 ? 11.141 25.25 11.18 1 97.44 91 THR B N 1
ATOM 2862 C CA . THR B 1 91 ? 10.477 24.766 12.391 1 97.44 91 THR B CA 1
ATOM 2863 C C . THR B 1 91 ? 10.523 25.828 13.492 1 97.44 91 THR B C 1
ATOM 2865 O O . THR B 1 91 ? 11.07 26.906 13.297 1 97.44 91 THR B O 1
ATOM 2868 N N . ILE B 1 92 ? 9.852 25.5 14.609 1 95.19 92 ILE B N 1
ATOM 2869 C CA . ILE B 1 92 ? 9.867 26.422 15.742 1 95.19 92 ILE B CA 1
ATOM 2870 C C . ILE B 1 92 ? 11.305 26.641 16.203 1 95.19 92 ILE B C 1
ATOM 2872 O O . ILE B 1 92 ? 11.703 27.781 16.469 1 95.19 92 ILE B O 1
ATOM 2876 N N . SER B 1 93 ? 12.102 25.594 16.125 1 95.62 93 SER B N 1
ATOM 2877 C CA . SER B 1 93 ? 13.398 25.625 16.797 1 95.62 93 SER B CA 1
ATOM 2878 C C . SER B 1 93 ? 14.531 25.828 15.797 1 95.62 93 SER B C 1
ATOM 2880 O O . SER B 1 93 ? 15.617 26.281 16.172 1 95.62 93 SER B O 1
ATOM 2882 N N . SER B 1 94 ? 14.305 25.469 14.57 1 96.94 94 SER B N 1
ATOM 2883 C CA . SER B 1 94 ? 15.422 25.422 13.633 1 96.94 94 SER B CA 1
ATOM 2884 C C . SER B 1 94 ? 14.945 25.609 12.195 1 96.94 94 SER B C 1
ATOM 2886 O O . SER B 1 94 ? 13.742 25.656 11.93 1 96.94 94 SER B O 1
ATOM 2888 N N . THR B 1 95 ? 15.898 25.891 11.352 1 98.12 95 THR B N 1
ATOM 2889 C CA . THR B 1 95 ? 15.711 25.891 9.906 1 98.12 95 THR B CA 1
ATOM 2890 C C . THR B 1 95 ? 16.609 24.844 9.25 1 98.12 95 THR B C 1
ATOM 2892 O O . THR B 1 95 ? 17.797 24.75 9.57 1 98.12 95 THR B O 1
ATOM 2895 N N . TYR B 1 96 ? 16.031 24 8.359 1 98.31 96 TYR B N 1
ATOM 2896 C CA . TYR B 1 96 ? 16.781 22.953 7.672 1 98.31 96 TYR B CA 1
ATOM 2897 C C . TYR B 1 96 ? 16.703 23.125 6.16 1 98.31 96 TYR B C 1
ATOM 2899 O O . TYR B 1 96 ? 15.727 23.672 5.641 1 98.31 96 TYR B O 1
ATOM 2907 N N . GLN B 1 97 ? 17.703 22.734 5.488 1 98.25 97 GLN B N 1
ATOM 2908 C CA . GLN B 1 97 ? 17.703 22.688 4.031 1 98.25 97 GLN B CA 1
ATOM 2909 C C . GLN B 1 97 ? 17.875 21.25 3.539 1 98.25 97 GLN B C 1
ATOM 2911 O O . GLN B 1 97 ? 18.609 20.453 4.145 1 98.25 97 GLN B O 1
ATOM 2916 N N . THR B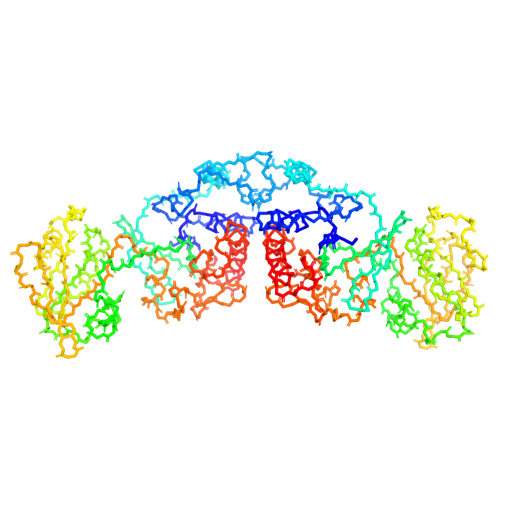 1 98 ? 17.172 20.922 2.447 1 98.19 98 THR B N 1
ATOM 2917 C CA . THR B 1 98 ? 17.266 19.578 1.882 1 98.19 98 THR B CA 1
ATOM 2918 C C . THR B 1 98 ? 16.938 19.594 0.392 1 98.19 98 THR B C 1
ATOM 2920 O O . THR B 1 98 ? 16.281 20.516 -0.092 1 98.19 98 THR B O 1
ATOM 2923 N N . LYS B 1 99 ? 17.375 18.625 -0.313 1 96.38 99 LYS B N 1
ATOM 2924 C CA . LYS B 1 99 ? 17.062 18.469 -1.729 1 96.38 99 LYS B CA 1
ATOM 2925 C C . LYS B 1 99 ? 15.797 17.625 -1.922 1 96.38 99 LYS B C 1
ATOM 2927 O O . LYS B 1 99 ? 15.164 17.688 -2.977 1 96.38 99 LYS B O 1
ATOM 2932 N N . ALA B 1 100 ? 15.461 16.844 -0.91 1 98.56 100 ALA B N 1
ATOM 2933 C CA . ALA B 1 100 ? 14.281 15.992 -0.982 1 98.56 100 ALA B CA 1
ATOM 2934 C C . ALA B 1 100 ? 13.5 16.031 0.327 1 98.56 100 ALA B C 1
ATOM 2936 O O . ALA B 1 100 ? 14.086 16.031 1.41 1 98.56 100 ALA B O 1
ATOM 2937 N N . LEU B 1 101 ? 12.219 16.094 0.199 1 98.88 101 LEU B N 1
ATOM 2938 C CA . LEU B 1 101 ? 11.312 16.219 1.335 1 98.88 101 LEU B CA 1
ATOM 2939 C C . LEU B 1 101 ? 10.125 15.281 1.184 1 98.88 101 LEU B C 1
ATOM 2941 O O . LEU B 1 101 ? 9.555 15.164 0.096 1 98.88 101 LEU B O 1
ATOM 2945 N N . ILE B 1 102 ? 9.805 14.492 2.227 1 98.94 102 ILE B N 1
ATOM 2946 C CA . ILE B 1 102 ? 8.602 13.672 2.26 1 98.94 102 ILE B CA 1
ATOM 2947 C C . ILE B 1 102 ? 7.625 14.219 3.295 1 98.94 102 ILE B C 1
ATOM 2949 O O . ILE B 1 102 ? 7.949 14.312 4.48 1 98.94 102 ILE B O 1
ATOM 2953 N N . LEU B 1 103 ? 6.469 14.625 2.857 1 98.88 103 LEU B N 1
ATOM 2954 C CA . LEU B 1 103 ? 5.383 15.055 3.734 1 98.88 103 LEU B CA 1
ATOM 2955 C C . LEU B 1 103 ? 4.562 13.859 4.207 1 98.88 103 LEU B C 1
ATOM 2957 O O . LEU B 1 103 ? 3.932 13.172 3.4 1 98.88 103 LEU B O 1
ATOM 2961 N N . ALA B 1 104 ? 4.562 13.562 5.504 1 98.56 104 ALA B N 1
ATOM 2962 C CA . ALA B 1 104 ? 3.912 12.375 6.062 1 98.56 104 ALA B CA 1
ATOM 2963 C C . ALA B 1 104 ? 3.365 12.664 7.457 1 98.56 104 ALA B C 1
ATOM 2965 O O . ALA B 1 104 ? 3.561 11.867 8.383 1 98.56 104 ALA B O 1
ATOM 2966 N N . THR B 1 105 ? 2.641 13.781 7.605 1 96.75 105 THR B N 1
ATOM 2967 C CA . THR B 1 105 ? 2.164 14.172 8.93 1 96.75 105 THR B CA 1
ATOM 2968 C C . THR B 1 105 ? 0.718 13.734 9.133 1 96.75 105 THR B C 1
ATOM 2970 O O . THR B 1 105 ? 0.084 14.117 10.125 1 96.75 105 THR B O 1
ATOM 2973 N N . GLY B 1 106 ? 0.166 12.93 8.227 1 94.38 106 GLY B N 1
ATOM 2974 C CA . GLY B 1 106 ? -1.22 12.5 8.328 1 94.38 106 GLY B CA 1
ATOM 2975 C C . GLY B 1 106 ? -2.211 13.586 7.973 1 94.38 106 GLY B C 1
ATOM 2976 O O . GLY B 1 106 ? -1.907 14.477 7.172 1 94.38 106 GLY B O 1
ATOM 2977 N N . THR B 1 107 ? -3.479 13.266 8.359 1 88.19 107 THR B N 1
ATOM 2978 C CA . THR B 1 107 ? -4.535 14.234 8.102 1 88.19 107 THR B CA 1
ATOM 2979 C C . THR B 1 107 ? -5.059 14.828 9.406 1 88.19 107 THR B C 1
ATOM 2981 O O . THR B 1 107 ? -5.211 14.117 10.398 1 88.19 107 THR B O 1
ATOM 2984 N N . LYS B 1 108 ? -4.855 16.125 9.555 1 77.06 108 LYS B N 1
ATOM 2985 C CA . LYS B 1 108 ? -5.465 16.812 10.695 1 77.06 108 LYS B CA 1
ATOM 2986 C C . LYS B 1 108 ? -6.719 17.562 10.273 1 77.06 108 LYS B C 1
ATOM 2988 O O . LYS B 1 108 ? -6.781 18.109 9.172 1 77.06 108 LYS B O 1
ATOM 2993 N N . ARG B 1 109 ? -7.84 17.172 10.922 1 64.56 109 ARG B N 1
ATOM 2994 C CA . ARG B 1 109 ? -9.062 17.922 10.68 1 64.56 109 ARG B CA 1
ATOM 2995 C C . ARG B 1 109 ? -9.016 19.281 11.375 1 64.56 109 ARG B C 1
ATOM 2997 O O . ARG B 1 109 ? -9.406 19.406 12.539 1 64.56 109 ARG B O 1
ATOM 3004 N N . ASN B 1 110 ? -8.25 20.141 10.844 1 69 110 ASN B N 1
ATOM 3005 C CA . ASN B 1 110 ? -8.195 21.484 11.414 1 69 110 ASN B CA 1
ATOM 3006 C C . ASN B 1 110 ? -9.312 22.375 10.883 1 69 110 ASN B C 1
ATOM 3008 O O . ASN B 1 110 ? -9.062 23.453 10.344 1 69 110 ASN B O 1
ATOM 3012 N N . THR B 1 111 ? -10.477 21.75 10.984 1 69.81 111 THR B N 1
ATOM 3013 C CA . THR B 1 111 ? -11.586 22.516 10.445 1 69.81 111 THR B CA 1
ATOM 3014 C C . THR B 1 111 ? -12.227 23.391 11.523 1 69.81 111 THR B C 1
ATOM 3016 O O . THR B 1 111 ? -12.203 23.031 12.703 1 69.81 111 THR B O 1
ATOM 3019 N N . LEU B 1 112 ? -12.609 24.547 11.047 1 81.31 112 LEU B N 1
ATOM 3020 C CA . LEU B 1 112 ? -13.312 25.484 11.914 1 81.31 112 LEU B CA 1
ATOM 3021 C C . LEU B 1 112 ? -14.695 24.938 12.289 1 81.31 112 LEU B C 1
ATOM 3023 O O . LEU B 1 112 ? -15.508 24.656 11.406 1 81.31 112 LEU B O 1
ATOM 3027 N N . ALA B 1 113 ? -14.812 24.641 13.609 1 80.19 113 ALA B N 1
ATOM 3028 C CA . ALA B 1 113 ? -16.094 24.141 14.109 1 80.19 113 ALA B CA 1
ATOM 3029 C C . ALA B 1 113 ? -17.125 25.266 14.227 1 80.19 113 ALA B C 1
ATOM 3031 O O . ALA B 1 113 ? -17.516 25.641 15.336 1 80.19 113 ALA B O 1
ATOM 3032 N N . LEU B 1 114 ? -17.391 26.062 13.18 1 87.94 114 LEU B N 1
ATOM 3033 C CA . LEU B 1 114 ? -18.406 27.109 13.078 1 87.94 114 LEU B CA 1
ATOM 3034 C C . LEU B 1 114 ? -19.438 26.75 12.016 1 87.94 114 LEU B C 1
ATOM 3036 O O . LEU B 1 114 ? -19.094 26.562 10.852 1 87.94 114 LEU B O 1
ATOM 3040 N N . LYS B 1 115 ? -20.672 26.531 12.422 1 85.69 115 LYS B N 1
ATOM 3041 C CA . LYS B 1 115 ? -21.75 26.031 11.562 1 85.69 115 LYS B CA 1
ATOM 3042 C C . LYS B 1 115 ? -21.828 26.828 10.273 1 85.69 115 LYS B C 1
ATOM 3044 O O . LYS B 1 115 ? -22.062 26.266 9.195 1 85.69 115 LYS B O 1
ATOM 3049 N N . GLU B 1 116 ? -21.547 28.172 10.422 1 90.25 116 GLU B N 1
ATOM 3050 C CA . GLU B 1 116 ? -21.734 29.094 9.297 1 90.25 116 GLU B CA 1
ATOM 3051 C C . GLU B 1 116 ? -20.469 29.188 8.445 1 90.25 116 GLU B C 1
ATOM 3053 O O . GLU B 1 116 ? -20.484 29.781 7.367 1 90.25 116 GLU B O 1
ATOM 3058 N N . ALA B 1 117 ? -19.469 28.562 8.906 1 87.5 117 ALA B N 1
ATOM 3059 C CA . ALA B 1 117 ? -18.141 28.781 8.312 1 87.5 117 ALA B CA 1
ATOM 3060 C C . ALA B 1 117 ? -18.109 28.328 6.859 1 87.5 117 ALA B C 1
ATOM 3062 O O . ALA B 1 117 ? -17.484 28.969 6.016 1 87.5 117 ALA B O 1
ATOM 3063 N N . ARG B 1 118 ? -18.781 27.25 6.523 1 87.44 118 ARG B N 1
ATOM 3064 C CA . ARG B 1 1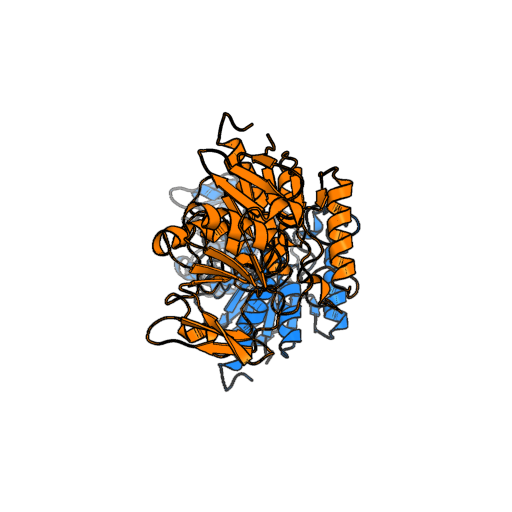18 ? -18.734 26.656 5.195 1 87.44 118 ARG B CA 1
ATOM 3065 C C . ARG B 1 118 ? -19.156 27.641 4.121 1 87.44 118 ARG B C 1
ATOM 3067 O O . ARG B 1 118 ? -18.594 27.672 3.031 1 87.44 118 ARG B O 1
ATOM 3074 N N . ARG B 1 119 ? -20.078 28.516 4.453 1 91.94 119 ARG B N 1
ATOM 3075 C CA . ARG B 1 119 ? -20.641 29.469 3.506 1 91.94 119 ARG B CA 1
ATOM 3076 C C . ARG B 1 119 ? -19.594 30.516 3.098 1 91.94 119 ARG B C 1
ATOM 3078 O O . ARG B 1 119 ? -19.688 31.094 2.01 1 91.94 119 ARG B O 1
ATOM 3085 N N . TYR B 1 120 ? -18.609 30.703 3.912 1 94.38 120 TYR B N 1
ATOM 3086 C CA . TYR B 1 120 ? -17.688 31.812 3.688 1 94.38 120 TYR B CA 1
ATOM 3087 C C . TYR B 1 120 ? -16.328 31.312 3.229 1 94.38 120 TYR B C 1
ATOM 3089 O O . TYR B 1 120 ? -15.398 32.094 3.041 1 94.38 120 TYR B O 1
ATOM 3097 N N . GLU B 1 121 ? -16.219 30 3.09 1 90.81 121 GLU B N 1
ATOM 3098 C CA . GLU B 1 121 ? -14.977 29.484 2.529 1 90.81 121 GLU B CA 1
ATOM 3099 C C . GLU B 1 121 ? -14.742 30.016 1.118 1 90.81 121 GLU B C 1
ATOM 3101 O O . GLU B 1 121 ? -15.602 29.891 0.249 1 90.81 121 GLU B O 1
ATOM 3106 N N . GLY B 1 122 ? -13.672 30.672 0.957 1 90.94 122 GLY B N 1
ATOM 3107 C CA . GLY B 1 122 ? -13.391 31.312 -0.32 1 90.94 122 GLY B CA 1
ATOM 3108 C C . GLY B 1 122 ? -14.039 32.656 -0.46 1 90.94 122 GLY B C 1
ATOM 3109 O O . GLY B 1 122 ? -13.828 33.375 -1.452 1 90.94 122 GLY B O 1
ATOM 3110 N N . SER B 1 123 ? -14.883 33.062 0.491 1 95 123 SER B N 1
ATOM 3111 C CA . SER B 1 123 ? -15.57 34.344 0.521 1 95 123 SER B CA 1
ATOM 3112 C C . SER B 1 123 ? -15.406 35.031 1.877 1 95 123 SER B C 1
ATOM 3114 O O . SER B 1 123 ? -16.391 35.469 2.475 1 95 123 SER B O 1
ATOM 3116 N N . GLY B 1 124 ? -14.117 34.969 2.287 1 96 124 GLY B N 1
ATOM 3117 C CA . GLY B 1 124 ? -13.797 35.594 3.561 1 96 124 GLY B CA 1
ATOM 3118 C C . GLY B 1 124 ? -13.016 34.688 4.492 1 96 124 GLY B C 1
ATOM 3119 O O . GLY B 1 124 ? -12.352 35.188 5.414 1 96 124 GLY B O 1
ATOM 3120 N N . ILE B 1 125 ? -13.141 33.406 4.27 1 95.5 125 ILE B N 1
ATOM 3121 C CA . ILE B 1 125 ? -12.336 32.469 5.023 1 95.5 125 ILE B CA 1
ATOM 3122 C C . ILE B 1 125 ? -11.289 31.828 4.105 1 95.5 125 ILE B C 1
ATOM 3124 O O . ILE B 1 125 ? -11.617 31.344 3.023 1 95.5 125 ILE B O 1
ATOM 3128 N N . SER B 1 126 ? -10.055 31.938 4.582 1 93.88 126 SER B N 1
ATOM 3129 C CA . SER B 1 126 ? -8.93 31.422 3.812 1 93.88 126 SER B CA 1
ATOM 3130 C C . SER B 1 126 ? -8.062 30.484 4.652 1 93.88 126 SER B C 1
ATOM 3132 O O . SER B 1 126 ? -8.031 30.594 5.883 1 93.88 126 SER B O 1
ATOM 3134 N N . TYR B 1 127 ? -7.348 29.594 3.965 1 91.5 127 TYR B N 1
ATOM 3135 C CA . TYR B 1 127 ? -6.504 28.609 4.648 1 91.5 127 TYR B CA 1
ATOM 3136 C C . TYR B 1 127 ? -5.035 28.828 4.293 1 91.5 127 TYR B C 1
ATOM 3138 O O . TYR B 1 127 ? -4.172 28.062 4.742 1 91.5 127 TYR B O 1
ATOM 3146 N N . CYS B 1 128 ? -4.742 29.859 3.574 1 92.75 128 CYS B N 1
ATOM 3147 C CA . CYS B 1 128 ? -3.365 30.094 3.143 1 92.75 128 CYS B CA 1
ATOM 3148 C C . CYS B 1 128 ? -3.039 31.578 3.111 1 92.75 128 CYS B C 1
ATOM 3150 O O . CYS B 1 128 ? -3.385 32.281 2.156 1 92.75 128 CYS B O 1
ATOM 3152 N N . ALA B 1 129 ? -2.291 32.031 4.062 1 95 129 ALA B N 1
ATOM 3153 C CA . ALA B 1 129 ? -1.961 33.438 4.184 1 95 129 ALA B CA 1
ATOM 3154 C C . ALA B 1 129 ? -1.072 33.906 3.031 1 95 129 ALA B C 1
ATOM 3156 O O . ALA B 1 129 ? -1.286 34.969 2.463 1 95 129 ALA B O 1
ATOM 3157 N N . ILE B 1 130 ? -0.133 33.031 2.695 1 92.44 130 ILE B N 1
ATOM 3158 C CA . ILE B 1 130 ? 0.801 33.438 1.642 1 92.44 130 ILE B CA 1
ATOM 3159 C C . ILE B 1 130 ? 0.087 33.406 0.291 1 92.44 130 ILE B C 1
ATOM 3161 O O . ILE B 1 130 ? 0.425 34.188 -0.602 1 92.44 130 ILE B O 1
ATOM 3165 N N . CYS B 1 131 ? -0.929 32.594 0.158 1 90.75 131 CYS B N 1
ATOM 3166 C CA . CYS B 1 131 ? -1.653 32.438 -1.099 1 90.75 131 CYS B CA 1
ATOM 3167 C C . CYS B 1 131 ? -2.676 33.562 -1.282 1 90.75 131 CYS B C 1
ATOM 3169 O O . CYS B 1 131 ? -2.762 34.156 -2.355 1 90.75 131 CYS B O 1
ATOM 3171 N N . ASP B 1 132 ? -3.387 33.844 -0.171 1 94.06 132 ASP B N 1
ATOM 3172 C CA . ASP B 1 132 ? -4.555 34.719 -0.301 1 94.06 132 ASP B CA 1
ATOM 3173 C C . ASP B 1 132 ? -4.305 36.094 0.337 1 94.06 132 ASP B C 1
ATOM 3175 O O . ASP B 1 132 ? -5.133 37 0.225 1 94.06 132 ASP B O 1
ATOM 3179 N N . GLY B 1 133 ? -3.199 36.219 1.021 1 93.81 133 GLY B N 1
ATOM 3180 C CA . GLY B 1 133 ? -2.912 37.438 1.753 1 93.81 133 GLY B CA 1
ATOM 3181 C C . GLY B 1 133 ? -3.018 38.688 0.896 1 93.81 133 GLY B C 1
ATOM 3182 O O . GLY B 1 133 ? -3.455 39.75 1.369 1 93.81 133 GLY B O 1
ATOM 3183 N N . PHE B 1 134 ? -2.682 38.531 -0.341 1 91.5 134 PHE B N 1
ATOM 3184 C CA . PHE B 1 134 ? -2.656 39.656 -1.266 1 91.5 134 PHE B CA 1
ATOM 3185 C C . PHE B 1 134 ? -4.043 40.281 -1.404 1 91.5 134 PHE B C 1
ATOM 3187 O O . PHE B 1 134 ? -4.176 41.469 -1.553 1 91.5 134 PHE B O 1
ATOM 3194 N N . PHE B 1 135 ? -5.07 39.469 -1.329 1 94.25 135 PHE B N 1
ATOM 3195 C CA . PHE B 1 135 ? -6.441 39.938 -1.521 1 94.25 135 PHE B CA 1
ATOM 3196 C C . PHE B 1 135 ? -6.906 40.781 -0.333 1 94.25 135 PHE B C 1
ATOM 3198 O O . PHE B 1 135 ? -7.977 41.375 -0.379 1 94.25 135 PHE B O 1
ATOM 3205 N N . TYR B 1 136 ? -6.047 40.844 0.68 1 96.44 136 TYR B N 1
ATOM 3206 C CA . TYR B 1 136 ? -6.473 41.531 1.904 1 96.44 136 TYR B CA 1
ATOM 3207 C C . TYR B 1 136 ? -5.5 42.625 2.281 1 96.44 136 TYR B C 1
ATOM 3209 O O . TYR B 1 136 ? -5.352 42.969 3.459 1 96.44 136 TYR B O 1
ATOM 3217 N N . ARG B 1 137 ? -4.855 43.156 1.312 1 96.75 137 ARG B N 1
ATOM 3218 C CA . ARG B 1 137 ? -3.99 44.312 1.51 1 96.75 137 ARG B CA 1
ATOM 3219 C C . ARG B 1 137 ? -4.77 45.5 2.094 1 96.75 137 ARG B C 1
ATOM 3221 O O . ARG B 1 137 ? -5.836 45.844 1.591 1 96.75 137 ARG B O 1
ATOM 3228 N N . GLN B 1 138 ? -4.211 46.031 3.111 1 98 138 GLN B N 1
ATOM 3229 C CA . GLN B 1 138 ? -4.758 47.219 3.795 1 98 138 GLN B CA 1
ATOM 3230 C C . GLN B 1 138 ? -6.141 46.906 4.367 1 98 138 GLN B C 1
ATOM 3232 O O . GLN B 1 138 ? -6.965 47.812 4.512 1 98 138 GLN B O 1
ATOM 3237 N N . LYS B 1 139 ? -6.422 45.719 4.586 1 98.25 139 LYS B N 1
ATOM 3238 C CA . LYS B 1 139 ? -7.684 45.312 5.191 1 98.25 139 LYS B CA 1
ATOM 3239 C C . LYS B 1 139 ? -7.457 44.75 6.598 1 98.25 139 LYS B C 1
ATOM 3241 O O . LYS B 1 139 ? -6.324 44.438 6.98 1 98.25 139 LYS B O 1
ATOM 3246 N N . ASP B 1 140 ? -8.555 44.656 7.363 1 98.56 140 ASP B N 1
ATOM 3247 C CA . ASP B 1 140 ? -8.516 44.062 8.695 1 98.56 140 ASP B CA 1
ATOM 3248 C C . ASP B 1 140 ? -8.75 42.562 8.633 1 98.56 140 ASP B C 1
ATOM 3250 O O . ASP B 1 140 ? -9.828 42.125 8.25 1 98.56 140 ASP B O 1
ATOM 3254 N N . VAL B 1 141 ? -7.727 41.812 9.055 1 98.69 141 VAL B N 1
ATOM 3255 C CA . VAL B 1 141 ? -7.848 40.344 8.961 1 98.69 141 VAL B CA 1
ATOM 3256 C C . VAL B 1 141 ? -7.598 39.719 10.328 1 98.69 141 VAL B C 1
ATOM 3258 O O . VAL B 1 141 ? -7.062 40.375 11.227 1 98.69 141 VAL B O 1
ATOM 3261 N N . ALA B 1 142 ? -8.055 38.469 10.438 1 98.69 142 ALA B N 1
ATOM 3262 C CA . ALA B 1 142 ? -7.801 37.719 11.648 1 98.69 142 ALA B CA 1
ATOM 3263 C C . ALA B 1 142 ? -7.266 36.312 11.312 1 98.69 142 ALA B C 1
ATOM 3265 O O . ALA B 1 142 ? -7.477 35.812 10.203 1 98.69 142 ALA B O 1
ATOM 3266 N N . VAL B 1 143 ? -6.5 35.781 12.211 1 98.25 143 VAL B N 1
ATOM 3267 C CA . VAL B 1 143 ? -6.047 34.406 12.172 1 98.25 143 VAL B CA 1
ATOM 3268 C C . VAL B 1 143 ? -6.605 33.625 13.367 1 98.25 143 VAL B C 1
ATOM 3270 O O . VAL B 1 143 ? -6.422 34.031 14.516 1 98.25 143 VAL B O 1
ATOM 3273 N N . ILE B 1 144 ? -7.305 32.594 13.055 1 97.69 144 ILE B N 1
ATOM 3274 C CA . ILE B 1 144 ? -7.836 31.812 14.164 1 97.69 144 ILE B CA 1
ATOM 3275 C C . ILE B 1 144 ? -6.859 30.688 14.523 1 97.69 144 ILE B C 1
ATOM 3277 O O . ILE B 1 144 ? -6.438 29.922 13.656 1 97.69 144 ILE B O 1
ATOM 3281 N N . GLY B 1 145 ? -6.43 30.562 15.719 1 96.94 145 GLY B N 1
ATOM 3282 C CA . GLY B 1 145 ? -5.469 29.641 16.281 1 96.94 145 GLY B CA 1
ATOM 3283 C C . GLY B 1 145 ? -4.789 30.172 17.531 1 96.94 145 GLY B C 1
ATOM 3284 O O . GLY B 1 145 ? -4.887 31.359 17.844 1 96.94 145 GLY B O 1
ATOM 3285 N N . ASN B 1 146 ? -4.105 29.312 18.219 1 96.88 146 ASN B N 1
ATOM 3286 C CA . ASN B 1 146 ? -3.553 29.781 19.484 1 96.88 146 ASN B CA 1
ATOM 3287 C C . ASN B 1 146 ? -2.076 29.422 19.609 1 96.88 146 ASN B C 1
ATOM 3289 O O . ASN B 1 146 ? -1.466 29.672 20.656 1 96.88 146 ASN B O 1
ATOM 3293 N N . GLY B 1 147 ? -1.522 28.781 18.609 1 95.88 147 GLY B N 1
ATOM 3294 C CA . GLY B 1 147 ? -0.149 28.312 18.703 1 95.88 147 GLY B CA 1
ATOM 3295 C C . GLY B 1 147 ? 0.783 29 17.719 1 95.88 147 GLY B C 1
ATOM 3296 O O . GLY B 1 147 ? 0.416 30 17.109 1 95.88 147 GLY B O 1
ATOM 3297 N N . GLU B 1 148 ? 2.053 28.484 17.656 1 96.12 148 GLU B N 1
ATOM 3298 C CA . GLU B 1 148 ? 3.109 29.062 16.844 1 96.12 148 GLU B CA 1
ATOM 3299 C C . GLU B 1 148 ? 2.707 29.109 15.367 1 96.12 148 GLU B C 1
ATOM 3301 O O . GLU B 1 148 ? 3.094 30.016 14.633 1 96.12 148 GLU B O 1
ATOM 3306 N N . TYR B 1 149 ? 1.981 28.141 14.969 1 95.5 149 TYR B N 1
ATOM 3307 C CA . TYR B 1 149 ? 1.511 28.125 13.586 1 95.5 149 TYR B CA 1
ATOM 3308 C C . TYR B 1 149 ? 0.649 29.344 13.297 1 95.5 149 TYR B C 1
ATOM 3310 O O . TYR B 1 149 ? 0.828 30.016 12.266 1 95.5 149 TYR B O 1
ATOM 3318 N N . ALA B 1 150 ? -0.28 29.672 14.172 1 96.94 150 ALA B N 1
ATOM 3319 C CA . ALA B 1 150 ? -1.13 30.859 14.023 1 96.94 150 ALA B CA 1
ATOM 3320 C C . ALA B 1 150 ? -0.297 32.125 14.008 1 96.94 150 ALA B C 1
ATOM 3322 O O . ALA B 1 150 ? -0.54 33.031 13.188 1 96.94 150 ALA B O 1
ATOM 3323 N N . LEU B 1 151 ? 0.638 32.219 14.906 1 97.75 151 LEU B N 1
ATOM 3324 C CA . LEU B 1 151 ? 1.515 33.375 14.945 1 97.75 151 LEU B CA 1
ATOM 3325 C C . LEU B 1 151 ? 2.281 33.5 13.633 1 97.75 151 LEU B C 1
ATOM 3327 O O . LEU B 1 151 ? 2.395 34.625 13.094 1 97.75 151 LEU B O 1
ATOM 3331 N N . HIS B 1 152 ? 2.732 32.438 13.141 1 96.5 152 HIS B N 1
ATOM 3332 C CA . HIS B 1 152 ? 3.469 32.438 11.883 1 96.5 152 HIS B CA 1
ATOM 3333 C C . HIS B 1 152 ? 2.607 33 10.75 1 96.5 152 HIS B C 1
ATOM 3335 O O . HIS B 1 152 ? 3.051 33.844 9.977 1 96.5 152 HIS B O 1
ATOM 3341 N N . GLU B 1 153 ? 1.388 32.5 10.617 1 96.81 153 GLU B N 1
ATOM 3342 C CA . GLU B 1 153 ? 0.471 32.969 9.578 1 96.81 153 GLU B CA 1
ATOM 3343 C C . GLU B 1 153 ? 0.158 34.438 9.758 1 96.81 153 GLU B C 1
ATOM 3345 O O . GLU B 1 153 ? 0.087 35.188 8.781 1 96.81 153 GLU B O 1
ATOM 3350 N N . ALA B 1 154 ? -0.007 34.844 10.977 1 98.06 154 ALA B N 1
ATOM 3351 C CA . ALA B 1 154 ? -0.273 36.25 11.273 1 98.06 154 ALA B CA 1
ATOM 3352 C C . ALA B 1 154 ? 0.89 37.125 10.828 1 98.06 154 ALA B C 1
ATOM 3354 O O . ALA B 1 154 ? 0.68 38.219 10.281 1 98.06 154 ALA B O 1
ATOM 3355 N N . LYS B 1 155 ? 2.043 36.688 11.039 1 97.06 155 LYS B N 1
ATOM 3356 C CA . LYS B 1 155 ? 3.238 37.438 10.68 1 97.06 155 LYS B CA 1
ATOM 3357 C C . LYS B 1 155 ? 3.361 37.562 9.164 1 97.06 155 LYS B C 1
ATOM 3359 O O . LYS B 1 155 ? 3.861 38.594 8.672 1 97.06 155 LYS B O 1
ATOM 3364 N N . VAL B 1 156 ? 2.947 36.594 8.445 1 96.12 156 VAL B N 1
ATOM 3365 C CA . VAL B 1 156 ? 2.924 36.656 6.984 1 96.12 156 VAL B CA 1
ATOM 3366 C C . VAL B 1 156 ? 1.983 37.781 6.531 1 96.12 156 VAL B C 1
ATOM 3368 O O . VAL B 1 156 ? 2.27 38.469 5.559 1 96.12 156 VAL B O 1
ATOM 3371 N N . LEU B 1 157 ? 0.868 38 7.258 1 97.69 157 LEU B N 1
ATOM 3372 C CA . LEU B 1 157 ? -0.18 38.938 6.891 1 97.69 157 LEU B CA 1
ATOM 3373 C C . LEU B 1 157 ? 0.157 40.344 7.379 1 97.69 157 LEU B C 1
ATOM 3375 O O . LEU B 1 157 ? -0.3 41.344 6.805 1 97.69 157 LEU B O 1
ATOM 3379 N N . GLU B 1 158 ? 0.939 40.438 8.391 1 97.25 158 GLU B N 1
ATOM 3380 C CA . GLU B 1 158 ? 1.2 41.656 9.148 1 97.25 158 GLU B CA 1
ATOM 3381 C C . GLU B 1 158 ? 1.677 42.781 8.234 1 97.25 158 GLU B C 1
ATOM 3383 O O . GLU B 1 158 ? 1.164 43.875 8.297 1 97.25 158 GLU B O 1
ATOM 3388 N N . PRO B 1 159 ? 2.6 42.5 7.289 1 95.5 159 PRO B N 1
ATOM 3389 C CA . PRO B 1 159 ? 3.117 43.594 6.461 1 95.5 159 PRO B CA 1
ATOM 3390 C C . PRO B 1 159 ? 2.109 44.062 5.418 1 95.5 159 PRO B C 1
ATOM 3392 O O . PRO B 1 159 ? 2.277 45.156 4.844 1 95.5 159 PRO B O 1
ATOM 3395 N N . MET B 1 160 ? 1.1 43.344 5.219 1 95.25 160 MET B N 1
ATOM 3396 C CA . MET B 1 160 ? 0.201 43.656 4.113 1 95.25 160 MET B CA 1
ATOM 3397 C C . MET B 1 160 ? -1.144 44.156 4.625 1 95.25 160 MET B C 1
ATOM 3399 O O . MET B 1 160 ? -1.733 45.062 4.043 1 95.25 160 MET B O 1
ATOM 3403 N N . ALA B 1 161 ? -1.584 43.625 5.707 1 97.38 161 ALA B N 1
ATOM 3404 C CA . ALA B 1 161 ? -2.908 43.938 6.242 1 97.38 161 ALA B CA 1
ATOM 3405 C C . ALA B 1 161 ? -2.893 45.25 7.012 1 97.38 161 ALA B C 1
ATOM 3407 O O . ALA B 1 161 ? -1.832 45.719 7.438 1 97.38 161 ALA B O 1
ATOM 3408 N N . ALA B 1 162 ? -4.078 45.938 7.098 1 98.12 162 ALA B N 1
ATOM 3409 C CA . ALA B 1 162 ? -4.199 47.125 7.945 1 98.12 162 ALA B CA 1
ATOM 3410 C C . ALA B 1 162 ? -4.098 46.75 9.422 1 98.12 162 ALA B C 1
ATOM 3412 O O . ALA B 1 162 ? -3.41 47.438 10.188 1 98.12 162 ALA B O 1
ATOM 3413 N N . LYS B 1 163 ? -4.742 45.719 9.758 1 98.44 163 LYS B N 1
ATOM 3414 C CA . LYS B 1 163 ? -4.746 45.188 11.117 1 98.44 163 LYS B CA 1
ATOM 3415 C C . LYS B 1 163 ? -4.816 43.656 11.109 1 98.44 163 LYS B C 1
ATOM 3417 O O . LYS B 1 163 ? -5.555 43.062 10.312 1 98.44 163 LYS B O 1
ATOM 3422 N N . VAL B 1 164 ? -4.023 43 11.945 1 98.75 164 VAL B N 1
ATOM 3423 C CA . VAL B 1 164 ? -4.051 41.562 12.102 1 98.75 164 VAL B CA 1
ATOM 3424 C C . VAL B 1 164 ? -4.359 41.188 13.555 1 98.75 164 VAL B C 1
ATOM 3426 O O . VAL B 1 164 ? -3.73 41.719 14.477 1 98.75 164 VAL B O 1
ATOM 3429 N N . THR B 1 165 ? -5.336 40.406 13.781 1 98.81 165 THR B N 1
ATOM 3430 C CA . THR B 1 165 ? -5.676 39.906 15.117 1 98.81 165 THR B CA 1
ATOM 3431 C C . THR B 1 165 ? -5.668 38.375 15.164 1 98.81 165 THR B C 1
ATOM 3433 O O . THR B 1 165 ? -6.25 37.719 14.289 1 98.81 165 THR B O 1
ATOM 3436 N N . ILE B 1 166 ? -4.984 37.781 16.125 1 98.75 166 ILE B N 1
ATOM 3437 C CA . ILE B 1 166 ? -5.105 36.344 16.375 1 98.75 166 ILE B CA 1
ATOM 3438 C C . ILE B 1 166 ? -6.301 36.094 17.297 1 98.75 166 ILE B C 1
ATOM 3440 O O . ILE B 1 166 ? -6.398 36.656 18.375 1 98.75 166 ILE B O 1
ATOM 3444 N N . LEU B 1 167 ? -7.207 35.312 16.812 1 98.38 167 LEU B N 1
ATOM 3445 C CA . LEU B 1 167 ? -8.344 34.844 17.594 1 98.38 167 LEU B CA 1
ATOM 3446 C C . LEU B 1 167 ? -8.094 33.438 18.141 1 98.38 167 LEU B C 1
ATOM 3448 O O . LEU B 1 167 ? -8.047 32.469 17.391 1 98.38 167 LEU B O 1
ATOM 3452 N N . THR B 1 168 ? -8.055 33.281 19.516 1 97.81 168 THR B N 1
ATOM 3453 C CA . THR B 1 168 ? -7.656 32 20.062 1 97.81 168 THR B CA 1
ATOM 3454 C C . THR B 1 168 ? -8.883 31.125 20.344 1 97.81 168 THR B C 1
ATOM 3456 O O . THR B 1 168 ? -8.75 29.938 20.641 1 97.81 168 THR B O 1
ATOM 3459 N N . ASN B 1 169 ? -10.07 31.812 20.219 1 97 169 ASN B N 1
ATOM 3460 C CA . ASN B 1 169 ? -11.336 31.094 20.375 1 97 169 ASN B CA 1
ATOM 3461 C C . ASN B 1 169 ? -11.414 30.375 21.719 1 97 169 ASN B C 1
ATOM 3463 O O . ASN B 1 169 ? -11.805 29.203 21.781 1 97 169 ASN B O 1
ATOM 3467 N N . GLY B 1 170 ? -10.992 31 22.703 1 96.19 170 GLY B N 1
ATOM 3468 C CA . GLY B 1 170 ? -11.133 30.5 24.062 1 96.19 170 GLY B CA 1
ATOM 3469 C C . GLY B 1 170 ? -9.93 29.719 24.547 1 96.19 170 GLY B C 1
ATOM 3470 O O . GLY B 1 170 ? -9.883 29.297 25.703 1 96.19 170 GLY B O 1
ATOM 3471 N N . MET B 1 171 ? -8.938 29.531 23.75 1 96.62 171 MET B N 1
ATOM 3472 C CA . MET B 1 171 ? -7.758 28.75 24.125 1 96.62 171 MET B CA 1
ATOM 3473 C C . MET B 1 171 ? -6.637 29.672 24.609 1 96.62 171 MET B C 1
ATOM 3475 O O . MET B 1 171 ? -6.535 30.812 24.172 1 96.62 171 MET B O 1
ATOM 3479 N N . GLU B 1 172 ? -5.875 29.141 25.453 1 97 172 GLU B N 1
ATOM 3480 C CA . GLU B 1 172 ? -4.711 29.891 25.906 1 97 172 GLU B CA 1
ATOM 3481 C C . GLU B 1 172 ? -3.641 29.969 24.828 1 97 172 GLU B C 1
ATOM 3483 O O . GLU B 1 172 ? -3.271 28.953 24.234 1 97 172 GLU B O 1
ATOM 3488 N N . PRO B 1 173 ? -3.217 31.234 24.562 1 96.88 173 PRO B N 1
ATOM 3489 C CA . PRO B 1 173 ? -2.111 31.328 23.594 1 96.88 173 PRO B CA 1
ATOM 3490 C C . PRO B 1 173 ? -0.876 30.547 24.047 1 96.88 173 PRO B C 1
ATOM 3492 O O . PRO B 1 173 ? -0.513 30.578 25.219 1 96.88 173 PRO B O 1
ATOM 3495 N N . THR B 1 174 ? -0.283 29.812 23.094 1 95.56 174 THR B N 1
ATOM 3496 C CA . THR B 1 174 ? 0.922 29.078 23.438 1 95.56 174 THR B CA 1
ATOM 3497 C C . THR B 1 174 ? 2.141 29.672 22.734 1 95.56 174 THR B C 1
ATOM 3499 O O . THR B 1 174 ? 3.27 29.219 22.953 1 95.56 174 THR B O 1
ATOM 3502 N N . PHE B 1 175 ? 1.934 30.734 21.906 1 94.94 175 PHE B N 1
ATOM 3503 C CA . PHE B 1 175 ? 3.043 31.391 21.234 1 94.94 175 PHE B CA 1
ATOM 3504 C C . PHE B 1 175 ? 3.672 32.438 22.141 1 94.94 175 PHE B C 1
ATOM 3506 O O . PHE B 1 175 ? 3.064 32.875 23.125 1 94.94 175 PHE B O 1
ATOM 3513 N N . GLU B 1 176 ? 4.883 32.875 21.797 1 89.06 176 GLU B N 1
ATOM 3514 C CA . GLU B 1 176 ? 5.605 33.875 22.578 1 89.06 176 GLU B CA 1
ATOM 3515 C C . GLU B 1 176 ? 4.992 35.25 22.391 1 89.06 176 GLU B C 1
ATOM 3517 O O . GLU B 1 176 ? 4.941 35.781 21.266 1 89.06 176 GLU B O 1
ATOM 3522 N N . LYS B 1 177 ? 4.691 35.875 23.484 1 89.88 177 LYS B N 1
ATOM 3523 C CA . LYS B 1 177 ? 4.016 37.188 23.438 1 89.88 177 LYS B CA 1
ATOM 3524 C C . LYS B 1 177 ? 4.934 38.25 22.875 1 89.88 177 LYS B C 1
ATOM 3526 O O . LYS B 1 177 ? 4.469 39.188 22.219 1 89.88 177 LYS B O 1
ATOM 3531 N N . ASP B 1 178 ? 6.211 38.094 23.141 1 91.44 178 ASP B N 1
ATOM 3532 C CA . ASP B 1 178 ? 7.18 39.094 22.688 1 91.44 178 ASP B CA 1
ATOM 3533 C C . ASP B 1 178 ? 7.293 39.125 21.172 1 91.44 178 ASP B C 1
ATOM 3535 O O . ASP B 1 178 ? 7.797 40.094 20.594 1 91.44 178 ASP B O 1
ATOM 3539 N N . ALA B 1 179 ? 6.719 38.125 20.562 1 91.12 179 ALA B N 1
ATOM 3540 C CA . ALA B 1 179 ? 6.852 38 19.109 1 91.12 179 ALA B CA 1
ATOM 3541 C C . ALA B 1 179 ? 5.672 38.625 18.391 1 91.12 179 ALA B C 1
ATOM 3543 O O . ALA B 1 179 ? 5.645 38.688 17.156 1 91.12 179 ALA B O 1
ATOM 3544 N N . LEU B 1 180 ? 4.668 39.156 19 1 94.88 180 LEU B N 1
ATOM 3545 C CA . LEU B 1 180 ? 3.41 39.625 18.422 1 94.88 180 LEU B CA 1
ATOM 3546 C C . LEU B 1 180 ? 3.615 40.875 17.594 1 94.88 180 LEU B C 1
ATOM 3548 O O . LEU B 1 180 ? 2.941 41.094 16.594 1 94.88 180 LEU B O 1
ATOM 3552 N N . GLY B 1 181 ? 4.555 41.812 17.984 1 93 181 GLY B N 1
ATOM 3553 C CA . GLY B 1 181 ? 4.656 43.094 17.312 1 93 181 GLY B CA 1
ATOM 3554 C C . GLY B 1 181 ? 3.365 43.875 17.359 1 93 181 GLY B C 1
ATOM 3555 O O . GLY B 1 181 ? 2.852 44.188 18.438 1 93 181 GLY B O 1
ATOM 3556 N N . THR B 1 182 ? 2.84 44.188 16.172 1 95.88 182 THR B N 1
ATOM 3557 C CA . THR B 1 182 ? 1.62 45 16.078 1 95.88 182 THR B CA 1
ATOM 3558 C C . THR B 1 182 ? 0.387 44.094 16.094 1 95.88 182 THR B C 1
ATOM 3560 O O . THR B 1 182 ? -0.744 44.594 16.094 1 95.88 182 THR B O 1
ATOM 3563 N N . ILE B 1 183 ? 0.59 42.812 16.094 1 98.25 183 ILE B N 1
ATOM 3564 C CA . ILE B 1 183 ? -0.495 41.844 16.016 1 98.25 183 ILE B CA 1
ATOM 3565 C C . ILE B 1 183 ? -1.268 41.812 17.344 1 98.25 183 ILE B C 1
ATOM 3567 O O . ILE B 1 183 ? -0.67 41.781 18.422 1 98.25 183 ILE B O 1
ATOM 3571 N N . GLN B 1 184 ? -2.527 41.906 17.25 1 98.31 184 GLN B N 1
ATOM 3572 C CA . GLN B 1 184 ? -3.391 41.844 18.438 1 98.31 184 GLN B CA 1
ATOM 3573 C C . GLN B 1 184 ? -3.848 40.438 18.719 1 98.31 184 GLN B C 1
ATOM 3575 O O . GLN B 1 184 ? -3.752 39.562 17.859 1 98.31 184 GLN B O 1
ATOM 3580 N N . VAL B 1 185 ? -4.289 40.219 20 1 98.38 185 VAL B N 1
ATOM 3581 C CA . VAL B 1 185 ? -4.781 38.906 20.406 1 98.38 185 VAL B CA 1
ATOM 3582 C C . VAL B 1 185 ? -6.141 39.031 21.078 1 98.38 185 VAL B C 1
ATOM 3584 O O . VAL B 1 185 ? -6.336 39.906 21.922 1 98.38 185 VAL B O 1
ATOM 3587 N N . GLU B 1 186 ? -7.055 38.312 20.578 1 98 186 GLU B N 1
ATOM 3588 C CA . GLU B 1 186 ? -8.383 38.188 21.172 1 98 186 GLU B CA 1
ATOM 3589 C C . GLU B 1 186 ? -8.648 36.75 21.609 1 98 186 GLU B C 1
ATOM 3591 O O . GLU B 1 186 ? -8.664 35.844 20.781 1 98 186 GLU B O 1
ATOM 3596 N N . THR B 1 187 ? -8.93 36.5 22.922 1 97.88 187 THR B N 1
ATOM 3597 C CA . THR B 1 187 ? -8.945 35.156 23.469 1 97.88 187 THR B CA 1
ATOM 3598 C C . THR B 1 187 ? -10.375 34.656 23.641 1 97.88 187 THR B C 1
ATOM 3600 O O . THR B 1 187 ? -10.594 33.438 23.875 1 97.88 187 THR B O 1
ATOM 3603 N N . LYS B 1 188 ? -11.336 35.531 23.438 1 97.81 188 LYS B N 1
ATOM 3604 C CA . LYS B 1 188 ? -12.727 35.156 23.656 1 97.81 188 LYS B CA 1
ATOM 3605 C C . LYS B 1 188 ? -13.172 34.094 22.672 1 97.81 188 LYS B C 1
ATOM 3607 O O . LYS B 1 188 ? -12.703 34.062 21.531 1 97.81 188 LYS B O 1
ATOM 3612 N N . LYS B 1 189 ? -14.117 33.312 23.094 1 97.38 189 LYS B N 1
ATOM 3613 C CA . LYS B 1 189 ? -14.703 32.281 22.234 1 97.38 189 LYS B CA 1
ATOM 3614 C C . LYS B 1 189 ? -15.539 32.906 21.109 1 97.38 189 LYS B C 1
ATOM 3616 O O . LYS B 1 189 ? -16.203 33.906 21.312 1 97.38 189 LYS B O 1
ATOM 3621 N N . ILE B 1 190 ? -15.523 32.281 20 1 97.12 190 ILE B N 1
ATOM 3622 C CA . ILE B 1 190 ? -16.344 32.656 18.859 1 97.12 190 ILE B CA 1
ATOM 3623 C C . ILE B 1 190 ? -17.641 31.859 18.844 1 97.12 190 ILE B C 1
ATOM 3625 O O . ILE B 1 190 ? -17.609 30.625 18.922 1 97.12 190 ILE B O 1
ATOM 3629 N N . ILE B 1 191 ? -18.75 32.438 18.688 1 95.94 191 ILE B N 1
ATOM 3630 C CA . ILE B 1 191 ? -19.984 31.688 18.844 1 95.94 191 ILE B CA 1
ATOM 3631 C C . ILE B 1 191 ? -20.75 31.688 17.516 1 95.94 191 ILE B C 1
ATOM 3633 O O . ILE B 1 191 ? -21.625 30.844 17.297 1 95.94 191 ILE B O 1
ATOM 3637 N N . SER B 1 192 ? -20.469 32.625 16.656 1 96.06 192 SER B N 1
ATOM 3638 C CA . SER B 1 192 ? -21.125 32.656 15.352 1 96.06 192 SER B CA 1
ATOM 3639 C C . SER B 1 192 ? -20.375 33.531 14.367 1 96.06 192 SER B C 1
ATOM 3641 O O . SER B 1 192 ? -19.406 34.219 14.734 1 96.06 192 SER B O 1
ATOM 3643 N N . ALA B 1 193 ? -20.719 33.469 13.094 1 96.38 193 ALA B N 1
ATOM 3644 C CA . ALA B 1 193 ? -20.141 34.25 12.008 1 96.38 193 ALA B CA 1
ATOM 3645 C C . ALA B 1 193 ? -21.234 34.75 11.055 1 96.38 193 ALA B C 1
ATOM 3647 O O . ALA B 1 193 ? -22.281 34.094 10.914 1 96.38 193 ALA B O 1
ATOM 3648 N N . GLY B 1 194 ? -20.953 35.875 10.422 1 96.12 194 GLY B N 1
ATOM 3649 C CA . GLY B 1 194 ? -21.938 36.375 9.484 1 96.12 194 GLY B CA 1
ATOM 3650 C C . GLY B 1 194 ? -21.391 37.469 8.555 1 96.12 194 GLY B C 1
ATOM 3651 O O . GLY B 1 194 ? -20.281 37.938 8.766 1 96.12 194 GLY B O 1
ATOM 3652 N N . GLY B 1 195 ? -22.188 37.75 7.445 1 95.06 195 GLY B N 1
ATOM 3653 C CA . GLY B 1 195 ? -21.891 38.719 6.395 1 95.06 195 GLY B CA 1
ATOM 3654 C C . GLY B 1 195 ? -22.562 38.375 5.078 1 95.06 195 GLY B C 1
ATOM 3655 O O . GLY B 1 195 ? -23.094 37.281 4.902 1 95.06 195 GLY B O 1
ATOM 3656 N N . ASP B 1 196 ? -22.688 39.406 4.195 1 92.31 196 ASP B N 1
ATOM 3657 C CA . ASP B 1 196 ? -23.297 39.219 2.879 1 92.31 196 ASP B CA 1
ATOM 3658 C C . ASP B 1 196 ? -22.688 40.188 1.866 1 92.31 196 ASP B C 1
ATOM 3660 O O . ASP B 1 196 ? -22.734 41.406 2.059 1 92.31 196 ASP B O 1
ATOM 3664 N N . PRO B 1 197 ? -22.094 39.531 0.819 1 94.19 197 PRO B N 1
ATOM 3665 C CA . PRO B 1 197 ? -21.984 38.125 0.451 1 94.19 197 PRO B CA 1
ATOM 3666 C C . PRO B 1 197 ? -20.766 37.438 1.057 1 94.19 197 PRO B C 1
ATOM 3668 O O . PRO B 1 197 ? -20.672 36.219 1.047 1 94.19 197 PRO B O 1
ATOM 3671 N N . THR B 1 198 ? -19.906 38.25 1.619 1 96.38 198 THR B N 1
ATOM 3672 C CA . THR B 1 198 ? -18.672 37.719 2.199 1 96.38 198 THR B CA 1
ATOM 3673 C C . THR B 1 198 ? -18.703 37.844 3.721 1 96.38 198 THR B C 1
ATOM 3675 O O . THR B 1 198 ? -19.578 38.5 4.281 1 96.38 198 THR B O 1
ATOM 3678 N N . LEU B 1 199 ? -17.812 37.094 4.34 1 97.31 199 LEU B N 1
ATOM 3679 C CA . LEU B 1 199 ? -17.672 37.188 5.789 1 97.31 199 LEU B CA 1
ATOM 3680 C C . LEU B 1 199 ? -17.406 38.625 6.203 1 97.31 199 LEU B C 1
ATOM 3682 O O . LEU B 1 199 ? -16.531 39.281 5.625 1 97.31 199 LEU B O 1
ATOM 3686 N N . LYS B 1 200 ? -18.172 39.188 7.297 1 97.81 200 LYS B N 1
ATOM 3687 C CA . LYS B 1 200 ? -17.984 40.562 7.707 1 97.81 200 LYS B CA 1
ATOM 3688 C C . LYS B 1 200 ? -17.766 40.656 9.211 1 97.81 200 LYS B C 1
ATOM 3690 O O . LYS B 1 200 ? -17.266 41.688 9.703 1 97.81 200 LYS B O 1
ATOM 3695 N N . TRP B 1 201 ? -18.219 39.625 9.898 1 97.75 201 TRP B N 1
ATOM 3696 C CA . TRP B 1 201 ? -18.062 39.719 11.344 1 97.75 201 TRP B CA 1
ATOM 3697 C C . TRP B 1 201 ? -18.109 38.344 11.992 1 97.75 201 TRP B C 1
ATOM 3699 O O . TRP B 1 201 ? -18.625 37.375 11.406 1 97.75 201 TRP B O 1
ATOM 3709 N N . LEU B 1 202 ? -17.469 38.219 13.156 1 97.75 202 LEU B N 1
ATOM 3710 C CA . LEU B 1 202 ? -17.578 37.094 14.094 1 97.75 202 LEU B CA 1
ATOM 3711 C C . LEU B 1 202 ? -18.219 37.531 15.406 1 97.75 202 LEU B C 1
ATOM 3713 O O . LEU B 1 202 ? -17.938 38.656 15.891 1 97.75 202 LEU B O 1
ATOM 3717 N N . GLU B 1 203 ? -19.078 36.75 15.883 1 97.75 203 GLU B N 1
ATOM 3718 C CA . GLU B 1 203 ? -19.641 37.031 17.203 1 97.75 203 GLU B CA 1
ATOM 3719 C C . GLU B 1 203 ? -18.875 36.344 18.312 1 97.75 203 GLU B C 1
ATOM 3721 O O . GLU B 1 203 ? -18.625 35.125 18.25 1 97.75 203 GLU B O 1
ATOM 3726 N N . LEU B 1 204 ? -18.531 37.094 19.312 1 97.81 204 LEU B N 1
ATOM 3727 C CA . LEU B 1 204 ? -17.781 36.562 20.438 1 97.81 204 LEU B CA 1
ATOM 3728 C C . LEU B 1 204 ? -18.719 36.156 21.562 1 97.81 204 LEU B C 1
ATOM 3730 O O . LEU B 1 204 ? -19.922 36.375 21.5 1 97.81 204 LEU B O 1
ATOM 3734 N N . GLU B 1 205 ? -18.203 35.438 22.5 1 96.81 205 GLU B N 1
ATOM 3735 C CA . GLU B 1 205 ? -19 34.875 23.578 1 96.81 205 GLU B CA 1
ATOM 3736 C C . GLU B 1 205 ? -19.719 35.969 24.359 1 96.81 205 GLU B C 1
ATOM 3738 O O . GLU B 1 205 ? -20.75 35.719 25 1 96.81 205 GLU B O 1
ATOM 3743 N N . ASP B 1 206 ? -19.25 37.25 24.391 1 97.25 206 ASP B N 1
ATOM 3744 C CA . ASP B 1 206 ? -19.906 38.344 25.078 1 97.25 206 ASP B CA 1
ATOM 3745 C C . ASP B 1 206 ? -20.891 39.062 24.141 1 97.25 206 ASP B C 1
ATOM 3747 O O . ASP B 1 206 ? -21.391 40.125 24.469 1 97.25 206 ASP B O 1
ATOM 3751 N N . HIS B 1 207 ? -21.031 38.562 23.016 1 96.62 207 HIS B N 1
ATOM 3752 C CA . HIS B 1 207 ? -22.016 39 22.016 1 96.62 207 HIS B CA 1
ATOM 3753 C C . HIS B 1 207 ? -21.547 40.219 21.266 1 96.62 207 HIS B C 1
ATOM 3755 O O . HIS B 1 207 ? -22.328 40.875 20.562 1 96.62 207 HIS B O 1
ATOM 3761 N N . GLU B 1 208 ? -20.328 40.562 21.484 1 97 208 GLU B N 1
ATOM 3762 C CA . GLU B 1 208 ? -19.719 41.594 20.672 1 97 208 GLU B CA 1
ATOM 3763 C C . GLU B 1 208 ? -19.375 41.094 19.281 1 97 208 GLU B C 1
ATOM 3765 O O . GLU B 1 208 ? -18.922 39.938 19.125 1 97 208 GLU B O 1
ATOM 3770 N N . LYS B 1 209 ? -19.609 41.938 18.328 1 97.38 209 LYS B N 1
ATOM 3771 C CA . LYS B 1 209 ? -19.234 41.594 16.969 1 97.38 209 LYS B CA 1
ATOM 3772 C C . LYS B 1 209 ? -17.812 42.031 16.656 1 97.38 209 LYS B C 1
ATOM 3774 O O . LYS B 1 209 ? -17.453 43.219 16.844 1 97.38 209 LYS B O 1
ATOM 3779 N N . PHE B 1 210 ? -17.047 41.125 16.328 1 97.88 210 PHE B N 1
ATOM 3780 C CA . PHE B 1 210 ? -15.703 41.406 15.836 1 97.88 210 PHE B CA 1
ATOM 3781 C C . PHE B 1 210 ? -15.703 41.562 14.32 1 97.88 210 PHE B C 1
ATOM 3783 O O . PHE B 1 210 ? -15.93 40.594 13.586 1 97.88 210 PHE B O 1
ATOM 3790 N N . LEU B 1 211 ? -15.484 42.781 13.914 1 98.19 211 LEU B N 1
ATOM 3791 C CA . LEU B 1 211 ? -15.516 43.062 12.484 1 98.19 211 LEU B CA 1
ATOM 3792 C C . LEU B 1 211 ? -14.195 42.688 11.82 1 98.19 211 LEU B C 1
ATOM 3794 O O . LEU B 1 211 ? -13.125 42.906 12.398 1 98.19 211 LEU B O 1
ATOM 3798 N N . LEU B 1 212 ? -14.289 42.094 10.602 1 98.31 212 LEU B N 1
ATOM 3799 C CA . LEU B 1 212 ? -13.102 41.719 9.844 1 98.31 212 LEU B CA 1
ATOM 3800 C C . LEU B 1 212 ? -13.422 41.625 8.359 1 98.31 212 LEU B C 1
ATOM 3802 O O . LEU B 1 212 ? -14.578 41.438 7.977 1 98.31 212 LEU B O 1
ATOM 3806 N N . ASP B 1 213 ? -12.328 41.75 7.559 1 97.94 213 ASP B N 1
ATOM 3807 C CA . ASP B 1 213 ? -12.469 41.562 6.117 1 97.94 213 ASP B CA 1
ATOM 3808 C C . ASP B 1 213 ? -12.156 40.125 5.695 1 97.94 213 ASP B C 1
ATOM 3810 O O . ASP B 1 213 ? -12.594 39.688 4.637 1 97.94 213 ASP B O 1
ATOM 3814 N N . GLY B 1 214 ? -11.422 39.406 6.516 1 97.69 214 GLY B N 1
ATOM 3815 C CA . GLY B 1 214 ? -11.016 38.031 6.207 1 97.69 214 GLY B CA 1
ATOM 3816 C C . GLY B 1 214 ? -10.547 37.281 7.426 1 97.69 214 GLY B C 1
ATOM 3817 O O . GLY B 1 214 ? -9.938 37.844 8.336 1 97.69 214 GLY B O 1
ATOM 3818 N N . LEU B 1 215 ? -10.852 35.969 7.418 1 97.81 215 LEU B N 1
ATOM 3819 C CA . LEU B 1 215 ? -10.438 35.062 8.477 1 97.81 215 LEU B CA 1
ATOM 3820 C C . LEU B 1 215 ? -9.539 33.938 7.91 1 97.81 215 LEU B C 1
ATOM 3822 O O . LEU B 1 215 ? -9.93 33.25 6.977 1 97.81 215 LEU B O 1
ATOM 3826 N N . PHE B 1 216 ? -8.375 33.875 8.461 1 96.69 216 PHE B N 1
ATOM 3827 C CA . PHE B 1 216 ? -7.445 32.812 8.086 1 96.69 216 PHE B CA 1
ATOM 3828 C C . PHE B 1 216 ? -7.406 31.719 9.148 1 96.69 216 PHE B C 1
ATOM 3830 O O . PHE B 1 216 ? -7.312 32 10.344 1 96.69 216 PHE B O 1
ATOM 3837 N N . VAL B 1 217 ? -7.469 30.469 8.672 1 95.38 217 VAL B N 1
ATOM 3838 C CA . VAL B 1 217 ? -7.566 29.344 9.594 1 95.38 217 VAL B CA 1
ATOM 3839 C C . VAL B 1 217 ? -6.18 28.75 9.812 1 95.38 217 VAL B C 1
ATOM 3841 O O . VAL B 1 217 ? -5.531 28.297 8.867 1 95.38 217 VAL B O 1
ATOM 3844 N N . ALA B 1 218 ? -5.668 28.719 11.023 1 95.38 218 ALA B N 1
ATOM 3845 C CA . ALA B 1 218 ? -4.395 28.125 11.438 1 95.38 218 ALA B CA 1
ATOM 3846 C C . ALA B 1 218 ? -4.527 27.422 12.781 1 95.38 218 ALA B C 1
ATOM 3848 O O . ALA B 1 218 ? -3.781 27.719 13.719 1 95.38 218 ALA B O 1
ATOM 3849 N N . LEU B 1 219 ? -5.457 26.484 12.805 1 94 219 LEU B N 1
ATOM 3850 C CA . LEU B 1 219 ? -5.754 25.734 14.023 1 94 219 LEU B CA 1
ATOM 3851 C C . LEU B 1 219 ? -4.727 24.625 14.242 1 94 219 LEU B C 1
ATOM 3853 O O . LEU B 1 219 ? -4.398 23.891 13.312 1 94 219 LEU B O 1
ATOM 3857 N N . GLY B 1 220 ? -4.227 24.562 15.453 1 91.62 220 GLY B N 1
ATOM 3858 C CA . GLY B 1 220 ? -3.258 23.516 15.773 1 91.62 220 GLY B CA 1
ATOM 3859 C C . GLY B 1 220 ? -1.904 23.75 15.125 1 91.62 220 GLY B C 1
ATOM 3860 O O . GLY B 1 220 ? -1.325 24.828 15.258 1 91.62 220 GLY B O 1
ATOM 3861 N N . THR B 1 221 ? -1.338 22.688 14.539 1 93 221 THR B N 1
ATOM 3862 C CA . THR B 1 221 ? -0.059 22.766 13.844 1 93 221 THR B CA 1
ATOM 3863 C C . THR B 1 221 ? -0.254 22.625 12.336 1 93 221 THR B C 1
ATOM 3865 O O . THR B 1 221 ? -1.248 22.062 11.883 1 93 221 THR B O 1
ATOM 3868 N N . ALA B 1 222 ? 0.718 23.234 11.656 1 92.62 222 ALA B N 1
ATOM 3869 C CA . ALA B 1 222 ? 0.677 23.047 10.203 1 92.62 222 ALA B CA 1
ATOM 3870 C C . ALA B 1 222 ? 0.852 21.594 9.828 1 92.62 222 ALA B C 1
ATOM 3872 O O . ALA B 1 222 ? 1.807 20.938 10.258 1 92.62 222 ALA B O 1
ATOM 3873 N N . GLY B 1 223 ? -0.096 21.062 9.055 1 94 223 GLY B N 1
ATOM 3874 C CA . GLY B 1 223 ? 0.016 19.703 8.562 1 94 223 GLY B CA 1
ATOM 3875 C C . GLY B 1 223 ? 0.576 19.625 7.156 1 94 223 GLY B C 1
ATOM 3876 O O . GLY B 1 223 ? 0.912 20.641 6.559 1 94 223 GLY B O 1
ATOM 3877 N N . SER B 1 224 ? 0.702 18.375 6.629 1 96.06 224 SER B N 1
ATOM 3878 C CA . SER B 1 224 ? 1.194 18.125 5.277 1 96.06 224 SER B CA 1
ATOM 3879 C C . SER B 1 224 ? 0.365 18.875 4.242 1 96.06 224 SER B C 1
ATOM 3881 O O . SER B 1 224 ? 0.914 19.469 3.312 1 96.06 224 SER B O 1
ATOM 3883 N N . THR B 1 225 ? -0.906 18.938 4.469 1 94.94 225 THR B N 1
ATOM 3884 C CA . THR B 1 225 ? -1.796 19.578 3.5 1 94.94 225 THR B CA 1
ATOM 3885 C C . THR B 1 225 ? -1.614 21.094 3.508 1 94.94 225 THR B C 1
ATOM 3887 O O . THR B 1 225 ? -1.639 21.719 2.455 1 94.94 225 THR B O 1
ATOM 3890 N N . ASP B 1 226 ? -1.464 21.672 4.688 1 94.06 226 ASP B N 1
ATOM 3891 C CA . ASP B 1 226 ? -1.196 23.109 4.801 1 94.06 226 ASP B CA 1
ATOM 3892 C C . ASP B 1 226 ? 0.088 23.484 4.062 1 94.06 226 ASP B C 1
ATOM 3894 O O . ASP B 1 226 ? 0.108 24.453 3.293 1 94.06 226 ASP B O 1
ATOM 3898 N N . ILE B 1 227 ? 1.105 22.688 4.289 1 95.94 227 ILE B N 1
ATOM 3899 C CA . ILE B 1 227 ? 2.41 22.922 3.68 1 95.94 227 ILE B CA 1
ATOM 3900 C C . ILE B 1 227 ? 2.307 22.781 2.164 1 95.94 227 ILE B C 1
ATOM 3902 O O . ILE B 1 227 ? 2.805 23.641 1.42 1 95.94 227 ILE B O 1
ATOM 3906 N N . ALA B 1 228 ? 1.651 21.75 1.748 1 96.81 228 ALA B N 1
ATOM 3907 C CA . ALA B 1 228 ? 1.489 21.484 0.319 1 96.81 228 ALA B CA 1
ATOM 3908 C C . ALA B 1 228 ? 0.741 22.625 -0.362 1 96.81 228 ALA B C 1
ATOM 3910 O O . ALA B 1 228 ? 1.115 23.062 -1.455 1 96.81 228 ALA B O 1
ATOM 3911 N N . ARG B 1 229 ? -0.284 23.125 0.277 1 93.81 229 ARG B N 1
ATOM 3912 C CA . ARG B 1 229 ? -1.055 24.25 -0.249 1 93.81 229 ARG B CA 1
ATOM 3913 C C . ARG B 1 229 ? -0.17 25.469 -0.453 1 93.81 229 ARG B C 1
ATOM 3915 O O . ARG B 1 229 ? -0.231 26.125 -1.499 1 93.81 229 ARG B O 1
ATOM 3922 N N . LYS B 1 230 ? 0.635 25.781 0.463 1 94.62 230 LYS B N 1
ATOM 3923 C CA . LYS B 1 230 ? 1.514 26.953 0.426 1 94.62 230 LYS B CA 1
ATOM 3924 C C . LYS B 1 230 ? 2.566 26.812 -0.671 1 94.62 230 LYS B C 1
ATOM 3926 O O . LYS B 1 230 ? 3.039 27.812 -1.216 1 94.62 230 LYS B O 1
ATOM 3931 N N . LEU B 1 231 ? 2.898 25.562 -1.021 1 96.75 231 LEU B N 1
ATOM 3932 C CA . LEU B 1 231 ? 3.891 25.281 -2.055 1 96.75 231 LEU B CA 1
ATOM 3933 C C . LEU B 1 231 ? 3.242 25.25 -3.434 1 96.75 231 LEU B C 1
ATOM 3935 O O . LEU B 1 231 ? 3.92 25.016 -4.438 1 96.75 231 LEU B O 1
ATOM 3939 N N . GLY B 1 232 ? 1.948 25.438 -3.463 1 95 232 GLY B N 1
ATOM 3940 C CA . GLY B 1 232 ? 1.241 25.531 -4.73 1 95 232 GLY B CA 1
ATOM 3941 C C . GLY B 1 232 ? 0.813 24.188 -5.281 1 95 232 GLY B C 1
ATOM 3942 O O . GLY B 1 232 ? 0.463 24.078 -6.461 1 95 232 GLY B O 1
ATOM 3943 N N . LEU B 1 233 ? 0.837 23.125 -4.414 1 96.81 233 LEU B N 1
ATOM 3944 C CA . LEU B 1 233 ? 0.419 21.812 -4.871 1 96.81 233 LEU B CA 1
ATOM 3945 C C . LEU B 1 233 ? -1.102 21.703 -4.93 1 96.81 233 LEU B C 1
ATOM 3947 O O . LEU B 1 233 ? -1.802 22.391 -4.184 1 96.81 233 LEU B O 1
ATOM 3951 N N . MET B 1 234 ? -1.576 20.859 -5.793 1 95.38 234 MET B N 1
ATOM 3952 C CA . MET B 1 234 ? -3.012 20.609 -5.914 1 95.38 234 MET B CA 1
ATOM 3953 C C . MET B 1 234 ? -3.535 19.828 -4.719 1 95.38 234 MET B C 1
ATOM 3955 O O . MET B 1 234 ? -2.945 18.828 -4.324 1 95.38 234 MET B O 1
ATOM 3959 N N . ILE B 1 235 ? -4.613 20.359 -4.141 1 93.75 235 ILE B N 1
ATOM 3960 C CA . ILE B 1 235 ? -5.297 19.719 -3.018 1 93.75 235 ILE B CA 1
ATOM 3961 C C . ILE B 1 235 ? -6.727 19.359 -3.424 1 93.75 235 ILE B C 1
ATOM 3963 O O . ILE B 1 235 ? -7.441 20.188 -3.998 1 93.75 235 ILE B O 1
ATOM 3967 N N . GLU B 1 236 ? -7.082 18.109 -3.213 1 93.69 236 GLU B N 1
ATOM 3968 C CA . GLU B 1 236 ? -8.445 17.656 -3.465 1 93.69 236 GLU B CA 1
ATOM 3969 C C . GLU B 1 236 ? -9.047 17 -2.229 1 93.69 236 GLU B C 1
ATOM 3971 O O . GLU B 1 236 ? -8.484 16.047 -1.688 1 93.69 236 GLU B O 1
ATOM 3976 N N . ASN B 1 237 ? -10.195 17.5 -1.747 1 89.81 237 ASN B N 1
ATOM 3977 C CA . ASN B 1 237 ? -10.867 16.984 -0.566 1 89.81 237 ASN B CA 1
ATOM 3978 C C . ASN B 1 237 ? -9.922 16.891 0.63 1 89.81 237 ASN B C 1
ATOM 3980 O O . ASN B 1 237 ? -9.836 15.859 1.285 1 89.81 237 ASN B O 1
ATOM 3984 N N . ASN B 1 238 ? -9.078 17.969 0.746 1 89.5 238 ASN B N 1
ATOM 3985 C CA . ASN B 1 238 ? -8.148 18.141 1.856 1 89.5 238 ASN B CA 1
ATOM 3986 C C . ASN B 1 238 ? -7.016 17.125 1.811 1 89.5 238 ASN B C 1
ATOM 3988 O O . ASN B 1 238 ? -6.426 16.797 2.842 1 89.5 238 ASN B O 1
ATOM 3992 N N . HIS B 1 239 ? -6.801 16.531 0.594 1 96.19 239 HIS B N 1
ATOM 3993 C CA . HIS B 1 239 ? -5.695 15.594 0.399 1 96.19 239 HIS B CA 1
ATOM 3994 C C . HIS B 1 239 ? -4.758 16.078 -0.702 1 96.19 239 HIS B C 1
ATOM 3996 O O . HIS B 1 239 ? -5.207 16.625 -1.711 1 96.19 239 HIS B O 1
ATOM 4002 N N . ILE B 1 240 ? -3.508 15.82 -0.465 1 97.81 240 ILE B N 1
ATOM 4003 C CA . IL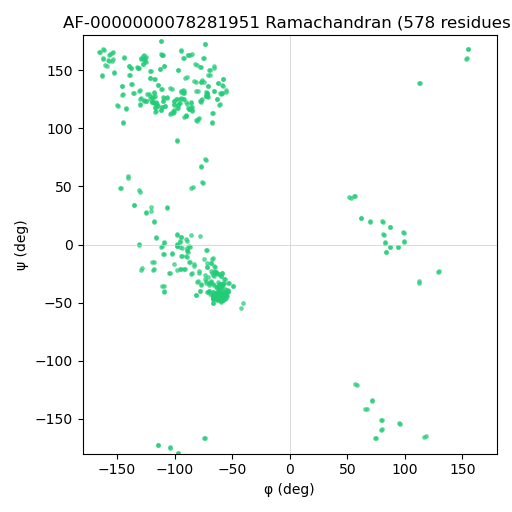E B 1 240 ? -2.502 16.172 -1.457 1 97.81 240 ILE B CA 1
ATOM 4004 C C . ILE B 1 240 ? -2.613 15.25 -2.666 1 97.81 240 ILE B C 1
ATOM 4006 O O . ILE B 1 240 ? -2.617 14.031 -2.521 1 97.81 240 ILE B O 1
ATOM 4010 N N . MET B 1 241 ? -2.725 15.828 -3.826 1 97.75 241 MET B N 1
ATOM 4011 C CA . MET B 1 241 ? -2.73 15.008 -5.031 1 97.75 241 MET B CA 1
ATOM 4012 C C . MET B 1 241 ? -1.321 14.539 -5.383 1 97.75 241 MET B C 1
ATOM 4014 O O . MET B 1 241 ? -0.411 15.359 -5.523 1 97.75 241 MET B O 1
ATOM 4018 N N . VAL B 1 242 ? -1.133 13.266 -5.477 1 98.06 242 VAL B N 1
ATOM 4019 C CA . VAL B 1 242 ? 0.174 12.695 -5.785 1 98.06 242 VAL B CA 1
ATOM 4020 C C . VAL B 1 242 ? 0.046 11.711 -6.941 1 98.06 242 VAL B C 1
ATOM 4022 O O . VAL B 1 242 ? -1.058 11.266 -7.27 1 98.06 242 VAL B O 1
ATOM 4025 N N . GLU B 1 243 ? 1.175 11.438 -7.586 1 97 243 GLU B N 1
ATOM 4026 C CA . GLU B 1 243 ? 1.251 10.344 -8.555 1 97 243 GLU B CA 1
ATOM 4027 C C . GLU B 1 243 ? 1.253 8.984 -7.855 1 97 243 GLU B C 1
ATOM 4029 O O . GLU B 1 243 ? 1.378 8.914 -6.633 1 97 243 GLU B O 1
ATOM 4034 N N . THR B 1 244 ? 1.16 7.883 -8.602 1 94.06 244 THR B N 1
ATOM 4035 C CA . THR B 1 244 ? 1.118 6.523 -8.07 1 94.06 244 THR B CA 1
ATOM 4036 C C . THR B 1 244 ? 2.4 6.199 -7.309 1 94.06 244 THR B C 1
ATOM 4038 O O . THR B 1 244 ? 2.396 5.359 -6.406 1 94.06 244 THR B O 1
ATOM 4041 N N . ASP B 1 245 ? 3.469 6.875 -7.652 1 95.19 245 ASP B N 1
ATOM 4042 C CA . ASP B 1 245 ? 4.742 6.621 -6.984 1 95.19 245 ASP B CA 1
ATOM 4043 C C . ASP B 1 245 ? 4.961 7.594 -5.828 1 95.19 245 ASP B C 1
ATOM 4045 O O . ASP B 1 245 ? 6.074 7.711 -5.312 1 95.19 245 ASP B O 1
ATOM 4049 N N . THR B 1 246 ? 3.957 8.445 -5.48 1 98.12 246 THR B N 1
ATOM 4050 C CA . THR B 1 246 ? 3.881 9.328 -4.324 1 98.12 246 THR B CA 1
ATOM 4051 C C . THR B 1 246 ? 4.531 10.672 -4.637 1 98.12 246 THR B C 1
ATOM 4053 O O . THR B 1 246 ? 4.555 11.57 -3.785 1 98.12 246 THR B O 1
ATOM 4056 N N . SER B 1 247 ? 5.105 10.836 -5.855 1 98.5 247 SER B N 1
ATOM 4057 C CA . SER B 1 247 ? 5.723 12.102 -6.227 1 98.5 247 SER B CA 1
ATOM 4058 C C . SER B 1 247 ? 4.672 13.195 -6.414 1 98.5 247 SER B C 1
ATOM 4060 O O . SER B 1 247 ? 3.52 12.906 -6.742 1 98.5 247 SER B O 1
ATOM 4062 N N . THR B 1 248 ? 5.031 14.414 -6.16 1 98.31 248 THR B N 1
ATOM 4063 C CA . THR B 1 248 ? 4.195 15.578 -6.418 1 98.31 248 THR B CA 1
ATOM 4064 C C . THR B 1 248 ? 4.672 16.328 -7.664 1 98.31 248 THR B C 1
ATOM 4066 O O . THR B 1 248 ? 5.566 15.852 -8.367 1 98.31 248 THR B O 1
ATOM 4069 N N . ALA B 1 249 ? 4.043 17.484 -7.934 1 97.38 249 ALA B N 1
ATOM 4070 C CA . ALA B 1 249 ? 4.406 18.297 -9.102 1 97.38 249 ALA B CA 1
ATOM 4071 C C . ALA B 1 249 ? 5.754 18.969 -8.891 1 97.38 249 ALA B C 1
ATOM 4073 O O . ALA B 1 249 ? 6.371 19.453 -9.852 1 97.38 249 ALA B O 1
ATOM 4074 N N . LEU B 1 250 ? 6.258 19.109 -7.633 1 97.75 250 LEU B N 1
ATOM 4075 C CA . LEU B 1 250 ? 7.555 19.719 -7.344 1 97.75 250 LEU B CA 1
ATOM 4076 C C . LEU B 1 250 ? 8.648 18.656 -7.273 1 97.75 250 LEU B C 1
ATOM 4078 O O . LEU B 1 250 ? 8.477 17.625 -6.621 1 97.75 250 LEU B O 1
ATOM 4082 N N . PRO B 1 251 ? 9.797 18.891 -7.934 1 97.44 251 PRO B N 1
ATOM 4083 C CA . PRO B 1 251 ? 10.891 17.906 -7.914 1 97.44 251 PRO B CA 1
ATOM 4084 C C . PRO B 1 251 ? 11.414 17.625 -6.508 1 97.44 251 PRO B C 1
ATOM 4086 O O . PRO B 1 251 ? 11.625 18.562 -5.73 1 97.44 251 PRO B O 1
ATOM 4089 N N . GLY B 1 252 ? 11.516 16.359 -6.156 1 98.12 252 GLY B N 1
ATOM 4090 C CA . GLY B 1 252 ? 12.109 15.977 -4.887 1 98.12 252 GLY B CA 1
ATOM 4091 C C . GLY B 1 252 ? 11.141 16.062 -3.721 1 98.12 252 GLY B C 1
ATOM 4092 O O . GLY B 1 252 ? 11.531 15.883 -2.566 1 98.12 252 GLY B O 1
ATOM 4093 N N . LEU B 1 253 ? 9.875 16.438 -4.02 1 98.81 253 LEU B N 1
ATOM 4094 C CA . LEU B 1 253 ? 8.852 16.5 -2.988 1 98.81 253 LEU B CA 1
ATOM 4095 C C . LEU B 1 253 ? 7.871 15.344 -3.123 1 98.81 253 LEU B C 1
ATOM 4097 O O . LEU B 1 253 ? 7.312 15.117 -4.199 1 98.81 253 LEU B O 1
ATOM 4101 N N . PHE B 1 254 ? 7.68 14.594 -2.018 1 98.88 254 PHE B N 1
ATOM 4102 C CA . PHE B 1 254 ? 6.789 13.445 -1.969 1 98.88 254 PHE B CA 1
ATOM 4103 C C . PHE B 1 254 ? 5.812 13.562 -0.807 1 98.88 254 PHE B C 1
ATOM 4105 O O . PHE B 1 254 ? 6.027 14.352 0.115 1 98.88 254 PHE B O 1
ATOM 4112 N N . ALA B 1 255 ? 4.754 12.852 -0.884 1 98.88 255 ALA B N 1
ATOM 4113 C CA . ALA B 1 255 ? 3.791 12.773 0.21 1 98.88 255 ALA B CA 1
ATOM 4114 C C . ALA B 1 255 ? 3.281 11.352 0.398 1 98.88 255 ALA B C 1
ATOM 4116 O O . ALA B 1 255 ? 3.141 10.602 -0.572 1 98.88 255 ALA B O 1
ATOM 4117 N N . ALA B 1 256 ? 3.018 10.992 1.631 1 98.75 256 ALA B N 1
ATOM 4118 C CA . ALA B 1 256 ? 2.633 9.609 1.935 1 98.75 256 ALA B CA 1
ATOM 4119 C C . ALA B 1 256 ? 1.762 9.547 3.186 1 98.75 256 ALA B C 1
ATOM 4121 O O . ALA B 1 256 ? 2 10.273 4.152 1 98.75 256 ALA B O 1
ATOM 4122 N N . GLY B 1 257 ? 0.861 8.562 3.152 1 98.12 257 GLY B N 1
ATOM 4123 C CA . GLY B 1 257 ? -0.003 8.344 4.301 1 98.12 257 GLY B CA 1
ATOM 4124 C C . GLY B 1 257 ? -1.351 9.023 4.176 1 98.12 257 GLY B C 1
ATOM 4125 O O . GLY B 1 257 ? -1.836 9.25 3.062 1 98.12 257 GLY B O 1
ATOM 4126 N N . ASP B 1 258 ? -1.975 9.336 5.27 1 97.31 258 ASP B N 1
ATOM 4127 C CA . ASP B 1 258 ? -3.354 9.82 5.293 1 97.31 258 ASP B CA 1
ATOM 4128 C C . ASP B 1 258 ? -3.48 11.156 4.574 1 97.31 258 ASP B C 1
ATOM 4130 O O . ASP B 1 258 ? -4.547 11.492 4.051 1 97.31 258 ASP B O 1
ATOM 4134 N N . CYS B 1 259 ? -2.4 11.938 4.461 1 97.62 259 CYS B N 1
ATOM 4135 C CA . CYS B 1 259 ? -2.469 13.258 3.832 1 97.62 259 CYS B CA 1
ATOM 4136 C C . CYS B 1 259 ? -2.74 13.133 2.338 1 97.62 259 CYS B C 1
ATOM 4138 O O . CYS B 1 259 ? -3.098 14.117 1.686 1 97.62 259 CYS B O 1
ATOM 4140 N N . THR B 1 260 ? -2.555 11.938 1.752 1 98 260 THR B N 1
ATOM 4141 C CA . THR B 1 260 ? -2.795 11.742 0.326 1 98 260 THR B CA 1
ATOM 4142 C C . THR B 1 260 ? -4.176 11.133 0.088 1 98 260 THR B C 1
ATOM 4144 O O . THR B 1 260 ? -4.559 10.883 -1.056 1 98 260 THR B O 1
ATOM 4147 N N . GLY B 1 261 ? -4.93 10.875 1.151 1 96.31 261 GLY B N 1
ATOM 4148 C CA . GLY B 1 261 ? -6.266 10.32 1.024 1 96.31 261 GLY B CA 1
ATOM 4149 C C . GLY B 1 261 ? -6.266 8.82 0.791 1 96.31 261 GLY B C 1
ATOM 4150 O O . GLY B 1 261 ? -5.398 8.109 1.298 1 96.31 261 GLY B O 1
ATOM 4151 N N . GLY B 1 262 ? -7.41 8.281 0.219 1 93.44 262 GLY B N 1
ATOM 4152 C CA . GLY B 1 262 ? -7.539 6.852 0.011 1 93.44 262 GLY B CA 1
ATOM 4153 C C . GLY B 1 262 ? -7.918 6.098 1.271 1 93.44 262 GLY B C 1
ATOM 4154 O O . GLY B 1 262 ? -8.703 6.59 2.082 1 93.44 262 GLY B O 1
ATOM 4155 N N . LEU B 1 263 ? -7.449 4.781 1.312 1 93.75 263 LEU B N 1
ATOM 4156 C CA . LEU B 1 263 ? -7.707 3.953 2.482 1 93.75 263 LEU B CA 1
ATOM 4157 C C . LEU B 1 263 ? -6.941 4.473 3.695 1 93.75 263 LEU B C 1
ATOM 4159 O O . LEU B 1 263 ? -5.715 4.363 3.754 1 93.75 263 LEU B O 1
ATOM 4163 N N . LEU B 1 264 ? -7.641 5.109 4.617 1 94.88 264 LEU B N 1
ATOM 4164 C CA . LEU B 1 264 ? -7.012 5.691 5.797 1 94.88 264 LEU B CA 1
ATOM 4165 C C . LEU B 1 264 ? -6.684 4.609 6.824 1 94.88 264 LEU B C 1
ATOM 4167 O O . LEU B 1 264 ? -7.281 4.566 7.902 1 94.88 264 LEU B O 1
ATOM 4171 N N . GLN B 1 265 ? -5.77 3.762 6.504 1 97 265 GLN B N 1
ATOM 4172 C CA . GLN B 1 265 ? -5.352 2.613 7.301 1 97 265 GLN B CA 1
ATOM 4173 C C . GLN B 1 265 ? -3.83 2.539 7.402 1 97 265 GLN B C 1
ATOM 4175 O O . GLN B 1 265 ? -3.121 2.998 6.508 1 97 265 GLN B O 1
ATOM 4180 N N . VAL B 1 266 ? -3.361 1.938 8.5 1 98 266 VAL B N 1
ATOM 4181 C CA . VAL B 1 266 ? -1.932 1.773 8.734 1 98 266 VAL B CA 1
ATOM 4182 C C . VAL B 1 266 ? -1.282 1.079 7.543 1 98 266 VAL B C 1
ATOM 4184 O O . VAL B 1 266 ? -0.208 1.483 7.09 1 98 266 VAL B O 1
ATOM 4187 N N . SER B 1 267 ? -1.937 0.076 6.93 1 98.44 267 SER B 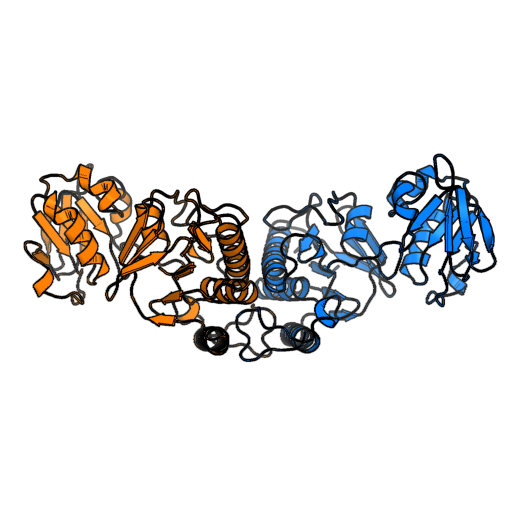N 1
ATOM 4188 C CA . SER B 1 267 ? -1.392 -0.691 5.816 1 98.44 267 SER B CA 1
ATOM 4189 C C . SER B 1 267 ? -1.093 0.207 4.621 1 98.44 267 SER B C 1
ATOM 4191 O O . SER B 1 267 ? -0.026 0.104 4.012 1 98.44 267 SER B O 1
ATOM 4193 N N . LYS B 1 268 ? -2.01 1.096 4.32 1 98.19 268 LYS B N 1
ATOM 4194 C CA . LYS B 1 268 ? -1.831 2.025 3.207 1 98.19 268 LYS B CA 1
ATOM 4195 C C . LYS B 1 268 ? -0.693 3.004 3.486 1 98.19 268 LYS B C 1
ATOM 4197 O O . LYS B 1 268 ? 0.146 3.25 2.617 1 98.19 268 LYS B O 1
ATOM 4202 N N . ALA B 1 269 ? -0.693 3.549 4.691 1 98.62 269 ALA B N 1
ATOM 4203 C CA . ALA B 1 269 ? 0.345 4.504 5.07 1 98.62 269 ALA B CA 1
ATOM 4204 C C . ALA B 1 269 ? 1.731 3.875 4.965 1 98.62 269 ALA B C 1
ATOM 4206 O O . ALA B 1 269 ? 2.662 4.492 4.445 1 98.62 269 ALA B O 1
ATOM 4207 N N . VAL B 1 270 ? 1.875 2.648 5.449 1 98.81 270 VAL B N 1
ATOM 4208 C CA . VAL B 1 270 ? 3.15 1.939 5.457 1 98.81 270 VAL B CA 1
ATOM 4209 C C . VAL B 1 270 ? 3.617 1.695 4.023 1 98.81 270 VAL B C 1
ATOM 4211 O O . VAL B 1 270 ? 4.789 1.908 3.701 1 98.81 270 VAL B O 1
ATOM 4214 N N . TYR B 1 271 ? 2.738 1.328 3.16 1 98.75 271 TYR B N 1
ATOM 4215 C CA . TYR B 1 271 ? 3.086 1.069 1.769 1 98.75 271 TYR B CA 1
ATOM 4216 C C . TYR B 1 271 ? 3.512 2.354 1.065 1 98.75 271 TYR B C 1
ATOM 4218 O O . TYR B 1 271 ? 4.559 2.393 0.414 1 98.75 271 TYR B O 1
ATOM 4226 N N . GLU B 1 272 ? 2.684 3.383 1.192 1 98.69 272 GLU B N 1
ATOM 4227 C CA . GLU B 1 272 ? 3.023 4.656 0.562 1 98.69 272 GLU B CA 1
ATOM 4228 C C . GLU B 1 272 ? 4.352 5.195 1.088 1 98.69 272 GLU B C 1
ATOM 4230 O O . GLU B 1 272 ? 5.125 5.793 0.339 1 98.69 272 GLU B O 1
ATOM 4235 N N . GLY B 1 273 ? 4.582 5.016 2.404 1 98.88 273 GLY B N 1
ATOM 4236 C CA . GLY B 1 273 ? 5.871 5.391 2.959 1 98.88 273 GLY B CA 1
ATOM 4237 C C . GLY B 1 273 ? 7.035 4.676 2.303 1 98.88 273 GLY B C 1
ATOM 4238 O O . GLY B 1 273 ? 8.039 5.301 1.959 1 98.88 273 GLY B O 1
ATOM 4239 N N . ALA B 1 274 ? 6.898 3.318 2.16 1 98.62 274 ALA B N 1
ATOM 4240 C CA . ALA B 1 274 ? 7.934 2.525 1.497 1 98.62 274 ALA B CA 1
ATOM 4241 C C . ALA B 1 274 ? 8.203 3.043 0.087 1 98.62 274 ALA B C 1
ATOM 4243 O O . ALA B 1 274 ? 9.359 3.186 -0.319 1 98.62 274 ALA B O 1
ATOM 4244 N N . LEU B 1 275 ? 7.148 3.375 -0.616 1 98.25 275 LEU B N 1
ATOM 4245 C CA . LEU B 1 275 ? 7.258 3.889 -1.977 1 98.25 275 LEU B CA 1
ATOM 4246 C C . LEU B 1 275 ? 7.938 5.254 -1.989 1 98.25 275 LEU B C 1
ATOM 4248 O O . LEU B 1 275 ? 8.844 5.492 -2.787 1 98.25 275 LEU B O 1
ATOM 4252 N N . ALA B 1 276 ? 7.504 6.105 -1.095 1 98.81 276 ALA B N 1
ATOM 4253 C CA . ALA B 1 276 ? 8.047 7.461 -1.028 1 98.81 276 ALA B CA 1
ATOM 4254 C C . ALA B 1 276 ? 9.539 7.438 -0.701 1 98.81 276 ALA B C 1
ATOM 4256 O O . ALA B 1 276 ? 10.328 8.164 -1.312 1 98.81 276 ALA B O 1
ATOM 4257 N N . GLY B 1 277 ? 9.914 6.621 0.319 1 98.69 277 GLY B N 1
ATOM 4258 C CA . GLY B 1 277 ? 11.328 6.484 0.651 1 98.69 277 GLY B CA 1
ATOM 4259 C C . GLY B 1 277 ? 12.172 6.008 -0.518 1 98.69 277 GLY B C 1
ATOM 4260 O O . GLY B 1 277 ? 13.227 6.578 -0.799 1 98.69 277 GLY B O 1
ATOM 4261 N N . THR B 1 278 ? 11.656 5.016 -1.204 1 97.75 278 THR B N 1
ATOM 4262 C CA . THR B 1 278 ? 12.359 4.449 -2.352 1 97.75 278 THR B CA 1
ATOM 4263 C C . THR B 1 278 ? 12.484 5.48 -3.469 1 97.75 278 THR B C 1
ATOM 4265 O O . THR B 1 278 ? 13.562 5.648 -4.043 1 97.75 278 THR B O 1
ATOM 4268 N N . ARG B 1 279 ? 11.43 6.215 -3.734 1 97.81 279 ARG B N 1
ATOM 4269 C CA . ARG B 1 279 ? 11.414 7.188 -4.82 1 97.81 279 ARG B CA 1
ATOM 4270 C C . ARG B 1 279 ? 12.305 8.383 -4.504 1 97.81 279 ARG B C 1
ATOM 4272 O O . ARG B 1 279 ? 12.969 8.922 -5.391 1 97.81 279 ARG B O 1
ATOM 4279 N N . ALA B 1 280 ? 12.273 8.812 -3.264 1 98.44 280 ALA B N 1
ATOM 4280 C CA . ALA B 1 280 ? 13.133 9.914 -2.85 1 98.44 280 ALA B CA 1
ATOM 4281 C C . ALA B 1 280 ? 14.609 9.578 -3.068 1 98.44 280 ALA B C 1
ATOM 4283 O O . ALA B 1 280 ? 15.375 10.406 -3.561 1 98.44 280 ALA B O 1
ATOM 4284 N N . VAL B 1 281 ? 15 8.367 -2.73 1 97.44 281 VAL B N 1
ATOM 4285 C CA . VAL B 1 281 ? 16.375 7.93 -2.904 1 97.44 281 VAL B CA 1
ATOM 4286 C C . VAL B 1 281 ? 16.734 7.914 -4.391 1 97.44 281 VAL B C 1
ATOM 4288 O O . VAL B 1 281 ? 17.812 8.375 -4.785 1 97.44 281 VAL B O 1
ATOM 4291 N N . ASN B 1 282 ? 15.844 7.355 -5.199 1 96.31 282 ASN B N 1
ATOM 4292 C CA . ASN B 1 282 ? 16.078 7.336 -6.637 1 96.31 282 ASN B CA 1
ATOM 4293 C C . ASN B 1 282 ? 16.25 8.742 -7.195 1 96.31 282 ASN B C 1
ATOM 4295 O O . ASN B 1 282 ? 17.109 8.969 -8.055 1 96.31 282 ASN B O 1
ATOM 4299 N N . TYR B 1 283 ? 15.43 9.711 -6.719 1 97.38 283 TYR B N 1
ATOM 4300 C CA . TYR B 1 283 ? 15.531 11.109 -7.117 1 97.38 283 TYR B CA 1
ATOM 4301 C C . TYR B 1 283 ? 16.891 11.68 -6.758 1 97.38 283 TYR B C 1
ATOM 4303 O O . TYR B 1 283 ? 17.547 12.336 -7.582 1 97.38 283 TYR B O 1
ATOM 4311 N N . LEU B 1 284 ? 17.359 11.375 -5.543 1 96.88 284 LEU B N 1
ATOM 4312 C CA . LEU B 1 284 ? 18.625 11.906 -5.035 1 96.88 284 LEU B CA 1
ATOM 4313 C C . LEU B 1 284 ? 19.812 11.312 -5.777 1 96.88 284 LEU B C 1
ATOM 4315 O O . LEU B 1 284 ? 20.828 11.984 -5.977 1 96.88 284 LEU B O 1
ATOM 4319 N N . LYS B 1 285 ? 19.703 10.031 -6.207 1 93.56 285 LYS B N 1
ATOM 4320 C CA . LYS B 1 285 ? 20.781 9.375 -6.938 1 93.56 285 LYS B CA 1
ATOM 4321 C C . LYS B 1 285 ? 20.875 9.914 -8.359 1 93.56 285 LYS B C 1
ATOM 4323 O O . LYS B 1 285 ? 21.969 9.914 -8.953 1 93.56 285 LYS B O 1
ATOM 4328 N N . LYS B 1 286 ? 19.844 10.328 -8.93 1 90.88 286 LYS B N 1
ATOM 4329 C CA . LYS B 1 286 ? 19.812 10.859 -10.289 1 90.88 286 LYS B CA 1
ATOM 4330 C C . LYS B 1 286 ? 20.219 12.328 -10.312 1 90.88 286 LYS B C 1
ATOM 4332 O O . LYS B 1 286 ? 20.453 12.898 -11.375 1 90.88 286 LYS B O 1
ATOM 4337 N N . THR B 1 287 ? 20.172 12.969 -9.211 1 79.25 287 THR B N 1
ATOM 4338 C CA . THR B 1 287 ? 20.5 14.383 -9.133 1 79.25 287 THR B CA 1
ATOM 4339 C C . THR B 1 287 ? 21.938 14.578 -8.656 1 79.25 287 THR B C 1
ATOM 4341 O O . THR B 1 287 ? 22.219 14.406 -7.469 1 79.25 287 THR B O 1
ATOM 4344 N N . PRO B 1 288 ? 22.953 14.633 -9.562 1 63.06 288 PRO B N 1
ATOM 4345 C CA . PRO B 1 288 ? 24.391 14.664 -9.297 1 63.06 288 PRO B CA 1
ATOM 4346 C C . PRO B 1 288 ? 24.75 15.562 -8.117 1 63.06 288 PRO B C 1
ATOM 4348 O O . PRO B 1 288 ? 25.625 15.211 -7.312 1 63.06 288 PRO B O 1
ATOM 4351 N N . ASN B 1 289 ? 24.406 16.797 -7.879 1 59.16 289 ASN B N 1
ATOM 4352 C CA . ASN B 1 289 ? 24.938 17.703 -6.863 1 59.16 289 ASN B CA 1
ATOM 4353 C C . ASN B 1 289 ? 24.219 17.516 -5.523 1 59.16 289 ASN B C 1
ATOM 4355 O O . ASN B 1 289 ? 24.469 18.25 -4.57 1 59.16 289 ASN B O 1
ATOM 4359 N N . ALA B 1 290 ? 23.438 16.562 -5.441 1 52.62 290 ALA B N 1
ATOM 4360 C CA . ALA B 1 290 ? 22.641 16.391 -4.234 1 52.62 290 ALA B CA 1
ATOM 4361 C C . ALA B 1 290 ? 23.234 15.344 -3.312 1 52.62 290 ALA B C 1
ATOM 4363 O O . ALA B 1 290 ? 22.906 15.281 -2.129 1 52.62 290 ALA B O 1
ATOM 4364 N N . VAL B 1 291 ? 24.188 14.5 -3.982 1 45.47 291 VAL B N 1
ATOM 4365 C CA . VAL B 1 291 ? 24.766 13.422 -3.189 1 45.47 291 VAL B CA 1
ATOM 4366 C C . VAL B 1 291 ? 26.172 13.805 -2.736 1 45.47 291 VAL B C 1
ATOM 4368 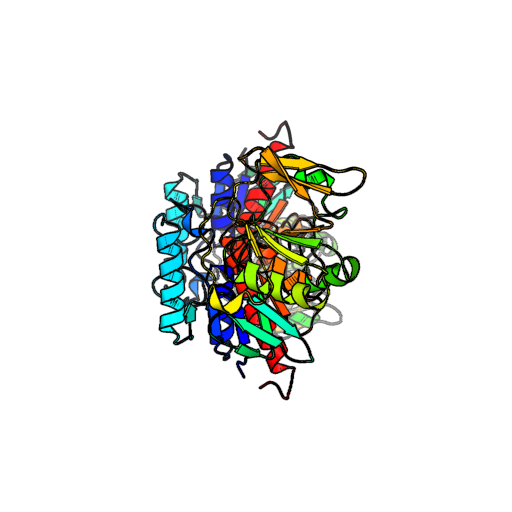O O . VAL B 1 291 ? 26.922 14.406 -3.496 1 45.47 291 VAL B O 1
#

Radius of gyration: 29.76 Å; Cα contacts (8 Å, |Δi|>4): 1446; chains: 2; bounding box: 53×91×63 Å

Organism: NCBI:txid1796616